Protein AF-A0A959DQ41-F1 (afdb_monomer_lite)

Sequence (509 aa):
MAPIRQLAAILFADIMGFTALMGDDEVLALSLRDKLKGKLEAEAREHNGRIVKFMGDGALCSFTSASEAVRAAIAVQRVMLQEPKVPVRIGIHQADVVFEEADVHGDGVNIASRLESLAVPGSILISSKVVDDIKNQKDIQAVSLGLYSLKNVREPMEIFAISNPGLEVPVGKVLQGKAEKYKEQKPVGKRILTGSKIGIPLIIIALAAWLIVTPWLKKQDARYELIPAIQDELSLNYIPSVKAFDLAREAKQIIPDDSLLTDLWQTIATTLTIETDPPGAELFWKDYSTPDAEWRSAGITPLVDVQLPRAYLRVEFRKQGYQTLEYAGPGFLSNLKPDLTHLKLDATGSIPEQMARIPGRTVYFDLPSLQNVEGKLVPEFLMDKYEVTNSQYKAFVDAGGYTNPAYWTEPILVDGKEITIDEAVKLFVDRTGRPGPAGWEGGIYPAGLENHPVTGVSWYEAAAYAVYVHKKLPTIYEWSRTAATARTEFMVPLSNFNGVSTVEVGSLP

Radius of gyration: 32.06 Å; chains: 1; bounding box: 81×55×89 Å

Foldseek 3Di:
DPKDKDKKKKKKKAFPCLVVCCVVPVVVSVVLLVLLVVLLCVLCVVLVKDFLDADRSMTIIIHNALQSSVVSVVSSLLSCCDPVHTQMFMFIEIDTWIDDDSDIDDPRNLRRVQQRQQGGRQWYKYWPRSCVRCVPPPQWDKDWLAWKDDDPDPDTTIMIITDHPPTDGQRPHRGHHDIDHDDDDDPDDDPDDDDPDCVVVVVVVVVVCCVPVVLVVLLVCLVVPLLVVLVVQVVVDPFRDVVSVVSLVVSCVSCVPDPSSVVSLVRFKDWDFAAEVVWFWWKWKDAQVCQPDDTDTQGTPRDGRGIDTLAFMWMWTDDPQFQIAIDTDSPPPVLPVVPGNYHYTHGVPNDPNQKHKFAWDFFAAPDVPRNPPGTDIDHIDIDGPKAQFQQLLLVCVVVVLLNDCQLQPDFDDDPRDGDDSVVVQQVQADPCSHRHAPCDDPSHHPPPRRQWHDDRDDPRSVQSSQVVVVHGDDDPRSCCSRPNPVCCVSDQVQDLDDVVHGDGMPPTD

pLDDT: mean 86.87, std 13.3, range [33.5, 98.44]

Structure (mmCIF, N/CA/C/O backbone):
data_AF-A0A959DQ41-F1
#
_entry.id   AF-A0A959DQ41-F1
#
loop_
_atom_site.group_PDB
_atom_site.id
_atom_site.type_symbol
_atom_site.label_atom_id
_atom_site.label_alt_id
_atom_site.label_comp_id
_atom_site.label_asym_id
_atom_site.label_entity_id
_atom_site.label_seq_id
_atom_site.pdbx_PDB_ins_code
_atom_site.Cartn_x
_atom_site.Cartn_y
_atom_site.Cartn_z
_atom_site.occupancy
_atom_site.B_iso_or_equiv
_atom_site.auth_seq_id
_atom_site.auth_comp_id
_atom_site.auth_asym_id
_atom_site.auth_atom_id
_atom_site.pdbx_PDB_model_num
ATOM 1 N N . MET A 1 1 ? 7.232 -24.009 8.027 1.00 51.69 1 MET A N 1
ATOM 2 C CA . MET A 1 1 ? 6.955 -25.051 9.051 1.00 51.69 1 MET A CA 1
ATOM 3 C C . MET A 1 1 ? 5.477 -24.982 9.401 1.00 51.69 1 MET A C 1
ATOM 5 O O . MET A 1 1 ? 4.921 -23.901 9.296 1.00 51.69 1 MET A O 1
ATOM 9 N N . ALA A 1 2 ? 4.835 -26.091 9.775 1.00 58.00 2 ALA A N 1
ATOM 10 C CA . ALA A 1 2 ? 3.441 -26.053 10.229 1.00 58.00 2 ALA A CA 1
ATOM 11 C C . ALA A 1 2 ? 3.319 -25.287 11.568 1.00 58.00 2 ALA A C 1
ATOM 13 O O . ALA A 1 2 ? 4.244 -25.384 12.380 1.00 58.00 2 ALA A O 1
ATOM 14 N N . PRO A 1 3 ? 2.215 -24.553 11.809 1.00 71.19 3 PRO A N 1
ATOM 15 C CA . PRO A 1 3 ? 1.998 -23.815 13.052 1.00 71.19 3 PRO A CA 1
ATOM 16 C C . PRO A 1 3 ? 2.019 -24.754 14.264 1.00 71.19 3 PRO A C 1
ATOM 18 O O . PRO A 1 3 ? 1.337 -25.783 14.280 1.00 71.19 3 PRO A O 1
ATOM 21 N N . ILE A 1 4 ? 2.802 -24.406 15.290 1.00 82.19 4 ILE A N 1
ATOM 22 C CA . ILE A 1 4 ? 2.936 -25.218 16.509 1.00 82.19 4 ILE A CA 1
ATOM 23 C C . ILE A 1 4 ? 2.063 -24.609 17.600 1.00 82.19 4 ILE A C 1
ATOM 25 O O . ILE A 1 4 ? 2.316 -23.495 18.062 1.00 82.19 4 ILE A O 1
ATOM 29 N N . ARG A 1 5 ? 1.051 -25.360 18.040 1.00 87.56 5 ARG A N 1
ATOM 30 C CA . ARG A 1 5 ? 0.211 -24.992 19.182 1.00 87.56 5 ARG A CA 1
ATOM 31 C C . ARG A 1 5 ? 0.787 -25.571 20.468 1.00 87.56 5 ARG A C 1
ATOM 33 O O . ARG A 1 5 ? 0.972 -26.782 20.563 1.00 87.56 5 ARG A O 1
ATOM 40 N N . GLN A 1 6 ? 1.038 -24.719 21.456 1.00 90.94 6 GLN A N 1
ATOM 41 C CA . GLN A 1 6 ? 1.535 -25.139 22.766 1.00 90.94 6 GLN A CA 1
ATOM 42 C C . GLN A 1 6 ? 1.068 -24.194 23.875 1.00 90.94 6 GLN A C 1
ATOM 44 O O . GLN A 1 6 ? 0.806 -23.014 23.636 1.00 90.94 6 GLN A O 1
ATOM 49 N N . LEU A 1 7 ? 1.002 -24.714 25.098 1.00 92.69 7 LEU A N 1
ATOM 50 C CA . LEU A 1 7 ? 0.794 -23.912 26.297 1.00 92.69 7 LEU A CA 1
ATOM 51 C C . LEU A 1 7 ? 2.070 -23.109 26.582 1.00 92.69 7 LEU A C 1
ATOM 53 O O . LEU A 1 7 ? 3.148 -23.690 26.696 1.00 92.69 7 LEU A O 1
ATOM 57 N N . ALA A 1 8 ? 1.956 -21.789 26.711 1.00 95.00 8 ALA A N 1
ATOM 58 C CA . ALA A 1 8 ? 3.087 -20.925 27.036 1.00 95.00 8 ALA A CA 1
ATOM 59 C C . ALA A 1 8 ? 2.681 -19.806 27.998 1.00 95.00 8 ALA A C 1
ATOM 61 O O . ALA A 1 8 ? 1.541 -19.335 27.982 1.00 95.00 8 ALA A O 1
ATOM 62 N N . ALA A 1 9 ? 3.631 -19.370 28.825 1.00 97.19 9 ALA A N 1
ATOM 63 C CA . ALA A 1 9 ? 3.527 -18.144 29.601 1.00 97.19 9 ALA A CA 1
ATOM 64 C C . ALA A 1 9 ? 4.061 -16.978 28.761 1.00 97.19 9 ALA A C 1
ATOM 66 O O . ALA A 1 9 ? 5.229 -16.947 28.374 1.00 97.19 9 ALA A O 1
ATOM 67 N N . ILE A 1 10 ? 3.178 -16.039 28.456 1.00 97.50 10 ILE A N 1
ATOM 68 C CA . ILE A 1 10 ? 3.435 -14.869 27.629 1.00 97.50 10 ILE A CA 1
ATOM 69 C C . ILE A 1 10 ? 3.671 -13.679 28.547 1.00 97.50 10 ILE A C 1
ATOM 71 O O . ILE A 1 10 ? 2.849 -13.396 29.420 1.00 97.50 10 ILE A O 1
ATOM 75 N N . LEU A 1 11 ? 4.790 -12.997 28.333 1.00 98.19 11 LEU A N 1
ATOM 76 C CA . LEU A 1 11 ? 5.197 -11.805 29.061 1.00 98.19 11 LEU A CA 1
ATOM 77 C C . LEU A 1 11 ? 5.274 -10.635 28.084 1.00 98.19 11 LEU A C 1
ATOM 79 O O . LEU A 1 11 ? 5.973 -10.716 27.075 1.00 98.19 11 LEU A O 1
ATOM 83 N N . PHE A 1 12 ? 4.584 -9.550 28.416 1.00 97.81 12 PHE A N 1
ATOM 84 C CA . PHE A 1 12 ? 4.776 -8.246 27.792 1.00 97.81 12 PHE A CA 1
ATOM 85 C C . PHE A 1 12 ? 5.518 -7.331 28.757 1.00 97.81 12 PHE A C 1
ATOM 87 O O . PHE A 1 12 ? 5.206 -7.314 29.948 1.00 97.81 12 PHE A O 1
ATOM 94 N N . ALA A 1 13 ? 6.488 -6.587 28.236 1.00 97.00 13 ALA A N 1
ATOM 95 C CA . ALA A 1 13 ? 7.180 -5.521 28.947 1.00 97.00 13 ALA A CA 1
ATOM 96 C C . ALA A 1 13 ? 7.195 -4.256 28.087 1.00 97.00 13 ALA A C 1
ATOM 98 O O . ALA A 1 13 ? 7.338 -4.372 26.873 1.00 97.00 13 ALA A O 1
ATOM 99 N N . ASP A 1 14 ? 7.070 -3.083 28.704 1.00 95.69 14 ASP A N 1
ATOM 100 C CA . ASP A 1 14 ? 7.001 -1.788 28.011 1.00 95.69 14 ASP A CA 1
ATOM 101 C C . ASP A 1 14 ? 7.549 -0.652 28.886 1.00 95.69 14 ASP A C 1
ATOM 103 O O . ASP A 1 14 ? 7.435 -0.719 30.117 1.00 95.69 14 ASP A O 1
ATOM 107 N N . ILE A 1 15 ? 8.140 0.387 28.282 1.00 94.81 15 ILE A N 1
ATOM 108 C CA . ILE A 1 15 ? 8.659 1.554 29.011 1.00 94.81 15 ILE A CA 1
ATOM 109 C C . ILE A 1 15 ? 7.595 2.655 29.019 1.00 94.81 15 ILE A C 1
ATOM 111 O O . ILE A 1 15 ? 7.331 3.321 28.022 1.00 94.81 15 ILE A O 1
ATOM 115 N N . MET A 1 16 ? 7.019 2.937 30.188 1.00 91.38 16 MET A N 1
ATOM 116 C CA . MET A 1 16 ? 5.994 3.972 30.278 1.00 91.38 16 MET A CA 1
ATOM 117 C C . MET A 1 16 ? 6.558 5.362 29.943 1.00 91.38 16 MET A C 1
ATOM 119 O O . MET A 1 16 ? 7.514 5.825 30.564 1.00 91.38 16 MET A O 1
ATOM 123 N N . GLY A 1 17 ? 5.898 6.066 29.018 1.00 87.31 17 GLY A N 1
ATOM 124 C CA . GLY A 1 17 ? 6.257 7.436 28.641 1.00 87.31 17 GLY A CA 1
ATOM 125 C C . GLY A 1 17 ? 7.462 7.532 27.704 1.00 87.31 17 GLY A C 1
ATOM 126 O O . GLY A 1 17 ? 7.986 8.628 27.515 1.00 87.31 17 GLY A O 1
ATOM 127 N N . PHE A 1 18 ? 7.886 6.417 27.099 1.00 88.12 18 PHE A N 1
ATOM 128 C CA . PHE A 1 18 ? 9.038 6.377 26.204 1.00 88.12 18 PHE A CA 1
ATOM 129 C C . PHE A 1 18 ? 8.938 7.369 25.046 1.00 88.12 18 PHE A C 1
ATOM 131 O O . PHE A 1 18 ? 9.899 8.076 24.786 1.00 88.12 18 PHE A O 1
ATOM 138 N N . THR A 1 19 ? 7.781 7.490 24.387 1.00 85.12 19 THR A N 1
ATOM 139 C CA . THR A 1 19 ? 7.594 8.423 23.260 1.00 85.12 19 THR A CA 1
ATOM 140 C C . THR A 1 19 ? 7.828 9.883 23.656 1.00 85.12 19 THR A C 1
ATOM 142 O O . THR A 1 19 ? 8.432 10.626 22.891 1.00 85.12 19 THR A O 1
ATOM 145 N N . ALA A 1 20 ? 7.395 10.289 24.856 1.00 85.25 20 ALA A N 1
ATOM 146 C CA . ALA A 1 20 ? 7.664 11.632 25.371 1.00 85.25 20 ALA A CA 1
ATOM 147 C C . ALA A 1 20 ? 9.162 11.811 25.664 1.00 85.25 20 ALA A C 1
ATOM 149 O O . ALA A 1 20 ? 9.765 12.778 25.211 1.00 85.25 20 ALA A O 1
ATOM 150 N N . LEU A 1 21 ? 9.784 10.824 26.320 1.00 86.69 21 LEU A N 1
ATOM 151 C CA . LEU A 1 21 ? 11.222 10.834 26.597 1.00 86.69 21 LEU A CA 1
ATOM 152 C C . LEU A 1 21 ? 12.068 10.867 25.314 1.00 86.69 21 LEU A C 1
ATOM 154 O O . LEU A 1 21 ? 13.084 11.544 25.274 1.00 86.69 21 LEU A O 1
ATOM 158 N N . MET A 1 22 ? 11.638 10.165 24.267 1.00 86.56 22 MET A N 1
ATOM 159 C CA . MET A 1 22 ? 12.288 10.112 22.957 1.00 86.56 22 MET A CA 1
ATOM 160 C C . MET A 1 22 ? 12.300 11.483 22.267 1.00 86.56 22 MET A C 1
ATOM 162 O O . MET A 1 22 ? 13.265 11.808 21.582 1.00 86.56 22 MET A O 1
ATOM 166 N N . GLY A 1 23 ? 11.241 12.280 22.452 1.00 84.38 23 GLY A N 1
ATOM 167 C CA . GLY A 1 23 ? 11.159 13.650 21.940 1.00 84.38 23 GLY A CA 1
ATOM 168 C C . GLY A 1 23 ? 11.987 14.656 22.744 1.00 84.38 23 GLY A C 1
ATOM 169 O O . GLY A 1 23 ? 12.504 15.608 22.163 1.00 84.38 23 GLY A O 1
ATOM 170 N N . ASP A 1 24 ? 12.128 14.435 24.054 1.00 88.44 24 ASP A N 1
ATOM 171 C CA . ASP A 1 24 ? 12.853 15.335 24.958 1.00 88.44 24 ASP A CA 1
ATOM 172 C C . ASP A 1 24 ? 14.372 15.064 24.985 1.00 88.44 24 ASP A C 1
ATOM 174 O O . ASP A 1 24 ? 15.173 15.996 24.899 1.00 88.44 24 ASP A O 1
ATOM 178 N N . ASP A 1 25 ? 14.783 13.797 25.114 1.00 90.50 25 ASP A N 1
ATOM 179 C CA . ASP A 1 25 ? 16.183 13.359 25.191 1.00 90.50 25 ASP A CA 1
ATOM 180 C C . ASP A 1 25 ? 16.364 11.980 24.536 1.00 90.50 25 ASP A C 1
ATOM 182 O O . ASP A 1 25 ? 16.238 10.916 25.157 1.00 90.50 25 ASP A O 1
ATOM 186 N N . GLU A 1 26 ? 16.698 12.012 23.246 1.00 92.62 26 GLU A N 1
ATOM 187 C CA . GLU A 1 26 ? 16.869 10.815 22.429 1.00 92.62 26 GLU A CA 1
ATOM 188 C C . GLU A 1 26 ? 17.975 9.882 22.942 1.00 92.62 26 GLU A C 1
ATOM 190 O O . GLU A 1 26 ? 17.810 8.659 22.958 1.00 92.62 26 GLU A O 1
ATOM 195 N N . VAL A 1 27 ? 19.092 10.438 23.412 1.00 93.88 27 VAL A N 1
ATOM 196 C CA . VAL A 1 27 ? 20.239 9.641 23.863 1.00 93.88 27 VAL A CA 1
ATOM 197 C C . VAL A 1 27 ? 19.883 8.881 25.138 1.00 93.88 27 VAL A C 1
ATOM 199 O O . VAL A 1 27 ? 20.165 7.682 25.250 1.00 93.88 27 VAL A O 1
ATOM 202 N N . LEU A 1 28 ? 19.224 9.552 26.086 1.00 91.69 28 LEU A N 1
ATOM 203 C CA . LEU A 1 28 ? 18.749 8.914 27.305 1.00 91.69 28 LEU A CA 1
ATOM 204 C C . LEU A 1 28 ? 17.712 7.834 26.984 1.00 91.69 28 LEU A C 1
ATOM 206 O O . LEU A 1 28 ? 17.869 6.706 27.456 1.00 91.69 28 LEU A O 1
ATOM 210 N N . ALA A 1 29 ? 16.714 8.130 26.146 1.00 90.94 29 ALA A N 1
ATOM 211 C CA . ALA A 1 29 ? 15.678 7.172 25.757 1.00 90.94 29 ALA A CA 1
ATOM 212 C C . ALA A 1 29 ? 16.280 5.880 25.179 1.00 90.94 29 ALA A C 1
ATOM 214 O O . ALA A 1 29 ? 15.994 4.781 25.666 1.00 90.94 29 ALA A O 1
ATOM 215 N N . LEU A 1 30 ? 17.185 6.003 24.202 1.00 93.38 30 LEU A N 1
ATOM 216 C CA . LEU A 1 30 ? 17.863 4.856 23.595 1.00 93.38 30 LEU A CA 1
ATOM 217 C C . LEU A 1 30 ? 18.664 4.050 24.630 1.00 93.38 30 LEU A C 1
ATOM 219 O O . LEU A 1 30 ? 18.587 2.822 24.633 1.00 93.38 30 LEU A O 1
ATOM 223 N N . SER A 1 31 ? 19.351 4.714 25.568 1.00 94.69 31 SER A N 1
ATOM 224 C CA . SER A 1 31 ? 20.112 4.028 26.623 1.00 94.69 31 SER A CA 1
ATOM 225 C C . SER A 1 31 ? 19.228 3.217 27.585 1.00 94.69 31 SER A C 1
ATOM 227 O O . SER A 1 31 ? 19.589 2.101 27.969 1.00 94.69 31 SER A O 1
ATOM 229 N N . LEU A 1 32 ? 18.046 3.734 27.950 1.00 94.62 32 LEU A N 1
ATOM 230 C CA . LEU A 1 32 ? 17.099 3.032 28.825 1.00 94.62 32 LEU A CA 1
ATOM 231 C C . LEU A 1 32 ? 16.461 1.840 28.104 1.00 94.62 32 LEU A C 1
ATOM 233 O O . LEU A 1 32 ? 16.323 0.765 28.694 1.00 94.62 32 LEU A O 1
ATOM 237 N N . ARG A 1 33 ? 16.131 2.007 26.817 1.00 95.38 33 ARG A N 1
ATOM 238 C CA . ARG A 1 33 ? 15.662 0.915 25.956 1.00 95.38 33 ARG A CA 1
ATOM 239 C C . ARG A 1 33 ? 16.691 -0.205 25.888 1.00 95.38 33 ARG A C 1
ATOM 241 O O . ARG A 1 33 ? 16.343 -1.367 26.078 1.00 95.38 33 ARG A O 1
ATOM 248 N N . ASP A 1 34 ? 17.950 0.129 25.635 1.00 95.25 34 ASP A N 1
ATOM 249 C CA . ASP A 1 34 ? 19.008 -0.866 25.474 1.00 95.25 34 ASP A CA 1
ATOM 250 C C . ASP A 1 34 ? 19.311 -1.581 26.805 1.00 95.25 34 ASP A C 1
ATOM 252 O O . ASP A 1 34 ? 19.512 -2.799 26.820 1.00 95.25 34 ASP A O 1
ATOM 256 N N . LYS A 1 35 ? 19.217 -0.868 27.941 1.00 95.69 35 LYS A N 1
ATOM 257 C CA . LYS A 1 35 ? 19.263 -1.458 29.292 1.00 95.69 35 LYS A CA 1
ATOM 258 C C . LYS A 1 35 ? 18.150 -2.495 29.501 1.00 95.69 35 LYS A C 1
ATOM 260 O O . LYS A 1 35 ? 18.429 -3.585 30.006 1.00 95.69 35 LYS A O 1
ATOM 265 N N . LEU A 1 36 ? 16.910 -2.186 29.108 1.00 96.38 36 LEU A N 1
ATOM 266 C CA . LEU A 1 36 ? 15.787 -3.127 29.192 1.00 96.38 36 LEU A CA 1
ATOM 267 C C . LEU A 1 36 ? 15.988 -4.332 28.263 1.00 96.38 36 LEU A C 1
ATOM 269 O O . LEU A 1 36 ? 15.891 -5.471 28.723 1.00 96.38 36 LEU A O 1
ATOM 273 N N . LYS A 1 37 ? 16.310 -4.096 26.984 1.00 96.81 37 LYS A N 1
ATOM 274 C CA . LYS A 1 37 ? 16.507 -5.160 25.986 1.00 96.81 37 LYS A CA 1
ATOM 275 C C . LYS A 1 37 ? 17.584 -6.148 26.415 1.00 96.81 37 LYS A C 1
ATOM 277 O O . LYS A 1 37 ? 17.308 -7.342 26.490 1.00 96.81 37 LYS A O 1
ATOM 282 N N . GLY A 1 38 ? 18.767 -5.655 26.787 1.00 96.31 38 GLY A N 1
ATOM 283 C CA . GLY A 1 38 ? 19.871 -6.516 27.210 1.00 96.31 38 GLY A CA 1
ATOM 284 C C . GLY A 1 38 ? 19.529 -7.347 28.449 1.00 96.31 38 GLY A C 1
ATOM 285 O O . GLY A 1 38 ? 19.891 -8.523 28.532 1.00 96.31 38 GLY A O 1
ATOM 286 N N . LYS A 1 39 ? 18.777 -6.775 29.403 1.00 97.38 39 LYS A N 1
ATOM 287 C CA . LYS A 1 39 ? 18.353 -7.520 30.594 1.00 97.38 39 LYS A CA 1
ATOM 288 C C . LYS A 1 39 ? 17.294 -8.574 30.267 1.00 97.38 39 LYS A C 1
ATOM 290 O O . LYS A 1 39 ? 17.402 -9.690 30.763 1.00 97.38 39 LYS A O 1
ATOM 295 N N . LEU A 1 40 ? 16.311 -8.255 29.426 1.00 97.38 40 LEU A N 1
ATOM 296 C CA . LEU A 1 40 ? 15.298 -9.216 28.981 1.00 97.38 40 LEU A CA 1
ATOM 297 C C . LEU A 1 40 ? 15.912 -10.391 28.221 1.00 97.38 40 LEU A C 1
ATOM 299 O O . LEU A 1 40 ? 15.520 -11.526 28.462 1.00 97.38 40 LEU A O 1
ATOM 303 N N . GLU A 1 41 ? 16.884 -10.149 27.342 1.00 97.00 41 GLU A N 1
ATOM 304 C CA . GLU A 1 41 ? 17.573 -11.217 26.607 1.00 97.00 41 GLU A CA 1
ATOM 305 C C . GLU A 1 41 ? 18.339 -12.163 27.535 1.00 97.00 41 GLU A C 1
ATOM 307 O O . GLU A 1 41 ? 18.295 -13.383 27.349 1.00 97.00 41 GLU A O 1
ATOM 312 N N . ALA A 1 42 ? 19.026 -11.613 28.540 1.00 97.44 42 ALA A N 1
ATOM 313 C CA . ALA A 1 42 ? 19.743 -12.404 29.534 1.00 97.44 42 ALA A CA 1
ATOM 314 C C . ALA A 1 42 ? 18.781 -13.286 30.345 1.00 97.44 42 ALA A C 1
ATOM 316 O O . ALA A 1 42 ? 18.984 -14.495 30.431 1.00 97.44 42 ALA A O 1
ATOM 317 N N . GLU A 1 43 ? 17.705 -12.696 30.867 1.00 97.69 43 GLU A N 1
ATOM 318 C CA . GLU A 1 43 ? 16.728 -13.392 31.712 1.00 97.69 43 GLU A CA 1
ATOM 319 C C . GLU A 1 43 ? 15.867 -14.380 30.919 1.00 97.69 43 GLU A C 1
ATOM 321 O O . GLU A 1 43 ? 15.556 -15.462 31.410 1.00 97.69 43 GLU A O 1
ATOM 326 N N . ALA A 1 44 ? 15.527 -14.069 29.664 1.00 96.06 44 ALA A N 1
ATOM 327 C CA . ALA A 1 44 ? 14.870 -15.023 28.777 1.00 96.06 44 ALA A CA 1
ATOM 328 C C . ALA A 1 44 ? 15.751 -16.262 28.575 1.00 96.06 44 ALA A C 1
ATOM 330 O O . ALA A 1 44 ? 15.264 -17.380 28.694 1.00 96.06 44 ALA A O 1
ATOM 331 N N . ARG A 1 45 ? 17.058 -16.084 28.342 1.00 95.31 45 ARG A N 1
ATOM 332 C CA . ARG A 1 45 ? 17.989 -17.208 28.182 1.00 95.31 45 ARG A CA 1
ATOM 333 C C . ARG A 1 45 ? 18.167 -18.014 29.472 1.00 95.31 45 ARG A C 1
ATOM 335 O O . ARG A 1 45 ? 18.208 -19.238 29.408 1.00 95.31 45 ARG A O 1
ATOM 342 N N . GLU A 1 46 ? 18.282 -17.346 30.617 1.00 96.00 46 GLU A N 1
ATOM 343 C CA . GLU A 1 46 ? 18.482 -17.989 31.925 1.00 96.00 46 GLU A CA 1
ATOM 344 C C . GLU A 1 46 ? 17.257 -18.796 32.381 1.00 96.00 46 GLU A C 1
ATOM 346 O O . GLU A 1 46 ? 17.396 -19.850 32.999 1.00 96.00 46 GLU A O 1
ATOM 351 N N . HIS A 1 47 ? 16.057 -18.344 32.016 1.00 96.06 47 HIS A N 1
ATOM 352 C CA . HIS A 1 47 ? 14.788 -18.928 32.443 1.00 96.06 47 HIS A CA 1
ATOM 353 C C . HIS A 1 47 ? 14.054 -19.697 31.333 1.00 96.06 47 HIS A C 1
ATOM 355 O O . HIS A 1 47 ? 12.827 -19.722 31.316 1.00 96.06 47 HIS A O 1
ATOM 361 N N . ASN A 1 48 ? 14.782 -20.308 30.389 1.00 91.56 48 ASN A N 1
ATOM 362 C CA . ASN A 1 48 ? 14.215 -21.140 29.309 1.00 91.56 48 ASN A CA 1
ATOM 363 C C . ASN A 1 48 ? 13.076 -20.458 28.519 1.00 91.56 48 ASN A C 1
ATOM 365 O O . ASN A 1 48 ? 12.119 -21.091 28.058 1.00 91.56 48 ASN A O 1
ATOM 369 N N . GLY A 1 49 ? 13.176 -19.141 28.384 1.00 94.00 49 GLY A N 1
ATOM 370 C CA . GLY A 1 49 ? 12.310 -18.302 27.582 1.00 94.00 49 GLY A CA 1
ATOM 371 C C . GLY A 1 49 ? 12.938 -17.939 26.243 1.00 94.00 49 GLY A C 1
ATOM 372 O O . GLY A 1 49 ? 14.110 -18.185 25.958 1.00 94.00 49 GLY A O 1
ATOM 373 N N . ARG A 1 50 ? 12.131 -17.301 25.403 1.00 93.38 50 ARG A N 1
ATOM 374 C CA . ARG A 1 50 ? 12.570 -16.686 24.154 1.00 93.38 50 ARG A CA 1
ATOM 375 C C . ARG A 1 50 ? 11.956 -15.309 23.996 1.00 93.38 50 ARG A C 1
ATOM 377 O O . ARG A 1 50 ? 10.787 -15.105 24.332 1.00 93.38 50 ARG A O 1
ATOM 384 N N . ILE A 1 51 ? 12.728 -14.394 23.424 1.00 95.81 51 ILE A N 1
ATOM 385 C CA . ILE A 1 51 ? 12.180 -13.161 22.867 1.00 95.81 51 ILE A CA 1
ATOM 386 C C . ILE A 1 51 ? 11.466 -13.545 21.572 1.00 95.81 51 ILE A C 1
ATOM 388 O O . ILE A 1 51 ? 12.087 -14.112 20.676 1.00 95.81 51 ILE A O 1
ATOM 392 N N . VAL A 1 52 ? 10.159 -13.296 21.498 1.00 93.12 52 VAL A N 1
ATOM 393 C CA . VAL A 1 52 ? 9.382 -13.485 20.265 1.00 93.12 52 VAL A CA 1
ATOM 394 C C . VAL A 1 52 ? 9.644 -12.301 19.343 1.00 93.12 52 VAL A C 1
ATOM 396 O O . VAL A 1 52 ? 10.080 -12.490 18.215 1.00 93.12 52 VAL A O 1
ATOM 399 N N . LYS A 1 53 ? 9.458 -11.075 19.850 1.00 91.75 53 LYS A N 1
ATOM 400 C CA . LYS A 1 53 ? 9.791 -9.841 19.128 1.00 91.75 53 LYS A CA 1
ATOM 401 C C . LYS A 1 53 ? 9.995 -8.653 20.064 1.00 91.75 53 LYS A C 1
ATOM 403 O O . LYS A 1 53 ? 9.442 -8.611 21.164 1.00 91.75 53 LYS A O 1
ATOM 408 N N . PHE A 1 54 ? 10.750 -7.666 19.589 1.00 91.31 54 PHE A N 1
ATOM 409 C CA . PHE A 1 54 ? 10.813 -6.330 20.183 1.00 91.31 54 PHE A CA 1
ATOM 410 C C . PHE A 1 54 ? 9.826 -5.399 19.478 1.00 91.31 54 PHE A C 1
ATOM 412 O O . PHE A 1 54 ? 9.691 -5.447 18.259 1.00 91.31 54 PHE A O 1
ATOM 419 N N . MET A 1 55 ? 9.171 -4.530 20.242 1.00 88.50 55 MET A N 1
ATOM 420 C CA . MET A 1 55 ? 8.168 -3.576 19.763 1.00 88.50 55 MET A CA 1
ATOM 421 C C . MET A 1 55 ? 8.631 -2.151 20.082 1.00 88.50 55 MET A C 1
ATOM 423 O O . MET A 1 55 ? 8.005 -1.448 20.861 1.00 88.50 55 MET A O 1
ATOM 427 N N . GLY A 1 56 ? 9.792 -1.757 19.548 1.00 84.50 56 GLY A N 1
ATOM 428 C CA . GLY A 1 56 ? 10.425 -0.484 19.902 1.00 84.50 56 GLY A CA 1
ATOM 429 C C . GLY A 1 56 ? 11.030 -0.523 21.307 1.00 84.50 56 GLY A C 1
ATOM 430 O O . GLY A 1 56 ? 12.128 -1.067 21.487 1.00 84.50 56 GLY A O 1
ATOM 431 N N . ASP A 1 57 ? 10.320 0.067 22.263 1.00 86.38 57 ASP A N 1
ATOM 432 C CA . ASP A 1 57 ? 10.608 0.142 23.698 1.00 86.38 57 ASP A CA 1
ATOM 433 C C . ASP A 1 57 ? 9.972 -0.978 24.527 1.00 86.38 57 ASP A C 1
ATOM 435 O O . ASP A 1 57 ? 10.389 -1.208 25.664 1.00 86.38 57 ASP A O 1
ATOM 439 N N . GLY A 1 58 ? 9.055 -1.737 23.926 1.00 90.25 58 GLY A N 1
ATOM 440 C CA . GLY A 1 58 ? 8.493 -2.944 24.512 1.00 90.25 58 GLY A CA 1
ATOM 441 C C . GLY A 1 58 ? 9.088 -4.251 23.984 1.00 90.25 58 GLY A C 1
ATOM 442 O O . GLY A 1 58 ? 9.832 -4.303 22.996 1.00 90.25 58 GLY A O 1
ATOM 443 N N . ALA A 1 59 ? 8.723 -5.352 24.634 1.00 94.69 59 ALA A N 1
ATOM 444 C CA . ALA A 1 59 ? 9.104 -6.704 24.249 1.00 94.69 59 ALA A CA 1
ATOM 445 C C . ALA A 1 59 ? 7.977 -7.707 24.505 1.00 94.69 59 ALA A C 1
ATOM 447 O O . ALA A 1 59 ? 7.252 -7.617 25.498 1.00 94.69 59 ALA A O 1
ATOM 448 N N . LEU A 1 60 ? 7.896 -8.698 23.619 1.00 96.06 60 LEU A N 1
ATOM 449 C CA . LEU A 1 60 ? 7.053 -9.875 23.758 1.00 96.06 60 LEU A CA 1
ATOM 450 C C . LEU A 1 60 ? 7.933 -11.101 23.965 1.00 96.06 60 LEU A C 1
ATOM 452 O O . LEU A 1 60 ? 8.700 -11.487 23.080 1.00 96.06 60 LEU A O 1
ATOM 456 N N . CYS A 1 61 ? 7.792 -11.733 25.123 1.00 96.44 61 CYS A N 1
ATOM 457 C CA . CYS A 1 61 ? 8.550 -12.912 25.507 1.00 96.44 61 CYS A CA 1
ATOM 458 C C . CYS A 1 61 ? 7.614 -14.104 25.717 1.00 96.44 61 CYS A C 1
ATOM 460 O O . CYS A 1 61 ? 6.485 -13.964 26.189 1.00 96.44 61 CYS A O 1
ATOM 462 N N . SER A 1 62 ? 8.110 -15.296 25.405 1.00 95.81 62 SER A N 1
ATOM 463 C CA . SER A 1 62 ? 7.417 -16.557 25.648 1.00 95.81 62 SER A CA 1
ATOM 464 C C . SER A 1 62 ? 8.283 -17.454 26.515 1.00 95.81 62 SER A C 1
ATOM 466 O O . SER A 1 62 ? 9.448 -17.678 26.202 1.00 95.81 62 SER A O 1
ATOM 468 N N . PHE A 1 63 ? 7.681 -18.046 27.536 1.00 96.31 63 PHE A N 1
ATOM 469 C CA . PHE A 1 63 ? 8.303 -19.002 28.443 1.00 96.31 63 PHE A CA 1
ATOM 470 C C . PHE A 1 63 ? 7.503 -20.299 28.449 1.00 96.31 63 PHE A C 1
ATOM 472 O O . PHE A 1 63 ? 6.283 -20.297 28.277 1.00 96.31 63 PHE A O 1
ATOM 479 N N . THR A 1 64 ? 8.189 -21.415 28.666 1.00 91.69 64 THR A N 1
ATOM 480 C CA . THR A 1 64 ? 7.534 -22.728 28.772 1.00 91.69 64 THR A CA 1
ATOM 481 C C . THR A 1 64 ? 6.886 -22.951 30.145 1.00 91.69 64 THR A C 1
ATOM 483 O O . THR A 1 64 ? 6.019 -23.809 30.284 1.00 91.69 64 THR A O 1
ATOM 486 N N . SER A 1 65 ? 7.245 -22.137 31.147 1.00 94.38 65 SER A N 1
ATOM 487 C CA . SER A 1 65 ? 6.759 -22.217 32.528 1.00 94.38 65 SER A CA 1
ATOM 488 C C . SER A 1 65 ? 6.338 -20.847 33.066 1.00 94.38 65 SER A C 1
ATOM 490 O O . SER A 1 65 ? 7.061 -19.858 32.933 1.00 94.38 65 SER A O 1
ATOM 492 N N . ALA A 1 66 ? 5.186 -20.792 33.744 1.00 96.44 66 ALA A N 1
ATOM 493 C CA . ALA A 1 66 ? 4.698 -19.576 34.404 1.00 96.44 66 ALA A CA 1
ATOM 494 C C . ALA A 1 66 ? 5.653 -19.102 35.511 1.00 96.44 66 ALA A C 1
ATOM 496 O O . ALA A 1 66 ? 5.922 -17.910 35.646 1.00 96.44 66 ALA A O 1
ATOM 497 N N . SER A 1 67 ? 6.208 -20.042 36.282 1.00 96.62 67 SER A N 1
ATOM 498 C CA . SER A 1 67 ? 7.154 -19.724 37.359 1.00 96.62 67 SER A CA 1
ATOM 499 C C . SER A 1 67 ? 8.472 -19.146 36.837 1.00 96.62 67 SER A C 1
ATOM 501 O O . SER A 1 67 ? 9.044 -18.264 37.472 1.00 96.62 67 SER A O 1
ATOM 503 N N . GLU A 1 68 ? 8.934 -19.596 35.669 1.00 97.12 68 GLU A N 1
ATOM 504 C CA . GLU A 1 68 ? 10.127 -19.059 35.008 1.00 97.12 68 GLU A CA 1
ATOM 505 C C . GLU A 1 68 ? 9.882 -17.651 34.466 1.00 97.12 68 GLU A C 1
ATOM 507 O O . GLU A 1 68 ? 10.678 -16.755 34.740 1.00 97.12 68 GLU A O 1
ATOM 512 N N . ALA A 1 69 ? 8.737 -17.422 33.810 1.00 98.00 69 ALA A N 1
ATOM 513 C CA . ALA A 1 69 ? 8.341 -16.089 33.353 1.00 98.00 69 ALA A CA 1
ATOM 514 C C . ALA A 1 69 ? 8.301 -15.076 34.507 1.00 98.00 69 ALA A C 1
ATOM 516 O O . ALA A 1 69 ? 8.799 -13.957 34.381 1.00 98.00 69 ALA A O 1
ATOM 517 N N . VAL A 1 70 ? 7.734 -15.470 35.652 1.00 98.25 70 VAL A N 1
ATOM 518 C CA . VAL A 1 70 ? 7.642 -14.599 36.831 1.00 98.25 70 VAL A CA 1
ATOM 519 C C . VAL A 1 70 ? 9.020 -14.323 37.438 1.00 98.25 70 VAL A C 1
ATOM 521 O O . VAL A 1 70 ? 9.294 -13.182 37.803 1.00 98.25 70 VAL A O 1
ATOM 524 N N . ARG A 1 71 ? 9.917 -15.315 37.518 1.00 97.88 71 ARG A N 1
ATOM 525 C CA . ARG A 1 71 ? 11.291 -15.100 38.012 1.00 97.88 71 ARG A CA 1
ATOM 526 C C . ARG A 1 71 ? 12.084 -14.162 37.109 1.00 97.88 71 ARG A C 1
ATOM 528 O O . ARG A 1 71 ? 12.658 -13.201 37.622 1.00 97.88 71 ARG A O 1
ATOM 535 N N . ALA A 1 72 ? 12.015 -14.377 35.796 1.00 98.12 72 ALA A N 1
ATOM 536 C CA . ALA A 1 72 ? 12.617 -13.491 34.807 1.00 98.12 72 ALA A CA 1
ATOM 537 C C . ALA A 1 72 ? 12.091 -12.057 34.967 1.00 98.12 72 ALA A C 1
ATOM 539 O O . ALA A 1 72 ? 12.868 -11.110 35.061 1.00 98.12 72 ALA A O 1
ATOM 540 N N . ALA A 1 73 ? 10.771 -11.885 35.097 1.00 98.19 73 ALA A N 1
ATOM 541 C CA . ALA A 1 73 ? 10.161 -10.576 35.313 1.00 98.19 73 ALA A CA 1
ATOM 542 C C . ALA A 1 73 ? 10.647 -9.899 36.604 1.00 98.19 73 ALA A C 1
ATOM 544 O O . ALA A 1 73 ? 10.993 -8.720 36.586 1.00 98.19 73 ALA A O 1
ATOM 545 N N . ILE A 1 74 ? 10.725 -10.635 37.720 1.00 98.12 74 ILE A N 1
ATOM 546 C CA . ILE A 1 74 ? 11.249 -10.120 38.995 1.00 98.12 74 ILE A CA 1
ATOM 547 C C . ILE A 1 74 ? 12.701 -9.653 38.828 1.00 98.12 74 ILE A C 1
ATOM 549 O O . ILE A 1 74 ? 13.069 -8.585 39.326 1.00 98.12 74 ILE A O 1
ATOM 553 N N . ALA A 1 75 ? 13.532 -10.437 38.140 1.00 97.56 75 ALA A N 1
ATOM 554 C CA . ALA A 1 75 ? 14.939 -10.124 37.920 1.00 97.56 75 ALA A CA 1
ATOM 555 C C . ALA A 1 75 ? 15.133 -8.904 37.004 1.00 97.56 75 ALA A C 1
ATOM 557 O O . ALA A 1 75 ? 15.939 -8.025 37.325 1.00 97.56 75 ALA A O 1
ATOM 558 N N . VAL A 1 76 ? 14.354 -8.797 35.921 1.00 97.88 76 VAL A N 1
ATOM 559 C CA . VAL A 1 76 ? 14.306 -7.606 35.057 1.00 97.88 76 VAL A CA 1
ATOM 560 C C . VAL A 1 76 ? 13.917 -6.384 35.882 1.00 97.88 76 VAL A C 1
ATOM 562 O O . VAL A 1 76 ? 14.668 -5.409 35.938 1.00 97.88 76 VAL A O 1
ATOM 565 N N . GLN A 1 77 ? 12.787 -6.452 36.587 1.00 97.44 77 GLN A N 1
ATOM 566 C CA . GLN A 1 77 ? 12.222 -5.299 37.278 1.00 97.44 77 GLN A CA 1
ATOM 567 C C . GLN A 1 77 ? 13.143 -4.761 38.377 1.00 97.44 77 GLN A C 1
ATOM 569 O O . GLN A 1 77 ? 13.293 -3.549 38.526 1.00 97.44 77 GLN A O 1
ATOM 574 N N . ARG A 1 78 ? 13.843 -5.646 39.096 1.00 96.31 78 ARG A N 1
ATOM 575 C CA . ARG A 1 78 ? 14.849 -5.252 40.095 1.00 96.31 78 ARG A CA 1
ATOM 576 C C . ARG A 1 78 ? 15.978 -4.410 39.506 1.00 96.31 78 ARG A C 1
ATOM 578 O O . ARG A 1 78 ? 16.435 -3.488 40.173 1.00 96.31 78 ARG A O 1
ATOM 585 N N . VAL A 1 79 ? 16.425 -4.706 38.285 1.00 96.88 79 VAL A N 1
ATOM 586 C CA . VAL A 1 79 ? 17.472 -3.921 37.608 1.00 96.88 79 VAL A CA 1
ATOM 587 C C . VAL A 1 79 ? 16.908 -2.613 37.052 1.00 96.88 79 VAL A C 1
ATOM 589 O O . VAL A 1 79 ? 17.579 -1.582 37.102 1.00 96.88 79 VAL A O 1
ATOM 592 N N . MET A 1 80 ? 15.667 -2.624 36.563 1.00 96.94 80 MET A N 1
ATOM 593 C CA . MET A 1 80 ? 14.998 -1.420 36.054 1.00 96.94 80 MET A CA 1
ATOM 594 C C . MET A 1 80 ? 14.694 -0.401 37.159 1.00 96.94 80 MET A C 1
ATOM 596 O O . MET A 1 80 ? 14.669 0.797 36.901 1.00 96.94 80 MET A O 1
ATOM 600 N N . LEU A 1 81 ? 14.540 -0.853 38.404 1.00 94.06 81 LEU A N 1
ATOM 601 C CA . LEU A 1 81 ? 14.356 0.012 39.573 1.00 94.06 81 LEU A CA 1
ATOM 602 C C . LEU A 1 81 ? 15.665 0.617 40.122 1.00 94.06 81 LEU A C 1
ATOM 604 O O . LEU A 1 81 ? 15.609 1.483 40.999 1.00 94.06 81 LEU A O 1
ATOM 608 N N . GLN A 1 82 ? 16.830 0.197 39.616 1.00 93.69 82 GLN A N 1
ATOM 609 C CA . GLN A 1 82 ? 18.136 0.784 39.943 1.00 93.69 82 GLN A CA 1
ATOM 610 C C . GLN A 1 82 ? 18.489 1.919 38.980 1.00 93.69 82 GLN A C 1
ATOM 612 O O . GLN A 1 82 ? 18.125 1.868 37.805 1.00 93.69 82 GLN A O 1
ATOM 617 N N . GLU A 1 83 ? 19.259 2.904 39.450 1.00 90.06 83 GLU A N 1
ATOM 618 C CA . GLU A 1 83 ? 19.661 4.050 38.628 1.00 90.06 83 GLU A CA 1
ATOM 619 C C . GLU A 1 83 ? 20.538 3.639 37.418 1.00 90.06 83 GLU A C 1
ATOM 621 O O . GLU A 1 83 ? 21.404 2.770 37.557 1.00 90.06 83 GLU A O 1
ATOM 626 N N . PRO A 1 84 ? 20.330 4.227 36.222 1.00 91.38 84 PRO A N 1
ATOM 627 C CA . PRO A 1 84 ? 19.199 5.089 35.871 1.00 91.38 84 PRO A CA 1
ATOM 628 C C . PRO A 1 84 ? 17.898 4.275 35.810 1.00 91.38 84 PRO A C 1
ATOM 630 O O . PRO A 1 84 ? 17.851 3.221 35.162 1.00 91.38 84 PRO A O 1
ATOM 633 N N . LYS A 1 85 ? 16.858 4.734 36.515 1.00 93.25 85 LYS A N 1
ATOM 634 C CA . LYS A 1 85 ? 15.582 4.009 36.593 1.00 93.25 85 LYS A CA 1
ATOM 635 C C . LYS A 1 85 ? 14.891 3.953 35.236 1.00 93.25 85 LYS A C 1
ATOM 637 O O . LYS A 1 85 ? 14.803 4.955 34.536 1.00 93.25 85 LYS A O 1
ATOM 642 N N . VAL A 1 86 ? 14.336 2.791 34.913 1.00 95.25 86 VAL A N 1
ATOM 643 C CA . VAL A 1 86 ? 13.510 2.579 33.724 1.00 95.25 86 VAL A CA 1
ATOM 644 C C . VAL A 1 86 ? 12.078 2.298 34.192 1.00 95.25 86 VAL A C 1
ATOM 646 O O . VAL A 1 86 ? 11.872 1.333 34.935 1.00 95.25 86 VAL A O 1
ATOM 649 N N . PRO A 1 87 ? 11.076 3.115 33.814 1.00 93.62 87 PRO A N 1
ATOM 650 C CA . PRO A 1 87 ? 9.689 2.966 34.260 1.00 93.62 87 PRO A CA 1
ATOM 651 C C . PRO A 1 87 ? 8.973 1.817 33.531 1.00 93.62 87 PRO A C 1
ATOM 653 O O . PRO A 1 87 ? 8.000 2.024 32.810 1.00 93.62 87 PRO A O 1
ATOM 656 N N . VAL A 1 88 ? 9.464 0.592 33.718 1.00 96.12 88 VAL A N 1
ATOM 657 C CA . VAL A 1 88 ? 8.959 -0.598 33.025 1.00 96.12 88 VAL A CA 1
ATOM 658 C C . VAL A 1 88 ? 7.675 -1.105 33.665 1.00 96.12 88 VAL A C 1
ATOM 660 O O . VAL A 1 88 ? 7.578 -1.198 34.895 1.00 96.12 88 VAL A O 1
ATOM 663 N N . ARG A 1 89 ? 6.713 -1.458 32.818 1.00 96.38 89 ARG A N 1
ATOM 664 C CA . ARG A 1 89 ? 5.496 -2.205 33.140 1.00 96.38 89 ARG A CA 1
ATOM 665 C C . ARG A 1 89 ? 5.627 -3.629 32.627 1.00 96.38 89 ARG A C 1
ATOM 667 O O . ARG A 1 89 ? 6.154 -3.822 31.536 1.00 96.38 89 ARG A O 1
ATOM 674 N N . ILE A 1 90 ? 5.159 -4.617 33.393 1.00 98.19 90 ILE A N 1
ATOM 675 C CA . ILE A 1 90 ? 5.184 -6.024 32.971 1.00 98.19 90 ILE A CA 1
ATOM 676 C C . ILE A 1 90 ? 3.823 -6.687 33.203 1.00 98.19 90 ILE A C 1
ATOM 678 O O . ILE A 1 90 ? 3.236 -6.558 34.278 1.00 98.19 90 ILE A O 1
ATOM 682 N N . GLY A 1 91 ? 3.355 -7.446 32.213 1.00 97.94 91 GLY A N 1
ATOM 683 C CA . GLY A 1 91 ? 2.139 -8.259 32.268 1.00 97.94 91 GLY A CA 1
ATOM 684 C C . GLY A 1 91 ? 2.397 -9.706 31.869 1.00 97.94 91 GLY A C 1
ATOM 685 O O . GLY A 1 91 ? 3.050 -9.948 30.856 1.00 97.94 91 GLY A O 1
ATOM 686 N N . ILE A 1 92 ? 1.880 -10.671 32.641 1.00 98.31 92 ILE A N 1
ATOM 687 C CA . ILE A 1 92 ? 2.090 -12.105 32.385 1.00 98.31 92 ILE A CA 1
ATOM 688 C C . ILE A 1 92 ? 0.772 -12.881 32.408 1.00 98.31 92 ILE A C 1
ATOM 690 O O . ILE A 1 92 ? 0.012 -12.850 33.383 1.00 98.31 92 ILE A O 1
ATOM 694 N N . HIS A 1 93 ? 0.531 -13.653 31.351 1.00 97.19 93 HIS A N 1
ATOM 695 C CA . HIS A 1 93 ? -0.580 -14.597 31.269 1.00 97.19 93 HIS A CA 1
ATOM 696 C C . HIS A 1 93 ? -0.144 -15.902 30.606 1.00 97.19 93 HIS A C 1
ATOM 698 O O . HIS A 1 93 ? 0.765 -15.912 29.785 1.00 97.19 93 HIS A O 1
ATOM 704 N N . GLN A 1 94 ? -0.802 -17.010 30.937 1.00 95.38 94 GLN A N 1
ATOM 705 C CA . GLN A 1 94 ? -0.497 -18.323 30.378 1.00 95.38 94 GLN A CA 1
ATOM 706 C C . GLN A 1 94 ? -1.695 -18.873 29.621 1.00 95.38 94 GLN A C 1
ATOM 708 O O . GLN A 1 94 ? -2.786 -18.957 30.178 1.00 95.38 94 GLN A O 1
ATOM 713 N N . ALA A 1 95 ? -1.492 -19.295 28.378 1.00 91.69 95 ALA A N 1
ATOM 714 C CA . ALA A 1 95 ? -2.558 -19.825 27.537 1.00 91.69 95 ALA A CA 1
ATOM 715 C C . ALA A 1 95 ? -2.013 -20.739 26.439 1.00 91.69 95 ALA A C 1
ATOM 717 O O . ALA A 1 95 ? -0.810 -20.759 26.173 1.00 91.69 95 ALA A O 1
ATOM 718 N N . ASP A 1 96 ? -2.917 -21.477 25.795 1.00 91.25 96 ASP A N 1
ATOM 719 C CA . ASP A 1 96 ? -2.608 -22.132 24.530 1.00 91.25 96 ASP A CA 1
ATOM 720 C C . ASP A 1 96 ? -2.422 -21.068 23.454 1.00 91.25 96 ASP A C 1
ATOM 722 O O . ASP A 1 96 ? -3.334 -20.286 23.171 1.00 91.25 96 ASP A O 1
ATOM 726 N N . VAL A 1 97 ? -1.245 -21.061 22.846 1.00 91.31 97 VAL A N 1
ATOM 727 C CA . VAL A 1 97 ? -0.875 -20.123 21.791 1.00 91.31 97 VAL A CA 1
ATOM 728 C C . VAL A 1 97 ? -0.355 -20.878 20.577 1.00 91.31 97 VAL A C 1
ATOM 730 O O . VAL A 1 97 ? 0.120 -22.012 20.682 1.00 91.31 97 VAL A O 1
ATOM 733 N N . VAL A 1 98 ? -0.472 -20.253 19.412 1.00 89.44 98 VAL A N 1
ATOM 734 C CA . VAL A 1 98 ? -0.000 -20.785 18.135 1.00 89.44 98 VAL A CA 1
ATOM 735 C C . VAL A 1 98 ? 1.213 -19.971 17.712 1.00 89.44 98 VAL A C 1
ATOM 737 O O . VAL A 1 98 ? 1.141 -18.745 17.644 1.00 89.44 98 VAL A O 1
ATOM 740 N N . PHE A 1 99 ? 2.326 -20.652 17.456 1.00 85.69 99 PHE A N 1
ATOM 741 C CA . PHE A 1 99 ? 3.538 -20.037 16.928 1.00 85.69 99 PHE A CA 1
ATOM 742 C C . PHE A 1 99 ? 3.600 -20.204 15.413 1.00 85.69 99 PHE A C 1
ATOM 744 O O . PHE A 1 99 ? 3.559 -21.333 14.914 1.00 85.69 99 PHE A O 1
ATOM 751 N N . GLU A 1 100 ? 3.748 -19.083 14.714 1.00 82.88 100 GLU A N 1
ATOM 752 C CA . GLU A 1 100 ? 3.921 -19.000 13.264 1.00 82.88 100 GLU A CA 1
ATOM 753 C C . GLU A 1 100 ? 5.189 -18.200 12.976 1.00 82.88 100 GLU A C 1
ATOM 755 O O . GLU A 1 100 ? 5.283 -17.031 13.334 1.00 82.88 100 GLU A O 1
ATOM 760 N N . GLU A 1 101 ? 6.186 -18.859 12.378 1.00 74.31 101 GLU A N 1
ATOM 761 C CA . GLU A 1 101 ? 7.508 -18.300 12.052 1.00 74.31 101 GLU A CA 1
ATOM 762 C C . GLU A 1 101 ? 8.199 -17.580 13.227 1.00 74.31 101 GLU A C 1
ATOM 764 O O . GLU A 1 101 ? 8.928 -18.221 13.990 1.00 74.31 101 GLU A O 1
ATOM 769 N N . ALA A 1 102 ? 7.966 -16.271 13.370 1.00 72.50 102 ALA A N 1
ATOM 770 C CA . ALA A 1 102 ? 8.541 -15.384 14.380 1.00 72.50 102 ALA A CA 1
ATOM 771 C C . ALA A 1 102 ? 7.489 -14.647 15.239 1.00 72.50 102 ALA A C 1
ATOM 773 O O . ALA A 1 102 ? 7.850 -13.749 15.998 1.00 72.50 102 ALA A O 1
ATOM 774 N N . ASP A 1 103 ? 6.205 -15.009 15.154 1.00 80.62 103 ASP A N 1
ATOM 775 C CA . ASP A 1 103 ? 5.137 -14.396 15.951 1.00 80.62 103 ASP A CA 1
ATOM 776 C C . ASP A 1 103 ? 4.324 -15.428 16.751 1.00 80.62 103 ASP A C 1
ATOM 778 O O . ASP A 1 103 ? 4.448 -16.649 16.587 1.00 80.62 103 ASP A O 1
ATOM 782 N N . VAL A 1 104 ? 3.520 -14.921 17.686 1.00 85.88 104 VAL A N 1
ATOM 783 C CA . VAL A 1 104 ? 2.651 -15.724 18.546 1.00 85.88 104 VAL A CA 1
ATOM 784 C C . VAL A 1 104 ? 1.231 -15.172 18.541 1.00 85.88 104 VAL A C 1
ATOM 786 O O . VAL A 1 104 ? 0.993 -13.997 18.819 1.00 85.88 104 VAL A O 1
ATOM 789 N N . HIS A 1 105 ? 0.269 -16.051 18.268 1.00 82.69 105 HIS A N 1
ATOM 790 C CA . HIS A 1 105 ? -1.147 -15.712 18.174 1.00 82.69 105 HIS A CA 1
ATOM 791 C C . HIS A 1 105 ? -1.980 -16.497 19.190 1.00 82.69 105 HIS A C 1
ATOM 793 O O . HIS A 1 105 ? -1.679 -17.640 19.542 1.00 82.69 105 HIS A O 1
ATOM 799 N N . GLY A 1 106 ? -3.060 -15.874 19.654 1.00 83.50 106 GLY A N 1
ATOM 800 C CA . GLY A 1 106 ? -4.039 -16.483 20.548 1.00 83.50 106 GLY A CA 1
ATOM 801 C C . GLY A 1 106 ? -4.615 -15.484 21.545 1.00 83.50 106 GLY A C 1
ATOM 802 O O . GLY A 1 106 ? -4.001 -14.462 21.855 1.00 83.50 106 GLY A O 1
ATOM 803 N N . ASP A 1 107 ? -5.786 -15.804 22.095 1.00 82.38 107 ASP A N 1
ATOM 804 C CA . ASP A 1 107 ? -6.475 -14.945 23.068 1.00 82.38 107 ASP A CA 1
ATOM 805 C C . ASP A 1 107 ? -5.604 -14.631 24.292 1.00 82.38 107 ASP A C 1
ATOM 807 O O . ASP A 1 107 ? -5.679 -13.537 24.851 1.00 82.38 107 ASP A O 1
ATOM 811 N N . GLY A 1 108 ? -4.716 -15.554 24.675 1.00 84.06 108 GLY A N 1
ATOM 812 C CA . GLY A 1 108 ? -3.807 -15.350 25.796 1.00 84.06 108 GLY A CA 1
ATOM 813 C C . GLY A 1 108 ? -2.745 -14.274 25.583 1.00 84.06 108 GLY A C 1
ATOM 814 O O . GLY A 1 108 ? -2.353 -13.619 26.549 1.00 84.06 108 GLY A O 1
ATOM 815 N N . VAL A 1 109 ? -2.331 -14.032 24.335 1.00 90.00 109 VAL A N 1
ATOM 816 C CA . VAL A 1 109 ? -1.403 -12.942 23.990 1.00 90.00 109 VAL A CA 1
ATOM 817 C C . VAL A 1 109 ? -2.074 -11.595 24.273 1.00 90.00 109 VAL A C 1
ATOM 819 O O . VAL A 1 109 ? -1.486 -10.724 24.909 1.00 90.00 109 VAL A O 1
ATOM 822 N N . ASN A 1 110 ? -3.354 -11.472 23.908 1.00 90.06 110 ASN A N 1
ATOM 823 C CA . ASN A 1 110 ? -4.160 -10.276 24.160 1.00 90.06 110 ASN A CA 1
ATOM 824 C C . ASN A 1 110 ? -4.424 -10.033 25.654 1.00 90.06 110 ASN A C 1
ATOM 826 O O . ASN A 1 110 ? -4.621 -8.893 26.070 1.00 90.06 110 ASN A O 1
ATOM 830 N N . ILE A 1 111 ? -4.483 -11.086 26.472 1.00 92.19 111 ILE A N 1
ATOM 831 C CA . ILE A 1 111 ? -4.639 -10.945 27.926 1.00 92.19 111 ILE A CA 1
ATOM 832 C C . ILE A 1 111 ? -3.330 -10.457 28.553 1.00 92.19 111 ILE A C 1
ATOM 834 O O . ILE A 1 111 ? -3.367 -9.522 29.350 1.00 92.19 111 ILE A O 1
ATOM 838 N N . ALA A 1 112 ? -2.183 -11.035 28.175 1.00 94.31 112 ALA A N 1
ATOM 839 C CA . ALA A 1 112 ? -0.877 -10.629 28.699 1.00 94.31 112 ALA A CA 1
ATOM 840 C C . ALA A 1 112 ? -0.568 -9.150 28.408 1.00 94.31 112 ALA A C 1
ATOM 842 O O . ALA A 1 112 ? -0.168 -8.426 29.319 1.00 94.31 112 ALA A O 1
ATOM 843 N N . SER A 1 113 ? -0.830 -8.677 27.183 1.00 93.81 113 SER A N 1
ATOM 844 C CA . SER A 1 113 ? -0.628 -7.264 26.827 1.00 93.81 113 SER A CA 1
ATOM 845 C C . SER A 1 113 ? -1.541 -6.327 27.617 1.00 93.81 113 SER A C 1
ATOM 847 O O . SER A 1 113 ? -1.111 -5.278 28.076 1.00 93.81 113 SER A O 1
ATOM 849 N N . ARG A 1 114 ? -2.791 -6.722 27.882 1.00 92.06 114 ARG A N 1
ATOM 850 C CA . ARG A 1 114 ? -3.704 -5.927 28.722 1.00 92.06 114 ARG A CA 1
ATOM 851 C C . ARG A 1 114 ? -3.269 -5.863 30.177 1.00 92.06 114 ARG A C 1
ATOM 853 O O . ARG A 1 114 ? -3.472 -4.834 30.812 1.00 92.06 114 ARG A O 1
ATOM 860 N N . LEU A 1 115 ? -2.708 -6.945 30.713 1.00 94.75 115 LEU A N 1
ATOM 861 C CA . LEU A 1 115 ? -2.142 -6.938 32.060 1.00 94.75 115 LEU A CA 1
ATOM 862 C C . LEU A 1 115 ? -0.942 -5.993 32.148 1.00 94.75 115 LEU A C 1
ATOM 864 O O . LEU A 1 115 ? -0.838 -5.266 33.129 1.00 94.75 115 LEU A O 1
ATOM 868 N N . GLU A 1 116 ? -0.081 -5.969 31.126 1.00 95.50 116 GLU A N 1
ATOM 869 C CA . GLU A 1 116 ? 1.037 -5.020 31.042 1.00 95.50 116 GLU A CA 1
ATOM 870 C C . GLU A 1 116 ? 0.501 -3.592 31.034 1.00 95.50 116 GLU A C 1
ATOM 872 O O . GLU A 1 116 ? 0.884 -2.791 31.882 1.00 95.50 116 GLU A O 1
ATOM 877 N N . SER A 1 117 ? -0.462 -3.304 30.159 1.00 91.75 117 SER A N 1
ATOM 878 C CA . SER A 1 117 ? -0.980 -1.949 30.018 1.00 91.75 117 SER A CA 1
ATOM 879 C C . SER A 1 117 ? -1.671 -1.455 31.290 1.00 91.75 117 SER A C 1
ATOM 881 O O . SER A 1 117 ? -1.643 -0.256 31.538 1.00 91.75 117 SER A O 1
ATOM 883 N N . LEU A 1 118 ? -2.251 -2.369 32.092 1.00 90.88 118 LEU A N 1
ATOM 884 C CA . LEU A 1 118 ? -2.842 -2.099 33.411 1.00 90.88 118 LEU A CA 1
ATOM 885 C C . LEU A 1 118 ? -1.828 -1.854 34.527 1.00 90.88 118 LEU A C 1
ATOM 887 O O . LEU A 1 118 ? -2.181 -1.288 35.570 1.00 90.88 118 LEU A O 1
ATOM 891 N N . ALA A 1 119 ? -0.595 -2.316 34.344 1.00 91.81 119 ALA A N 1
ATOM 892 C CA . ALA A 1 119 ? 0.448 -2.188 35.338 1.00 91.81 119 ALA A CA 1
ATOM 893 C C . ALA A 1 119 ? 0.832 -0.715 35.535 1.00 91.81 119 ALA A C 1
ATOM 895 O O . ALA A 1 119 ? 0.703 0.131 34.653 1.00 91.81 119 ALA A O 1
ATOM 896 N N . VAL A 1 120 ? 1.329 -0.395 36.724 1.00 91.56 120 VAL A N 1
ATOM 897 C CA . VAL A 1 120 ? 2.017 0.878 36.971 1.00 91.56 120 VAL A CA 1
ATOM 898 C C . VAL A 1 120 ? 3.525 0.679 36.781 1.00 91.56 120 VAL A C 1
ATOM 900 O O . VAL A 1 120 ? 4.004 -0.451 36.953 1.00 91.56 120 VAL A O 1
ATOM 903 N N . PRO A 1 121 ? 4.304 1.729 36.463 1.00 92.81 121 PRO A N 1
ATOM 904 C CA . PRO A 1 121 ? 5.759 1.624 36.395 1.00 92.81 121 PRO A CA 1
ATOM 905 C C . PRO A 1 121 ? 6.324 1.009 37.666 1.00 92.81 121 PRO A C 1
ATOM 907 O O . PRO A 1 121 ? 5.959 1.420 38.767 1.00 92.81 121 PRO A O 1
ATOM 910 N N . GLY A 1 122 ? 7.204 0.023 37.528 1.00 93.88 122 GLY A N 1
ATOM 911 C CA . GLY A 1 122 ? 7.744 -0.683 38.688 1.00 93.88 122 GLY A CA 1
ATOM 912 C C . GLY A 1 122 ? 7.059 -2.021 38.988 1.00 93.88 122 GLY A C 1
ATOM 913 O O . GLY A 1 122 ? 7.633 -2.812 39.736 1.00 93.88 122 GLY A O 1
ATOM 914 N N . SER A 1 123 ? 5.862 -2.268 38.444 1.00 95.62 123 SER A N 1
ATOM 915 C CA . SER A 1 123 ? 5.009 -3.392 38.847 1.00 95.62 123 SER A CA 1
ATOM 916 C C . SER A 1 123 ? 4.920 -4.502 37.801 1.00 95.62 123 SER A C 1
ATOM 918 O O . SER A 1 123 ? 5.096 -4.282 36.602 1.00 95.62 123 SER A O 1
ATOM 920 N N . ILE A 1 124 ? 4.624 -5.708 38.290 1.00 98.12 124 ILE A N 1
ATOM 921 C CA . ILE A 1 124 ? 4.411 -6.913 37.486 1.00 98.12 124 ILE A CA 1
ATOM 922 C C . ILE A 1 124 ? 3.000 -7.414 37.784 1.00 98.12 124 ILE A C 1
ATOM 924 O O . ILE A 1 124 ? 2.726 -7.833 38.914 1.00 98.12 124 ILE A O 1
ATOM 928 N N . LEU A 1 125 ? 2.115 -7.374 36.788 1.00 97.69 125 LEU A N 1
ATOM 929 C CA . LEU A 1 125 ? 0.753 -7.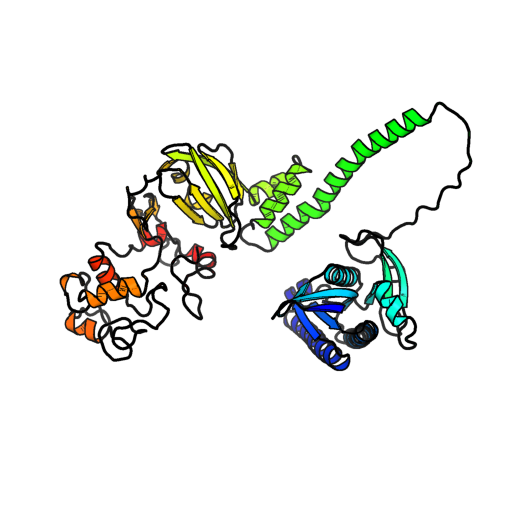887 36.900 1.00 97.69 125 LEU A CA 1
ATOM 930 C C . LEU A 1 125 ? 0.624 -9.268 36.267 1.00 97.69 125 LEU A C 1
ATOM 932 O O . LEU A 1 125 ? 1.137 -9.531 35.181 1.00 97.69 125 LEU A O 1
ATOM 936 N N . ILE A 1 126 ? -0.099 -10.154 36.945 1.00 97.94 126 ILE A N 1
ATOM 937 C CA . ILE A 1 126 ? -0.314 -11.532 36.513 1.00 97.94 126 ILE A CA 1
ATOM 938 C C . ILE A 1 126 ? -1.792 -11.917 36.626 1.00 97.94 126 ILE A C 1
ATOM 940 O O . ILE A 1 126 ? -2.521 -11.438 37.496 1.00 97.94 126 ILE A O 1
ATOM 944 N N . SER A 1 127 ? -2.240 -12.808 35.744 1.00 96.75 127 SER A N 1
ATOM 945 C CA . SER A 1 127 ? -3.588 -13.395 35.823 1.00 96.75 127 SER A CA 1
ATOM 946 C C . SER A 1 127 ? -3.720 -14.441 36.938 1.00 96.75 127 SER A C 1
ATOM 948 O O . SER A 1 127 ? -2.732 -15.087 37.296 1.00 96.75 127 SER A O 1
ATOM 950 N N . SER A 1 128 ? -4.953 -14.719 37.374 1.00 93.69 128 SER A N 1
ATOM 951 C CA . SER A 1 128 ? -5.285 -15.850 38.261 1.00 93.69 128 SER A CA 1
ATOM 952 C C . SER A 1 128 ? -4.704 -17.194 37.800 1.00 93.69 128 SER A C 1
ATOM 954 O O . SER A 1 128 ? -4.189 -17.955 38.614 1.00 93.69 128 SER A O 1
ATOM 956 N N . LYS A 1 129 ? -4.685 -17.459 36.489 1.00 93.88 129 LYS A N 1
ATOM 957 C CA . LYS A 1 129 ? -4.113 -18.690 35.923 1.00 93.88 129 LYS A CA 1
ATOM 958 C C . LYS A 1 129 ? -2.610 -18.837 36.189 1.00 93.88 129 LYS A C 1
ATOM 960 O O . LYS A 1 129 ? -2.143 -19.934 36.457 1.00 93.88 129 LYS A O 1
ATOM 965 N N . VAL A 1 130 ? -1.862 -17.735 36.146 1.00 97.06 130 VAL A N 1
ATOM 966 C CA . VAL A 1 130 ? -0.428 -17.734 36.484 1.00 97.06 130 VAL A CA 1
ATOM 967 C C . VAL A 1 130 ? -0.242 -17.923 37.990 1.00 97.06 130 VAL A C 1
ATOM 969 O O . VAL A 1 130 ? 0.661 -18.643 38.404 1.00 97.06 130 VAL A O 1
ATOM 972 N N . VAL A 1 131 ? -1.120 -17.338 38.816 1.00 96.06 131 VAL A N 1
ATOM 973 C CA . VAL A 1 131 ? -1.112 -17.554 40.274 1.00 96.06 131 VAL A CA 1
ATOM 974 C C . VAL A 1 131 ? -1.304 -19.024 40.625 1.00 96.06 131 VAL A C 1
ATOM 976 O O . VAL A 1 131 ? -0.585 -19.543 41.478 1.00 96.06 131 VAL A O 1
ATOM 979 N N . ASP A 1 132 ? -2.229 -19.708 39.956 1.00 93.19 132 ASP A N 1
ATOM 980 C CA . ASP A 1 132 ? -2.481 -21.127 40.193 1.00 93.19 132 ASP A CA 1
ATOM 981 C C . ASP A 1 132 ? -1.244 -22.004 39.979 1.00 93.19 132 ASP A C 1
ATOM 983 O O . ASP A 1 132 ? -1.017 -22.931 40.763 1.00 93.19 132 ASP A O 1
ATOM 987 N N . ASP A 1 133 ? -0.414 -21.662 38.994 1.00 93.19 133 ASP A N 1
ATOM 988 C CA . ASP A 1 133 ? 0.799 -22.404 38.648 1.00 93.19 133 ASP A CA 1
ATOM 989 C C . ASP A 1 133 ? 2.002 -22.041 39.546 1.00 93.19 133 ASP A C 1
ATOM 991 O O . ASP A 1 133 ? 2.932 -22.839 39.696 1.00 93.19 133 ASP A O 1
ATOM 995 N N . ILE A 1 134 ? 1.992 -20.869 40.199 1.00 94.88 134 ILE A N 1
ATOM 996 C CA . ILE A 1 134 ? 3.101 -20.400 41.054 1.00 94.88 134 ILE A CA 1
ATOM 997 C C . ILE A 1 134 ? 2.801 -20.421 42.558 1.00 94.88 134 ILE A C 1
ATOM 999 O O . ILE A 1 134 ? 3.722 -20.224 43.343 1.00 94.88 134 ILE A O 1
ATOM 1003 N N . LYS A 1 135 ? 1.564 -20.687 43.001 1.00 89.94 135 LYS A N 1
ATOM 1004 C CA . LYS A 1 135 ? 1.164 -20.604 44.427 1.00 89.94 135 LYS A CA 1
ATOM 1005 C C . LYS A 1 135 ? 1.983 -21.467 45.395 1.00 89.94 135 LYS A C 1
ATOM 1007 O O . LYS A 1 135 ? 2.022 -21.184 46.587 1.00 89.94 135 LYS A O 1
ATOM 1012 N N . ASN A 1 136 ? 2.641 -22.510 44.889 1.00 90.38 136 ASN A N 1
ATOM 1013 C CA . ASN A 1 136 ? 3.508 -23.395 45.673 1.00 90.38 136 ASN A CA 1
ATOM 1014 C C . ASN A 1 136 ? 4.990 -22.959 45.683 1.00 90.38 136 ASN A C 1
ATOM 1016 O O . ASN A 1 136 ? 5.811 -23.590 46.352 1.00 90.38 136 ASN A O 1
ATOM 1020 N N . GLN A 1 137 ? 5.353 -21.905 44.946 1.00 92.69 137 GLN A N 1
ATOM 1021 C CA . GLN A 1 137 ? 6.717 -21.386 44.842 1.00 92.69 137 GLN A CA 1
ATOM 1022 C C . GLN A 1 137 ? 6.991 -20.425 46.003 1.00 92.69 137 GLN A C 1
ATOM 1024 O O . GLN A 1 137 ? 6.468 -19.316 46.051 1.00 92.69 137 GLN A O 1
ATOM 1029 N N . LYS A 1 138 ? 7.819 -20.846 46.965 1.00 90.12 138 LYS A N 1
ATOM 1030 C CA . LYS A 1 138 ? 8.088 -20.070 48.194 1.00 90.12 138 LYS A CA 1
ATOM 1031 C C . LYS A 1 138 ? 8.845 -18.763 47.945 1.00 90.12 138 LYS A C 1
ATOM 1033 O O . LYS A 1 138 ? 8.830 -17.876 48.793 1.00 90.12 138 LYS A O 1
ATOM 1038 N N . ASP A 1 139 ? 9.541 -18.672 46.819 1.00 93.19 139 ASP A N 1
ATOM 1039 C CA . ASP A 1 139 ? 10.326 -17.514 46.405 1.00 93.19 139 ASP A CA 1
ATOM 1040 C C . ASP A 1 139 ? 9.490 -16.430 45.711 1.00 93.19 139 ASP A C 1
ATOM 1042 O O . ASP A 1 139 ? 10.003 -15.336 45.479 1.00 93.19 139 ASP A O 1
ATOM 1046 N N . ILE A 1 140 ? 8.212 -16.690 45.413 1.00 95.38 140 ILE A N 1
ATOM 1047 C CA . ILE A 1 140 ? 7.324 -15.763 44.709 1.00 95.38 140 ILE A CA 1
ATOM 1048 C C . ILE A 1 140 ? 6.168 -15.364 45.627 1.00 95.38 140 ILE A C 1
ATOM 1050 O O . ILE A 1 140 ? 5.493 -16.207 46.211 1.00 95.38 140 ILE A O 1
ATOM 1054 N N . GLN A 1 141 ? 5.930 -14.060 45.748 1.00 93.19 141 GLN A N 1
ATOM 1055 C CA . GLN A 1 141 ? 4.823 -13.502 46.519 1.00 93.19 141 GLN A CA 1
ATOM 1056 C C . GLN A 1 141 ? 3.895 -12.744 45.576 1.00 93.19 141 GLN A C 1
ATOM 1058 O O . GLN A 1 141 ? 4.364 -12.020 44.700 1.00 93.19 141 GLN A O 1
ATOM 1063 N N . ALA A 1 142 ? 2.585 -12.895 45.753 1.00 94.81 142 ALA A N 1
ATOM 1064 C CA . ALA A 1 142 ? 1.587 -12.185 44.967 1.00 94.81 142 ALA A CA 1
ATOM 1065 C C . ALA A 1 142 ? 0.412 -11.749 45.845 1.00 94.81 142 ALA A C 1
ATOM 1067 O O . ALA A 1 142 ? 0.037 -12.445 46.790 1.00 94.81 142 ALA A O 1
ATOM 1068 N N . VAL A 1 143 ? -0.191 -10.611 45.509 1.00 93.75 143 VAL A N 1
ATOM 1069 C CA . VAL A 1 143 ? -1.385 -10.080 46.175 1.00 93.75 143 VAL A CA 1
ATOM 1070 C C . VAL A 1 143 ? -2.480 -9.811 45.151 1.00 93.75 143 VAL A C 1
ATOM 1072 O O . VAL A 1 143 ? -2.209 -9.280 44.074 1.00 93.75 143 VAL A O 1
ATOM 1075 N N . SER A 1 144 ? -3.720 -10.182 45.480 1.00 93.62 144 SER A N 1
ATOM 1076 C CA . SER A 1 144 ? -4.875 -9.897 44.624 1.00 93.62 144 SER A CA 1
ATOM 1077 C C . SER A 1 144 ? -5.173 -8.399 44.599 1.00 93.62 144 SER A C 1
ATOM 1079 O O . SER A 1 144 ? -5.223 -7.736 45.638 1.00 93.62 144 SER A O 1
ATOM 1081 N N . LEU A 1 145 ? -5.406 -7.869 43.400 1.00 89.62 145 LEU A N 1
ATOM 1082 C CA . LEU A 1 145 ? -5.914 -6.518 43.162 1.00 89.62 145 LEU A CA 1
ATOM 1083 C C . LEU A 1 145 ? -7.447 -6.507 42.985 1.00 89.62 145 LEU A C 1
ATOM 1085 O O . LEU A 1 145 ? -8.073 -5.437 42.994 1.00 89.62 145 LEU A O 1
ATOM 1089 N N . GLY A 1 146 ? -8.058 -7.692 42.889 1.00 89.06 146 GLY A N 1
ATOM 1090 C CA . GLY A 1 146 ? -9.487 -7.928 42.701 1.00 89.06 146 GLY A CA 1
ATOM 1091 C C . GLY A 1 146 ? -9.858 -8.367 41.282 1.00 89.06 146 GLY A C 1
ATOM 1092 O O . GLY A 1 146 ? -8.999 -8.597 40.431 1.00 89.06 146 GLY A O 1
ATOM 1093 N N . LEU A 1 147 ? -11.166 -8.479 41.041 1.00 88.88 147 LEU A N 1
ATOM 1094 C CA . LEU A 1 147 ? -11.738 -8.836 39.743 1.00 88.88 147 LEU A CA 1
ATOM 1095 C C . LEU A 1 147 ? -11.782 -7.624 38.807 1.00 88.88 147 LEU A C 1
ATOM 1097 O O . LEU A 1 147 ? -12.223 -6.542 39.199 1.00 88.88 147 LEU A O 1
ATOM 1101 N N . TYR A 1 148 ? -11.380 -7.826 37.557 1.00 87.88 148 TYR A N 1
ATOM 1102 C CA . TYR A 1 148 ? -11.392 -6.824 36.496 1.00 87.88 148 TYR A CA 1
ATOM 1103 C C . TYR A 1 148 ? -12.067 -7.377 35.242 1.00 87.88 148 TYR A C 1
ATOM 1105 O O . TYR A 1 148 ? -11.888 -8.540 34.881 1.00 87.88 148 TYR A O 1
ATOM 1113 N N . SER A 1 149 ? -12.829 -6.526 34.559 1.00 85.50 149 SER A N 1
ATOM 1114 C CA . SER A 1 149 ? -13.359 -6.827 33.229 1.00 85.50 149 SER A CA 1
ATOM 1115 C C . SER A 1 149 ? -12.347 -6.392 32.168 1.00 85.50 149 SER A C 1
ATOM 1117 O O . SER A 1 149 ? -12.019 -5.208 32.073 1.00 85.50 149 SER A O 1
ATOM 1119 N N . LEU A 1 150 ? -11.820 -7.346 31.393 1.00 83.38 150 LEU A N 1
ATOM 1120 C CA . LEU A 1 150 ? -10.826 -7.105 30.340 1.00 83.38 150 LEU A CA 1
ATOM 1121 C C . LEU A 1 150 ? -11.488 -7.138 28.954 1.00 83.38 150 LEU A C 1
ATOM 1123 O O . LEU A 1 150 ? -12.287 -8.025 28.667 1.00 83.38 150 LEU A O 1
ATOM 1127 N N . LYS A 1 151 ? -11.093 -6.225 28.054 1.00 72.69 151 LYS A N 1
ATOM 1128 C CA . LYS A 1 151 ? -11.828 -5.882 26.815 1.00 72.69 151 LYS A CA 1
ATOM 1129 C C . LYS A 1 151 ? -12.298 -7.010 25.877 1.00 72.69 151 LYS A C 1
ATOM 1131 O O . LYS A 1 151 ? -13.140 -6.741 25.074 1.00 72.69 151 LYS A O 1
ATOM 1136 N N . ASN A 1 152 ? -11.858 -8.250 25.862 1.00 67.19 152 ASN A N 1
ATOM 1137 C CA . ASN A 1 152 ? -12.445 -9.299 24.992 1.00 67.19 152 ASN A CA 1
ATOM 1138 C C . ASN A 1 152 ? -12.413 -10.627 25.749 1.00 67.19 152 ASN A C 1
ATOM 1140 O O . ASN A 1 152 ? -12.147 -11.679 25.182 1.00 67.19 152 ASN A O 1
ATOM 1144 N N . VAL A 1 153 ? -12.577 -10.546 27.069 1.00 76.12 153 VAL A N 1
ATOM 1145 C CA . VAL A 1 153 ? -12.566 -11.680 27.984 1.00 76.12 153 VAL A CA 1
ATOM 1146 C C . VAL A 1 153 ? -13.976 -11.778 28.544 1.00 76.12 153 VAL A C 1
ATOM 1148 O O . VAL A 1 153 ? -14.471 -10.830 29.145 1.00 76.12 153 VAL A O 1
ATOM 1151 N N . ARG A 1 154 ? -14.657 -12.896 28.268 1.00 73.19 154 ARG A N 1
ATOM 1152 C CA . ARG A 1 154 ? -16.091 -13.058 28.570 1.00 73.19 154 ARG A CA 1
ATOM 1153 C C . ARG A 1 154 ? -16.396 -12.991 30.065 1.00 73.19 154 ARG A C 1
ATOM 1155 O O . ARG A 1 154 ? -17.462 -12.518 30.442 1.00 73.19 154 ARG A O 1
ATOM 1162 N N . GLU A 1 155 ? -15.476 -13.480 30.889 1.00 80.31 155 GLU A N 1
ATOM 1163 C CA . GLU A 1 155 ? -15.627 -13.541 32.339 1.00 80.31 155 GLU A CA 1
ATOM 1164 C C . GLU A 1 155 ? -14.643 -12.579 33.019 1.00 80.31 155 GLU A C 1
ATOM 1166 O O . GLU A 1 155 ? -13.493 -12.477 32.576 1.00 80.31 155 GLU A O 1
ATOM 1171 N N . PRO A 1 156 ? -15.062 -11.868 34.085 1.00 84.81 156 PRO A N 1
ATOM 1172 C CA . PRO A 1 156 ? -14.152 -11.066 34.891 1.00 84.81 156 PRO A CA 1
ATOM 1173 C C . PRO A 1 156 ? -12.978 -11.909 35.389 1.00 84.81 156 PRO A C 1
ATOM 1175 O O . PRO A 1 156 ? -13.160 -13.010 35.904 1.00 84.81 156 PRO A O 1
ATOM 1178 N N . MET A 1 157 ? -11.771 -11.372 35.253 1.00 89.44 157 MET A N 1
ATOM 1179 C CA . MET A 1 157 ? -10.538 -12.041 35.644 1.00 89.44 157 MET A CA 1
ATOM 1180 C C . MET A 1 157 ? -9.986 -11.408 36.912 1.00 89.44 157 MET A C 1
ATOM 1182 O O . MET A 1 157 ? -9.911 -10.185 37.026 1.00 89.44 157 MET A O 1
ATOM 1186 N N . GLU A 1 158 ? -9.563 -12.237 37.861 1.00 93.06 158 GLU A N 1
ATOM 1187 C CA . GLU A 1 158 ? -8.826 -11.749 39.020 1.00 93.06 158 GLU A CA 1
ATOM 1188 C C . GLU A 1 158 ? -7.378 -11.445 38.621 1.00 93.06 158 GLU A C 1
ATOM 1190 O O . GLU A 1 158 ? -6.691 -12.284 38.028 1.00 93.06 158 GLU A O 1
ATOM 1195 N N . ILE A 1 159 ? -6.939 -10.224 38.922 1.00 94.88 159 ILE A N 1
ATOM 1196 C CA . ILE A 1 159 ? -5.591 -9.735 38.630 1.00 94.88 159 ILE A CA 1
ATOM 1197 C C . ILE A 1 159 ? -4.800 -9.684 39.927 1.00 94.88 159 ILE A C 1
ATOM 1199 O O . ILE A 1 159 ? -5.299 -9.225 40.955 1.00 94.88 159 ILE A O 1
ATOM 1203 N N . PHE A 1 160 ? -3.543 -10.101 39.862 1.00 96.06 160 PHE A N 1
ATOM 1204 C CA . PHE A 1 160 ? -2.617 -10.073 40.981 1.00 96.06 160 PHE A CA 1
ATOM 1205 C C . PHE A 1 160 ? -1.388 -9.245 40.625 1.00 96.06 160 PHE A C 1
ATOM 1207 O O . PHE A 1 160 ? -0.986 -9.186 39.465 1.00 96.06 160 PHE A O 1
ATOM 1214 N N . ALA A 1 161 ? -0.773 -8.632 41.629 1.00 96.56 161 ALA A N 1
ATOM 1215 C CA . ALA A 1 161 ? 0.548 -8.030 41.512 1.00 96.56 161 ALA A CA 1
ATOM 1216 C C . ALA A 1 161 ? 1.578 -8.902 42.224 1.00 96.56 161 ALA A C 1
ATOM 1218 O O . ALA A 1 161 ? 1.316 -9.383 43.330 1.00 96.56 161 ALA A O 1
ATOM 1219 N N . ILE A 1 162 ? 2.759 -9.065 41.626 1.00 97.50 162 ILE A N 1
ATOM 1220 C CA . ILE A 1 162 ? 3.900 -9.663 42.322 1.00 97.50 162 ILE A CA 1
ATOM 1221 C C . ILE A 1 162 ? 4.345 -8.716 43.439 1.00 97.50 162 ILE A C 1
ATOM 1223 O O . ILE A 1 162 ? 4.656 -7.554 43.194 1.00 97.50 162 ILE A O 1
ATOM 1227 N N . SER A 1 163 ? 4.383 -9.224 44.668 1.00 95.25 163 SER A N 1
ATOM 1228 C CA . SER A 1 163 ? 4.640 -8.458 45.889 1.00 95.25 163 SER A CA 1
ATOM 1229 C C . SER A 1 163 ? 5.972 -8.804 46.555 1.00 95.25 163 SER A C 1
ATOM 1231 O O . SER A 1 163 ? 6.145 -8.577 47.752 1.00 95.25 163 SER A O 1
ATOM 1233 N N . ASN A 1 164 ? 6.914 -9.381 45.802 1.00 94.56 164 ASN A N 1
ATOM 1234 C CA . ASN A 1 164 ? 8.267 -9.636 46.286 1.00 94.56 164 ASN A CA 1
ATOM 1235 C C . ASN A 1 164 ? 8.931 -8.334 46.789 1.00 94.56 164 ASN A C 1
ATOM 1237 O O . ASN A 1 164 ? 8.755 -7.282 46.168 1.00 94.56 164 ASN A O 1
ATOM 1241 N N . PRO A 1 165 ? 9.749 -8.390 47.861 1.00 89.38 165 PRO A N 1
ATOM 1242 C CA . PRO A 1 165 ? 10.429 -7.209 48.385 1.00 89.38 165 PRO A CA 1
ATOM 1243 C C . PRO A 1 165 ? 11.220 -6.457 47.309 1.00 89.38 165 PRO A C 1
ATOM 1245 O O . PRO A 1 165 ? 11.992 -7.062 46.557 1.00 89.38 165 PRO A O 1
ATOM 1248 N N . GLY A 1 166 ? 11.036 -5.135 47.268 1.00 84.81 166 GLY A N 1
ATOM 1249 C CA . GLY A 1 166 ? 11.711 -4.238 46.329 1.00 84.81 166 GLY A CA 1
ATOM 1250 C C . GLY A 1 166 ? 10.987 -4.010 45.000 1.00 84.81 166 GLY A C 1
ATOM 1251 O O . GLY A 1 166 ? 11.551 -3.329 44.152 1.00 84.81 166 GLY A O 1
ATOM 1252 N N . LEU A 1 167 ? 9.778 -4.547 44.807 1.00 91.56 167 LEU A N 1
ATOM 1253 C CA . LEU A 1 167 ? 8.934 -4.275 43.638 1.00 91.56 167 LEU A CA 1
ATOM 1254 C C . LEU A 1 167 ? 7.775 -3.332 43.978 1.00 91.56 167 LEU A C 1
ATOM 1256 O O . LEU A 1 167 ? 7.320 -3.284 45.123 1.00 91.56 167 LEU A O 1
ATOM 1260 N N . GLU A 1 168 ? 7.283 -2.601 42.977 1.00 90.06 168 GLU A N 1
ATOM 1261 C CA . GLU A 1 168 ? 6.110 -1.740 43.138 1.00 90.06 168 GLU A CA 1
ATOM 1262 C C . GLU A 1 168 ? 4.831 -2.586 43.119 1.00 90.06 168 GLU A C 1
ATOM 1264 O O . GLU A 1 168 ? 4.608 -3.381 42.204 1.00 90.06 168 GLU A O 1
ATOM 1269 N N . VAL A 1 169 ? 3.960 -2.379 44.109 1.00 90.62 169 VAL A N 1
ATOM 1270 C CA . VAL A 1 169 ? 2.681 -3.088 44.224 1.00 90.62 169 VAL A CA 1
ATOM 1271 C C . VAL A 1 169 ? 1.542 -2.063 44.239 1.00 90.62 169 VAL A C 1
ATOM 1273 O O . VAL A 1 169 ? 1.422 -1.304 45.204 1.00 90.62 169 VAL A O 1
ATOM 1276 N N . PRO A 1 170 ? 0.671 -2.016 43.215 1.00 85.62 170 PRO A N 1
ATOM 1277 C CA . PRO A 1 170 ? -0.369 -0.993 43.093 1.00 85.62 170 PRO A CA 1
ATOM 1278 C C . PRO A 1 170 ? -1.602 -1.259 43.980 1.00 85.62 170 PRO A C 1
ATOM 1280 O O . PRO A 1 170 ? -2.742 -1.204 43.522 1.00 85.62 170 PRO A O 1
ATOM 1283 N N . VAL A 1 171 ? -1.413 -1.527 45.275 1.00 72.12 171 VAL A N 1
ATOM 1284 C CA . VAL A 1 171 ? -2.536 -1.693 46.213 1.00 72.12 171 VAL A CA 1
ATOM 1285 C C . VAL A 1 171 ? -3.191 -0.331 46.466 1.00 72.12 171 VAL A C 1
ATOM 1287 O O . VAL A 1 171 ? -2.562 0.586 46.986 1.00 72.12 171 VAL A O 1
ATOM 1290 N N . GLY A 1 172 ? -4.464 -0.182 46.090 1.00 58.84 172 GLY A N 1
ATOM 1291 C CA . GLY A 1 172 ? -5.236 1.050 46.317 1.00 58.84 172 GLY A CA 1
ATOM 1292 C C . GLY A 1 172 ? -4.925 2.208 45.359 1.00 58.84 172 GLY A C 1
ATOM 1293 O O . GLY A 1 172 ? -5.537 3.267 45.482 1.00 58.84 172 GLY A O 1
ATOM 1294 N N . LYS A 1 173 ? -4.026 2.013 44.386 1.00 59.34 173 LYS A N 1
ATOM 1295 C CA . LYS A 1 173 ? -3.808 2.948 43.274 1.00 59.34 173 LYS A CA 1
ATOM 1296 C C . LYS A 1 173 ? -4.805 2.664 42.145 1.00 59.34 173 LYS A C 1
ATOM 1298 O O . LYS A 1 173 ? -5.251 1.531 41.965 1.00 59.34 173 LYS A O 1
ATOM 1303 N N . VAL A 1 174 ? -5.159 3.698 41.382 1.00 59.88 174 VAL A N 1
ATOM 1304 C CA . VAL A 1 174 ? -5.924 3.531 40.139 1.00 59.88 174 VAL A CA 1
ATOM 1305 C C . VAL A 1 174 ? -4.993 2.867 39.125 1.00 59.88 174 VAL A C 1
ATOM 1307 O O . VAL A 1 174 ? -3.995 3.469 38.733 1.00 59.88 174 VAL A O 1
ATOM 1310 N N . LEU A 1 175 ? -5.285 1.617 38.754 1.00 70.44 175 LEU A N 1
ATOM 1311 C CA . LEU A 1 175 ? -4.609 0.961 37.632 1.00 70.44 175 LEU A CA 1
ATOM 1312 C C . LEU A 1 175 ? -4.879 1.773 36.364 1.00 70.44 175 LEU A C 1
ATOM 1314 O O . LEU A 1 175 ? -5.990 2.268 36.169 1.00 70.44 175 LEU A O 1
ATOM 1318 N N . GLN A 1 176 ? -3.864 1.951 35.531 1.00 59.62 176 GLN A N 1
ATOM 1319 C CA . GLN A 1 176 ? -3.970 2.772 34.329 1.00 59.62 176 GLN A CA 1
ATOM 1320 C C . GLN A 1 176 ? -4.370 1.875 33.164 1.00 59.62 176 GLN A C 1
ATOM 1322 O O . GLN A 1 176 ? -3.673 0.921 32.909 1.00 59.62 176 GLN A O 1
ATOM 1327 N N . GLY A 1 177 ? -5.474 2.122 32.459 1.00 56.38 177 GLY A N 1
ATOM 1328 C CA . GLY A 1 177 ? -5.849 1.319 31.284 1.00 56.38 177 GLY A CA 1
ATOM 1329 C C . GLY A 1 177 ? -7.350 1.054 31.160 1.00 56.38 177 GLY A C 1
ATOM 1330 O O . GLY A 1 177 ? -8.131 1.362 32.056 1.00 56.38 177 GLY A O 1
ATOM 1331 N N . LYS A 1 178 ? -7.769 0.484 30.022 1.00 53.22 178 LYS A N 1
ATOM 1332 C CA . LYS A 1 178 ? -9.180 0.246 29.649 1.00 53.22 178 LYS A CA 1
ATOM 1333 C C . LYS A 1 178 ? -9.794 -0.996 30.332 1.00 53.22 178 LYS A C 1
ATOM 1335 O O . LYS A 1 178 ? -10.357 -1.849 29.648 1.00 53.22 178 LYS A O 1
ATOM 1340 N N . ALA A 1 179 ? -9.650 -1.143 31.651 1.00 59.34 179 ALA A N 1
ATOM 1341 C CA . ALA A 1 179 ? -10.308 -2.213 32.409 1.00 59.34 179 ALA A CA 1
ATOM 1342 C C . ALA A 1 179 ? -11.048 -1.668 33.631 1.00 59.34 179 ALA A C 1
ATOM 1344 O O . ALA A 1 179 ? -10.499 -0.905 34.424 1.00 59.34 179 ALA A O 1
ATOM 1345 N N . GLU A 1 180 ? -12.292 -2.107 33.810 1.00 66.19 180 GLU A N 1
ATOM 1346 C CA . GLU A 1 180 ? -13.125 -1.701 34.938 1.00 66.19 180 GLU A CA 1
ATOM 1347 C C . GLU A 1 180 ? -13.048 -2.732 36.065 1.00 66.19 180 GLU A C 1
ATOM 1349 O O . GLU A 1 180 ? -13.164 -3.941 35.837 1.00 66.19 180 GLU A O 1
ATOM 1354 N N . LYS A 1 181 ? -12.876 -2.257 37.304 1.00 73.94 181 LYS A N 1
ATOM 1355 C CA . LYS A 1 181 ? -12.917 -3.120 38.488 1.00 73.94 181 LYS A CA 1
ATOM 1356 C C . LYS A 1 181 ? -14.333 -3.673 38.658 1.00 73.94 181 LYS A C 1
ATOM 1358 O O . LYS A 1 181 ? -15.281 -2.914 38.866 1.00 73.94 181 LYS A O 1
ATOM 1363 N N . TYR A 1 182 ? -14.472 -4.992 38.593 1.00 68.50 182 TYR A N 1
ATOM 1364 C CA . TYR A 1 182 ? -15.754 -5.672 38.708 1.00 68.50 182 TYR A CA 1
ATOM 1365 C C . TYR A 1 182 ? -16.280 -5.564 40.145 1.00 68.50 182 TYR A C 1
ATOM 1367 O O . TYR A 1 182 ? -15.612 -5.955 41.106 1.00 68.50 182 TYR A O 1
ATOM 1375 N N . LYS A 1 183 ? -17.489 -5.016 40.303 1.00 63.81 183 LYS A N 1
ATOM 1376 C CA . LYS A 1 183 ? -18.206 -4.977 41.583 1.00 63.81 183 LYS A CA 1
ATOM 1377 C C . LYS A 1 183 ? -19.215 -6.120 41.608 1.00 63.81 183 LYS A C 1
ATOM 1379 O O . LYS A 1 183 ? -20.219 -6.063 40.902 1.00 63.81 183 LYS A O 1
ATOM 1384 N N . GLU A 1 184 ? -18.968 -7.126 42.443 1.00 47.66 184 GLU A N 1
ATOM 1385 C CA . GLU A 1 184 ? -19.944 -8.180 42.729 1.00 47.66 184 GLU A CA 1
ATOM 1386 C C . GLU A 1 184 ? -21.259 -7.560 43.223 1.00 47.66 184 GLU A C 1
ATOM 1388 O O . GLU A 1 184 ? -21.312 -6.884 44.258 1.00 47.66 184 GLU A O 1
ATOM 1393 N N . GLN A 1 185 ? -22.347 -7.794 42.490 1.00 42.88 185 GLN A N 1
ATOM 1394 C CA . GLN A 1 185 ? -23.683 -7.503 42.990 1.00 42.88 185 GLN A CA 1
ATOM 1395 C C . GLN A 1 185 ? -24.041 -8.575 44.024 1.00 42.88 185 GLN A C 1
ATOM 1397 O O . GLN A 1 185 ? -24.292 -9.727 43.674 1.00 42.88 185 GLN A O 1
ATOM 1402 N N . LYS A 1 186 ? -24.058 -8.206 45.312 1.00 34.19 186 LYS A N 1
ATOM 1403 C CA . LYS A 1 186 ? -24.543 -9.099 46.377 1.00 34.19 186 LYS A CA 1
ATOM 1404 C C . LYS A 1 186 ? -25.961 -9.583 46.034 1.00 34.19 186 LYS A C 1
ATOM 1406 O O . LYS A 1 186 ? -26.803 -8.747 45.693 1.00 34.19 186 LYS A O 1
ATOM 1411 N N . PRO A 1 187 ? -26.272 -10.884 46.173 1.00 35.53 187 PRO A N 1
ATOM 1412 C CA . PRO A 1 187 ? -27.615 -11.375 45.923 1.00 35.53 187 PRO A CA 1
ATOM 1413 C C . PRO A 1 187 ? -28.559 -10.768 46.965 1.00 35.53 187 PRO A C 1
ATOM 1415 O O . PRO A 1 187 ? -28.438 -11.013 48.166 1.00 35.53 187 PRO A O 1
ATOM 1418 N N . VAL A 1 188 ? -29.497 -9.942 46.502 1.00 38.72 188 VAL A N 1
ATOM 1419 C CA . VAL A 1 188 ? -30.588 -9.426 47.329 1.00 38.72 188 VAL A CA 1
ATOM 1420 C C . VAL A 1 188 ? -31.419 -10.626 47.772 1.00 38.72 188 VAL A C 1
ATOM 1422 O O . VAL A 1 188 ? -32.011 -11.328 46.950 1.00 38.72 188 VAL A O 1
ATOM 1425 N N . GLY A 1 189 ? -31.423 -10.888 49.079 1.00 35.59 189 GLY A N 1
ATOM 1426 C CA . GLY A 1 189 ? -32.198 -11.964 49.681 1.00 35.59 189 GLY A CA 1
ATOM 1427 C C . GLY A 1 189 ? -33.659 -11.886 49.243 1.00 35.59 189 GLY A C 1
ATOM 1428 O O . GLY A 1 189 ? -34.333 -10.876 49.456 1.00 35.59 189 GLY A O 1
ATOM 1429 N N . LYS A 1 190 ? -34.153 -12.962 48.624 1.00 35.75 190 LYS A N 1
ATOM 1430 C CA . LYS A 1 190 ? -35.563 -13.116 48.262 1.00 35.75 190 LYS A CA 1
ATOM 1431 C C . LYS A 1 190 ? -36.411 -13.147 49.534 1.00 35.75 190 LYS A C 1
ATOM 1433 O O . LYS A 1 190 ? -36.612 -14.199 50.130 1.00 35.75 190 LYS A O 1
ATOM 1438 N N . ARG A 1 191 ? -36.970 -12.000 49.916 1.00 33.50 191 ARG A N 1
ATOM 1439 C CA . ARG A 1 191 ? -38.235 -11.961 50.650 1.00 33.50 191 ARG A CA 1
ATOM 1440 C C . ARG A 1 191 ? -39.355 -11.975 49.619 1.00 33.50 191 ARG A C 1
ATOM 1442 O O . ARG A 1 191 ? -39.567 -11.005 48.899 1.00 33.50 191 ARG A O 1
ATOM 1449 N N . ILE A 1 192 ? -40.029 -13.116 49.527 1.00 38.06 192 ILE A N 1
ATOM 1450 C CA . ILE A 1 192 ? -41.254 -13.278 48.750 1.00 38.06 192 ILE A CA 1
ATOM 1451 C C . ILE A 1 192 ? -42.313 -12.378 49.392 1.00 38.06 192 ILE A C 1
ATOM 1453 O O . ILE A 1 192 ? -42.742 -12.629 50.515 1.00 38.06 192 ILE A O 1
ATOM 1457 N N . LEU A 1 193 ? -42.722 -11.333 48.678 1.00 37.53 193 LEU A N 1
ATOM 1458 C CA . LEU A 1 193 ? -43.968 -10.621 48.931 1.00 37.53 193 LEU A CA 1
ATOM 1459 C C . LEU A 1 193 ? -44.878 -10.860 47.730 1.00 37.53 193 LEU A C 1
ATOM 1461 O O . LEU A 1 193 ? -44.715 -10.300 46.649 1.00 37.53 193 LEU A O 1
ATOM 1465 N N . THR A 1 194 ? -45.818 -11.770 47.951 1.00 40.06 194 THR A N 1
ATOM 1466 C CA . THR A 1 194 ? -47.055 -11.938 47.196 1.00 40.06 194 THR A CA 1
ATOM 1467 C C . THR A 1 194 ? -47.762 -10.594 47.044 1.00 40.06 194 THR A C 1
ATOM 1469 O O . THR A 1 194 ? -48.103 -9.957 48.037 1.00 40.06 194 THR A O 1
ATOM 1472 N N . GLY A 1 195 ? -47.998 -10.168 45.803 1.00 37.19 195 GLY A N 1
ATOM 1473 C CA . GLY A 1 195 ? -48.682 -8.909 45.521 1.00 37.19 195 GLY A CA 1
ATOM 1474 C C . GLY A 1 195 ? -48.742 -8.602 44.032 1.00 37.19 195 GLY A C 1
ATOM 1475 O O . GLY A 1 195 ? -48.023 -7.746 43.527 1.00 37.19 195 GLY A O 1
ATOM 1476 N N . SER A 1 196 ? -49.594 -9.339 43.323 1.00 47.75 196 SER A N 1
ATOM 1477 C CA . SER A 1 196 ? -49.969 -9.079 41.934 1.00 47.75 196 SER A CA 1
ATOM 1478 C C . SER A 1 196 ? -50.469 -7.634 41.778 1.00 47.75 196 SER A C 1
ATOM 1480 O O . SER A 1 196 ? -51.425 -7.267 42.460 1.00 47.75 196 SER A O 1
ATOM 1482 N N . LYS A 1 197 ? -49.778 -6.842 40.930 1.00 47.47 197 LYS A N 1
ATOM 1483 C CA . LYS A 1 197 ? -50.202 -5.622 40.182 1.00 47.47 197 LYS A CA 1
ATOM 1484 C C . LYS A 1 197 ? -49.048 -4.658 39.807 1.00 47.47 197 LYS A C 1
ATOM 1486 O O . LYS A 1 197 ? -49.278 -3.755 39.014 1.00 47.47 197 LYS A O 1
ATOM 1491 N N . ILE A 1 198 ? -47.808 -4.871 40.278 1.00 50.56 198 ILE A N 1
ATOM 1492 C CA . ILE A 1 198 ? -46.649 -3.972 40.005 1.00 50.56 198 ILE A CA 1
ATOM 1493 C C . ILE A 1 198 ? -45.642 -4.558 38.980 1.00 50.56 198 ILE A C 1
ATOM 1495 O O . ILE A 1 198 ? -44.819 -3.841 38.417 1.00 50.56 198 ILE A O 1
ATOM 1499 N N . GLY A 1 199 ? -45.718 -5.858 38.667 1.00 49.94 199 GLY A N 1
ATOM 1500 C CA . GLY A 1 199 ? -44.722 -6.535 37.816 1.00 49.94 199 GLY A CA 1
ATOM 1501 C C . GLY A 1 199 ? -44.706 -6.085 36.351 1.00 49.94 199 GLY A C 1
ATOM 1502 O O . GLY A 1 199 ? -43.639 -5.917 35.773 1.00 49.94 199 GLY A O 1
ATOM 1503 N N . ILE A 1 200 ? -45.876 -5.831 35.760 1.00 59.94 200 ILE A N 1
ATOM 1504 C CA . ILE A 1 200 ? -45.987 -5.383 34.363 1.00 59.94 200 ILE A CA 1
ATOM 1505 C C . ILE A 1 200 ? -45.383 -3.980 34.168 1.00 59.94 200 ILE A C 1
ATOM 1507 O O . ILE A 1 200 ? -44.527 -3.842 33.296 1.00 59.94 200 ILE A O 1
ATOM 1511 N N . PRO A 1 201 ? -45.722 -2.949 34.974 1.00 67.62 201 PRO A N 1
ATOM 1512 C CA . PRO A 1 201 ? -45.096 -1.637 34.822 1.00 67.62 201 PRO A CA 1
ATOM 1513 C C . PRO A 1 201 ? -43.586 -1.656 35.099 1.00 67.62 201 PRO A C 1
ATOM 1515 O O . PRO A 1 201 ? -42.860 -0.947 34.418 1.00 67.62 201 PRO A O 1
ATOM 1518 N N . LEU A 1 202 ? -43.078 -2.500 36.006 1.00 68.81 202 LEU A N 1
ATOM 1519 C CA . LEU A 1 202 ? -41.630 -2.643 36.224 1.00 68.81 202 LEU A CA 1
ATOM 1520 C C . LEU A 1 202 ? -40.903 -3.296 35.044 1.00 68.81 202 LEU A C 1
ATOM 1522 O O . LEU A 1 202 ? -39.802 -2.869 34.713 1.00 68.81 202 LEU A O 1
ATOM 1526 N N . ILE A 1 203 ? -41.508 -4.290 34.389 1.00 75.88 203 ILE A N 1
ATOM 1527 C CA . ILE A 1 203 ? -40.952 -4.889 33.166 1.00 75.88 203 ILE A CA 1
ATOM 1528 C C . ILE A 1 203 ? -40.975 -3.871 32.025 1.00 75.88 203 ILE A C 1
ATOM 1530 O O . ILE A 1 203 ? -39.995 -3.761 31.298 1.00 75.88 203 ILE A O 1
ATOM 1534 N N . ILE A 1 204 ? -42.047 -3.083 31.901 1.00 79.38 204 ILE A N 1
ATOM 1535 C CA . ILE A 1 204 ? -42.133 -2.004 30.909 1.00 79.38 204 ILE A CA 1
ATOM 1536 C C . ILE A 1 204 ? -41.085 -0.922 31.195 1.00 79.38 204 ILE A C 1
ATOM 1538 O O . ILE A 1 204 ? -40.428 -0.474 30.266 1.00 79.38 204 ILE A O 1
ATOM 1542 N N . ILE A 1 205 ? -40.869 -0.539 32.458 1.00 82.88 205 ILE A N 1
ATOM 1543 C CA . ILE A 1 205 ? -39.830 0.425 32.855 1.00 82.88 205 ILE A CA 1
ATOM 1544 C C . ILE A 1 205 ? -38.433 -0.144 32.610 1.00 82.88 205 ILE A C 1
ATOM 1546 O O . ILE A 1 205 ? -37.583 0.571 32.101 1.00 82.88 205 ILE A O 1
ATOM 1550 N N . ALA A 1 206 ? -38.180 -1.414 32.930 1.00 75.94 206 ALA A N 1
ATOM 1551 C CA . ALA A 1 206 ? -36.895 -2.058 32.676 1.00 75.94 206 ALA A CA 1
ATOM 1552 C C . ALA A 1 206 ? -36.620 -2.196 31.172 1.00 75.94 206 ALA A C 1
ATOM 1554 O O . ALA A 1 206 ? -35.502 -1.948 30.734 1.00 75.94 206 ALA A O 1
ATOM 1555 N N . LEU A 1 207 ? -37.640 -2.525 30.375 1.00 82.75 207 LEU A N 1
ATOM 1556 C CA . LEU A 1 207 ? -37.545 -2.591 28.920 1.00 82.75 207 LEU A CA 1
ATOM 1557 C C . LEU A 1 207 ? -37.358 -1.195 28.315 1.00 82.75 207 LEU A C 1
ATOM 1559 O O . LEU A 1 207 ? -36.510 -1.028 27.450 1.00 82.75 207 LEU A O 1
ATOM 1563 N N . ALA A 1 208 ? -38.082 -0.182 28.795 1.00 81.00 208 ALA A N 1
ATOM 1564 C CA . ALA A 1 208 ? -37.914 1.207 28.374 1.00 81.00 208 ALA A CA 1
ATOM 1565 C C . ALA A 1 208 ? -36.532 1.750 28.766 1.00 81.00 208 ALA A C 1
ATOM 1567 O O . ALA A 1 208 ? -35.853 2.354 27.943 1.00 81.00 208 ALA A O 1
ATOM 1568 N N . ALA A 1 209 ? -36.072 1.476 29.988 1.00 79.31 209 ALA A N 1
ATOM 1569 C CA . ALA A 1 209 ? -34.730 1.812 30.440 1.00 79.31 209 ALA A CA 1
ATOM 1570 C C . ALA A 1 209 ? -33.678 1.088 29.597 1.00 79.31 209 ALA A C 1
ATOM 1572 O O . ALA A 1 209 ? -32.723 1.715 29.175 1.00 79.31 209 ALA A O 1
ATOM 1573 N N . TRP A 1 210 ? -33.864 -0.189 29.265 1.00 82.50 210 TRP A N 1
ATOM 1574 C CA . TRP A 1 210 ? -32.959 -0.923 28.381 1.00 82.50 210 TRP A CA 1
ATOM 1575 C C . TRP A 1 210 ? -32.946 -0.350 26.953 1.00 82.50 210 TRP A C 1
ATOM 1577 O O . TRP A 1 210 ? -31.869 -0.129 26.399 1.00 82.50 210 TRP A O 1
ATOM 1587 N N . LEU A 1 211 ? -34.113 -0.021 26.391 1.00 82.88 211 LEU A N 1
ATOM 1588 C CA . LEU A 1 211 ? -34.262 0.610 25.073 1.00 82.88 211 LEU A CA 1
ATOM 1589 C C . LEU A 1 211 ? -33.651 2.018 25.008 1.00 82.88 211 LEU A C 1
ATOM 1591 O O . LEU A 1 211 ? -33.274 2.453 23.927 1.00 82.88 211 LEU A O 1
ATOM 1595 N N . ILE A 1 212 ? -33.535 2.725 26.136 1.00 80.81 212 ILE A N 1
ATOM 1596 C CA . ILE A 1 212 ? -32.939 4.069 26.211 1.00 80.81 212 ILE A CA 1
ATOM 1597 C C . ILE A 1 212 ? -31.447 4.007 26.571 1.00 80.81 212 ILE A C 1
ATOM 1599 O O . ILE A 1 212 ? -30.628 4.686 25.955 1.00 80.81 212 ILE A O 1
ATOM 1603 N N . VAL A 1 213 ? -31.077 3.189 27.556 1.00 78.12 213 VAL A N 1
ATOM 1604 C CA . VAL A 1 213 ? -29.717 3.101 28.102 1.00 78.12 213 VAL A CA 1
ATOM 1605 C C . VAL A 1 213 ? -28.786 2.376 27.140 1.00 78.12 213 VAL A C 1
ATOM 1607 O O . VAL A 1 213 ? -27.649 2.804 26.987 1.00 78.12 213 VAL A O 1
ATOM 1610 N N . THR A 1 214 ? -29.232 1.322 26.446 1.00 81.25 214 THR A N 1
ATOM 1611 C CA . THR A 1 214 ? -28.329 0.589 25.540 1.00 81.25 214 THR A CA 1
ATOM 1612 C C . THR A 1 214 ? -27.893 1.396 24.313 1.00 81.25 214 THR A C 1
ATOM 1614 O O . THR A 1 214 ? -26.694 1.382 24.026 1.00 81.25 214 THR A O 1
ATOM 1617 N N . PRO A 1 215 ? -28.754 2.163 23.608 1.00 78.12 215 PRO A N 1
ATOM 1618 C CA . PRO A 1 215 ? -28.284 3.054 22.550 1.00 78.12 215 PRO A CA 1
ATOM 1619 C C . PRO A 1 215 ? -27.468 4.222 23.105 1.00 78.12 215 PRO A C 1
ATOM 1621 O O . PRO A 1 215 ? -26.522 4.658 22.458 1.00 78.12 215 PRO A O 1
ATOM 1624 N N . TRP A 1 216 ? -27.809 4.723 24.297 1.00 80.75 216 TRP A N 1
ATOM 1625 C CA . TRP A 1 216 ? -27.059 5.797 24.945 1.00 80.75 216 TRP A CA 1
ATOM 1626 C C . TRP A 1 216 ? -25.625 5.372 25.294 1.00 80.75 216 TRP A C 1
ATOM 1628 O O . TRP A 1 216 ? -24.692 6.080 24.925 1.00 80.75 216 TRP A O 1
ATOM 1638 N N . LEU A 1 217 ? -25.444 4.189 25.895 1.00 80.62 217 LEU A N 1
ATOM 1639 C CA . LEU A 1 217 ? -24.125 3.611 26.173 1.00 80.62 217 LEU A CA 1
ATOM 1640 C C . LEU A 1 217 ? -23.339 3.381 24.881 1.00 80.62 217 LEU A C 1
ATOM 1642 O O . LEU A 1 217 ? -22.215 3.846 24.783 1.00 80.62 217 LEU A O 1
ATOM 1646 N N . LYS A 1 218 ? -23.947 2.798 23.837 1.00 81.06 218 LYS A N 1
ATOM 1647 C CA . LYS A 1 218 ? -23.272 2.628 22.535 1.00 81.06 218 LYS A CA 1
ATOM 1648 C C . LYS A 1 218 ? -22.808 3.952 21.925 1.00 81.06 218 LYS A C 1
ATOM 1650 O O . LYS A 1 218 ? -21.713 4.024 21.378 1.00 81.06 218 LYS A O 1
ATOM 1655 N N . LYS A 1 219 ? -23.628 5.007 22.009 1.00 82.12 219 LYS A N 1
ATOM 1656 C CA . LYS A 1 219 ? -23.240 6.355 21.559 1.00 82.12 219 LYS A CA 1
ATOM 1657 C C . LYS A 1 219 ? -22.081 6.911 22.378 1.00 82.12 219 LYS A C 1
ATOM 1659 O O . LYS A 1 219 ? -21.215 7.584 21.828 1.00 82.12 219 LYS A O 1
ATOM 1664 N N . GLN A 1 220 ? -22.074 6.644 23.679 1.00 80.69 220 GLN A N 1
ATOM 1665 C CA . GLN A 1 220 ? -20.987 7.030 24.563 1.00 80.69 220 GLN A CA 1
ATOM 1666 C C . GLN A 1 220 ? -19.699 6.272 24.204 1.00 80.69 220 GLN A C 1
ATOM 1668 O O . GLN A 1 220 ? -18.673 6.906 23.979 1.00 80.69 220 GLN A O 1
ATOM 1673 N N . ASP A 1 221 ? -19.768 4.954 24.036 1.00 78.94 221 ASP A N 1
ATOM 1674 C CA . ASP A 1 221 ? -18.638 4.108 23.644 1.00 78.94 221 ASP A CA 1
ATOM 1675 C C . ASP A 1 221 ? -18.053 4.544 22.295 1.00 78.94 221 ASP A C 1
ATOM 1677 O O . ASP A 1 221 ? -16.844 4.721 22.175 1.00 78.94 221 ASP A O 1
ATOM 1681 N N . ALA A 1 222 ? -18.896 4.834 21.297 1.00 82.06 222 ALA A N 1
ATOM 1682 C CA . ALA A 1 222 ? -18.442 5.358 20.007 1.00 82.06 222 ALA A CA 1
ATOM 1683 C C . ALA A 1 222 ? -17.663 6.681 20.150 1.00 82.06 222 ALA A C 1
ATOM 1685 O O . ALA A 1 222 ? -16.651 6.882 19.479 1.00 82.06 222 ALA A O 1
ATOM 1686 N N . ARG A 1 223 ? -18.084 7.570 21.058 1.00 86.19 223 ARG A N 1
ATOM 1687 C CA . ARG A 1 223 ? -17.387 8.838 21.326 1.00 86.19 223 ARG A CA 1
ATOM 1688 C C . ARG A 1 223 ? -16.051 8.663 22.042 1.00 86.19 223 ARG A C 1
ATOM 1690 O O . ARG A 1 223 ? -15.145 9.444 21.787 1.00 86.19 223 ARG A O 1
ATOM 1697 N N . TYR A 1 224 ? -15.924 7.683 22.935 1.00 84.00 224 TYR A N 1
ATOM 1698 C CA . TYR A 1 224 ? -14.702 7.486 23.729 1.00 84.00 224 TYR A CA 1
ATOM 1699 C C . TYR A 1 224 ? -13.739 6.446 23.149 1.00 84.00 224 TYR A C 1
ATOM 1701 O O . TYR A 1 224 ? -12.572 6.420 23.536 1.00 84.00 224 TYR A O 1
ATOM 1709 N N . GLU A 1 225 ? -14.194 5.595 22.230 1.00 89.25 225 GLU A N 1
ATOM 1710 C CA . GLU A 1 225 ? -13.346 4.606 21.567 1.00 89.25 225 GLU A CA 1
ATOM 1711 C C . GLU A 1 225 ? -13.084 4.935 20.098 1.00 89.25 225 GLU A C 1
ATOM 1713 O O . GLU A 1 225 ? -11.921 4.980 19.701 1.00 89.25 225 GLU A O 1
ATOM 1718 N N . LEU A 1 226 ? -14.130 5.164 19.293 1.00 90.94 226 LEU A N 1
ATOM 1719 C CA . LEU A 1 226 ? -13.973 5.301 17.841 1.00 90.94 226 LEU A CA 1
ATOM 1720 C C . LEU A 1 226 ? -13.412 6.668 17.457 1.00 90.94 226 LEU A C 1
ATOM 1722 O O . LEU A 1 226 ? -12.482 6.725 16.662 1.00 90.94 226 LEU A O 1
ATOM 1726 N N . ILE A 1 227 ? -13.925 7.761 18.033 1.00 91.62 227 ILE A N 1
ATOM 1727 C CA . ILE A 1 227 ? -13.420 9.110 17.727 1.00 91.62 227 ILE A CA 1
ATOM 1728 C C . ILE A 1 227 ? -11.920 9.243 18.057 1.00 91.62 227 ILE A C 1
ATOM 1730 O O . ILE A 1 227 ? -11.176 9.640 17.160 1.00 91.62 227 ILE A O 1
ATOM 1734 N N . PRO A 1 228 ? -11.435 8.873 19.261 1.00 92.19 228 PRO A N 1
ATOM 1735 C CA . PRO A 1 228 ? -10.003 8.901 19.542 1.00 92.19 228 PRO A CA 1
ATOM 1736 C C . PRO A 1 228 ? -9.200 7.986 18.618 1.00 92.19 228 PRO A C 1
ATOM 1738 O O . PRO A 1 228 ? -8.182 8.417 18.103 1.00 92.19 228 PRO A O 1
ATOM 1741 N N . ALA A 1 229 ? -9.682 6.776 18.311 1.00 91.12 229 ALA A N 1
ATOM 1742 C CA . ALA A 1 229 ? -8.982 5.886 17.381 1.00 91.12 229 ALA A CA 1
ATOM 1743 C C . ALA A 1 229 ? -8.861 6.484 15.967 1.00 91.12 229 ALA A C 1
ATOM 1745 O O . ALA A 1 229 ? -7.837 6.320 15.312 1.00 91.12 229 ALA A O 1
ATOM 1746 N N . ILE A 1 230 ? -9.885 7.205 15.499 1.00 92.12 230 ILE A N 1
ATOM 1747 C CA . ILE A 1 230 ? -9.833 7.952 14.237 1.00 92.12 230 ILE A CA 1
ATOM 1748 C C . ILE A 1 230 ? -8.778 9.062 14.316 1.00 92.12 230 ILE A C 1
ATOM 1750 O O . ILE A 1 230 ? -8.000 9.234 13.381 1.00 92.12 230 ILE A O 1
ATOM 1754 N N . GLN A 1 231 ? -8.745 9.817 15.415 1.00 91.06 231 GLN A N 1
ATOM 1755 C CA . GLN A 1 231 ? -7.768 10.890 15.620 1.00 91.06 231 GLN A CA 1
ATOM 1756 C C . GLN A 1 231 ? -6.335 10.353 15.707 1.00 91.06 231 GLN A C 1
ATOM 1758 O O . GLN A 1 231 ? -5.443 10.934 15.094 1.00 91.06 231 GLN A O 1
ATOM 1763 N N . ASP A 1 232 ? -6.129 9.230 16.392 1.00 90.56 232 ASP A N 1
ATOM 1764 C CA . ASP A 1 232 ? -4.841 8.544 16.488 1.00 90.56 232 ASP A CA 1
ATOM 1765 C C . ASP A 1 232 ? -4.356 8.130 15.089 1.00 90.56 232 ASP A C 1
ATOM 1767 O O . ASP A 1 232 ? -3.240 8.469 14.696 1.00 90.56 232 ASP A O 1
ATOM 1771 N N . GLU A 1 233 ? -5.219 7.496 14.286 1.00 89.12 233 GLU A N 1
ATOM 1772 C CA . GLU A 1 233 ? -4.903 7.130 12.897 1.00 89.12 233 GLU A CA 1
ATOM 1773 C C . GLU A 1 233 ? -4.550 8.345 12.028 1.00 89.12 233 GLU A C 1
ATOM 1775 O O . GLU A 1 233 ? -3.641 8.268 11.202 1.00 89.12 233 GLU A O 1
ATOM 1780 N N . LEU A 1 234 ? -5.236 9.475 12.214 1.00 86.31 234 LEU A N 1
ATOM 1781 C CA . LEU A 1 234 ? -4.925 10.719 11.505 1.00 86.31 234 LEU A CA 1
ATOM 1782 C C . LEU A 1 234 ? -3.628 11.377 11.991 1.00 86.31 234 LEU A C 1
ATOM 1784 O O . LEU A 1 234 ? -2.963 12.044 11.209 1.00 86.31 234 LEU A O 1
ATOM 1788 N N . SER A 1 235 ? -3.259 11.212 13.262 1.00 84.25 235 SER A N 1
ATOM 1789 C CA . SER A 1 235 ? -2.031 11.795 13.817 1.00 84.25 235 SER A CA 1
ATOM 1790 C C . SER A 1 235 ? -0.763 11.087 13.331 1.00 84.25 235 SER A C 1
ATOM 1792 O O . SER A 1 235 ? 0.287 11.713 13.204 1.00 84.25 235 SER A O 1
ATOM 1794 N N . LEU A 1 236 ? -0.872 9.790 13.032 1.00 78.12 236 LEU A N 1
ATOM 1795 C CA . LEU A 1 236 ? 0.240 8.946 12.592 1.00 78.12 236 LEU A CA 1
ATOM 1796 C C . LEU A 1 236 ? 0.517 9.040 11.088 1.00 78.12 236 LEU A C 1
ATOM 1798 O O . LEU A 1 236 ? 1.587 8.628 10.646 1.00 78.12 236 LEU A O 1
ATOM 1802 N N . ASN A 1 237 ? -0.427 9.560 10.299 1.00 70.44 237 ASN A N 1
ATOM 1803 C CA . ASN A 1 237 ? -0.352 9.531 8.843 1.00 70.44 237 ASN A CA 1
ATOM 1804 C C . ASN A 1 237 ? -0.575 10.919 8.241 1.00 70.44 237 ASN A C 1
ATOM 1806 O O . ASN A 1 237 ? -1.578 11.574 8.510 1.00 70.44 237 ASN A O 1
ATOM 1810 N N . TYR A 1 238 ? 0.316 11.336 7.339 1.00 71.19 238 TYR A N 1
ATOM 1811 C CA . TYR A 1 238 ? 0.137 12.577 6.578 1.00 71.19 238 TYR A CA 1
ATOM 1812 C C . TYR A 1 238 ? -1.112 12.533 5.673 1.00 71.19 238 TYR A C 1
ATOM 1814 O O . TYR A 1 238 ? -1.762 13.554 5.451 1.00 71.19 238 TYR A O 1
ATOM 1822 N N . ILE A 1 239 ? -1.473 11.341 5.179 1.00 76.88 239 ILE A N 1
ATOM 1823 C CA . ILE A 1 239 ? -2.678 11.077 4.381 1.00 76.88 239 ILE A CA 1
ATOM 1824 C C . ILE A 1 239 ? -3.580 10.111 5.162 1.00 76.88 239 ILE A C 1
ATOM 1826 O O . ILE A 1 239 ? -3.083 9.086 5.627 1.00 76.88 239 ILE A O 1
ATOM 1830 N N . PRO A 1 240 ? -4.893 10.380 5.294 1.00 84.12 240 PRO A N 1
ATOM 1831 C CA . PRO A 1 240 ? -5.808 9.493 6.010 1.00 84.12 240 PRO A CA 1
ATOM 1832 C C . PRO A 1 240 ? -5.775 8.057 5.473 1.00 84.12 240 PRO A C 1
ATOM 1834 O O . PRO A 1 240 ? -5.867 7.849 4.266 1.00 84.12 240 PRO A O 1
ATOM 1837 N N . SER A 1 241 ? -5.702 7.065 6.360 1.00 88.25 241 SER A N 1
ATOM 1838 C CA . SER A 1 241 ? -5.725 5.644 5.989 1.00 88.25 241 SER A CA 1
ATOM 1839 C C . SER A 1 241 ? -7.144 5.158 5.648 1.00 88.25 241 SER A C 1
ATOM 1841 O O . SER A 1 241 ? -8.145 5.732 6.095 1.00 88.25 241 SER A O 1
ATOM 1843 N N . VAL A 1 242 ? -7.272 4.047 4.904 1.00 91.62 242 VAL A N 1
ATOM 1844 C CA . VAL A 1 242 ? -8.583 3.386 4.711 1.00 91.62 242 VAL A CA 1
ATOM 1845 C C . VAL A 1 242 ? -9.168 2.924 6.049 1.00 91.62 242 VAL A C 1
ATOM 1847 O O . VAL A 1 242 ? -10.383 2.966 6.244 1.00 91.62 242 VAL A O 1
ATOM 1850 N N . LYS A 1 243 ? -8.312 2.575 7.014 1.00 92.38 243 LYS A N 1
ATOM 1851 C CA . LYS A 1 243 ? -8.717 2.233 8.380 1.00 92.38 243 LYS A CA 1
ATOM 1852 C C . LYS A 1 243 ? -9.415 3.397 9.090 1.00 92.38 243 LYS A C 1
ATOM 1854 O O . LYS A 1 243 ? -10.453 3.176 9.711 1.00 92.38 243 LYS A O 1
ATOM 1859 N N . ALA A 1 244 ? -8.916 4.629 8.955 1.00 92.81 244 ALA A N 1
ATOM 1860 C CA . ALA A 1 244 ? -9.589 5.812 9.498 1.00 92.81 244 ALA A CA 1
ATOM 1861 C C . ALA A 1 244 ? -10.996 5.991 8.897 1.00 92.81 244 ALA A C 1
ATOM 1863 O O . ALA A 1 244 ? -11.943 6.310 9.616 1.00 92.81 244 ALA A O 1
ATOM 1864 N N . PHE A 1 245 ? -11.158 5.725 7.596 1.00 94.06 245 PHE A N 1
ATOM 1865 C CA . PHE A 1 245 ? -12.464 5.741 6.928 1.00 94.06 245 PHE A CA 1
ATOM 1866 C C . PHE A 1 245 ? -13.402 4.641 7.432 1.00 94.06 245 PHE A C 1
ATOM 1868 O O . PHE A 1 245 ? -14.576 4.913 7.688 1.00 94.06 245 PHE A O 1
ATOM 1875 N N . ASP A 1 246 ? -12.901 3.421 7.625 1.00 94.62 246 ASP A N 1
ATOM 1876 C CA . ASP A 1 246 ? -13.697 2.312 8.154 1.00 94.62 246 ASP A CA 1
ATOM 1877 C C . ASP A 1 246 ? -14.185 2.590 9.586 1.00 94.62 246 ASP A C 1
ATOM 1879 O O . ASP A 1 246 ? -15.378 2.424 9.859 1.00 94.62 246 ASP A O 1
ATOM 1883 N N . LEU A 1 247 ? -13.311 3.111 10.456 1.00 94.69 247 LEU A N 1
ATOM 1884 C CA . LEU A 1 247 ? -13.666 3.544 11.814 1.00 94.69 247 LEU A CA 1
ATOM 1885 C C . LEU A 1 247 ? -14.683 4.692 11.802 1.00 94.69 247 LEU A C 1
ATOM 1887 O O . LEU A 1 247 ? -15.663 4.667 12.547 1.00 94.69 247 LEU A O 1
ATOM 1891 N N . ALA A 1 248 ? -14.491 5.692 10.937 1.00 94.44 248 ALA A N 1
ATOM 1892 C CA . ALA A 1 248 ? -15.427 6.805 10.806 1.00 94.44 248 ALA A CA 1
ATOM 1893 C C . ALA A 1 248 ? -16.802 6.336 10.319 1.00 94.44 248 ALA A C 1
ATOM 1895 O O . ALA A 1 248 ? -17.829 6.823 10.795 1.00 94.44 248 ALA A O 1
ATOM 1896 N N . ARG A 1 249 ? -16.849 5.376 9.386 1.00 94.44 249 ARG A N 1
ATOM 1897 C CA . ARG A 1 249 ? -18.101 4.796 8.885 1.00 94.44 249 ARG A CA 1
ATOM 1898 C C . ARG A 1 249 ? -18.836 4.032 9.983 1.00 94.44 249 ARG A C 1
ATOM 1900 O O . ARG A 1 249 ? -20.051 4.179 10.094 1.00 94.44 249 ARG A O 1
ATOM 1907 N N . GLU A 1 250 ? -18.117 3.260 10.796 1.00 94.31 250 GLU A N 1
ATOM 1908 C CA . GLU A 1 250 ? -18.674 2.593 11.977 1.00 94.31 250 GLU A CA 1
ATOM 1909 C C . GLU A 1 250 ? -19.232 3.618 12.974 1.00 94.31 250 GLU A C 1
ATOM 1911 O O . GLU A 1 250 ? -20.395 3.530 13.372 1.00 94.31 250 GLU A O 1
ATOM 1916 N N . ALA A 1 251 ? -18.457 4.657 13.297 1.00 93.81 251 ALA A N 1
ATOM 1917 C CA . ALA A 1 251 ? -18.896 5.724 14.188 1.00 93.81 251 ALA A CA 1
ATOM 1918 C C . ALA A 1 251 ? -20.164 6.413 13.661 1.00 93.81 251 ALA A C 1
ATOM 1920 O O . ALA A 1 251 ? -21.112 6.622 14.416 1.00 93.81 251 ALA A O 1
ATOM 1921 N N . LYS A 1 252 ? -20.244 6.682 12.353 1.00 93.88 252 LYS A N 1
ATOM 1922 C CA . LYS A 1 252 ? -21.390 7.352 11.716 1.00 93.88 252 LYS A CA 1
ATOM 1923 C C . LYS A 1 252 ? -22.688 6.549 11.811 1.00 93.88 252 LYS A C 1
ATOM 1925 O O . LYS A 1 252 ? -23.757 7.145 11.866 1.00 93.88 252 LYS A O 1
ATOM 1930 N N . GLN A 1 253 ? -22.621 5.218 11.883 1.00 92.69 253 GLN A N 1
ATOM 1931 C CA . GLN A 1 253 ? -23.807 4.378 12.108 1.00 92.69 253 GLN A CA 1
ATOM 1932 C C . GLN A 1 253 ? -24.367 4.512 13.534 1.00 92.69 253 GLN A C 1
ATOM 1934 O O . GLN A 1 253 ? -25.556 4.278 13.753 1.00 92.69 253 GLN A O 1
ATOM 1939 N N . ILE A 1 254 ? -23.529 4.886 14.504 1.00 92.50 254 ILE A N 1
ATOM 1940 C CA . ILE A 1 254 ? -23.887 4.952 15.926 1.00 92.50 254 ILE A CA 1
ATOM 1941 C C . ILE A 1 254 ? -24.203 6.398 16.350 1.00 92.50 254 ILE A C 1
ATOM 1943 O O . ILE A 1 254 ? -25.187 6.649 17.053 1.00 92.50 254 ILE A O 1
ATOM 1947 N N . ILE A 1 255 ? -23.379 7.351 15.910 1.00 92.44 255 ILE A N 1
ATOM 1948 C CA . ILE A 1 255 ? -23.409 8.777 16.268 1.00 92.44 255 ILE A CA 1
ATOM 1949 C C . ILE A 1 255 ? -23.413 9.686 15.013 1.00 92.44 255 ILE A C 1
ATOM 1951 O O . ILE A 1 255 ? -22.508 10.498 14.841 1.00 92.44 255 ILE A O 1
ATOM 1955 N N . PRO A 1 256 ? -24.425 9.584 14.127 1.00 92.31 256 PRO A N 1
ATOM 1956 C CA . PRO A 1 256 ? -24.435 10.269 12.825 1.00 92.31 256 PRO A CA 1
ATOM 1957 C C . PRO A 1 256 ? -24.374 11.801 12.902 1.00 92.31 256 PRO A C 1
ATOM 1959 O O . PRO A 1 256 ? -23.783 12.419 12.023 1.00 92.31 256 PRO A O 1
ATOM 1962 N N . ASP A 1 257 ? -24.956 12.394 13.947 1.00 91.69 257 ASP A N 1
ATOM 1963 C CA . ASP A 1 257 ? -25.069 13.851 14.121 1.00 91.69 257 ASP A CA 1
ATOM 1964 C C . ASP A 1 257 ? -24.001 14.424 15.071 1.00 91.69 257 ASP A C 1
ATOM 1966 O O . ASP A 1 257 ? -24.150 15.524 15.606 1.00 91.69 257 ASP A O 1
ATOM 1970 N N . ASP A 1 258 ? -22.948 13.659 15.368 1.00 93.94 258 ASP A N 1
ATOM 1971 C CA . ASP A 1 258 ? -21.880 14.133 16.241 1.00 93.94 258 ASP A CA 1
ATOM 1972 C C . ASP A 1 258 ? -21.013 15.176 15.524 1.00 93.94 258 ASP A C 1
ATOM 1974 O O . ASP A 1 258 ? -20.520 14.946 14.416 1.00 93.94 258 ASP A O 1
ATOM 1978 N N . SER A 1 259 ? -20.832 16.339 16.153 1.00 92.56 259 SER A N 1
ATOM 1979 C CA . SER A 1 259 ? -20.121 17.464 15.541 1.00 92.56 259 SER A CA 1
ATOM 1980 C C . SER A 1 259 ? -18.658 17.132 15.266 1.00 92.56 259 SER A C 1
ATOM 1982 O O . SER A 1 259 ? -18.156 17.435 14.189 1.00 92.56 259 SER A O 1
ATOM 1984 N N . LEU A 1 260 ? -17.990 16.443 16.196 1.00 91.88 260 LEU A N 1
ATOM 1985 C CA . LEU A 1 260 ? -16.580 16.102 16.039 1.00 91.88 260 LEU A CA 1
ATOM 1986 C C . LEU A 1 260 ? -16.394 15.048 14.946 1.00 91.88 260 LEU A C 1
ATOM 1988 O O . LEU A 1 260 ? -15.482 15.158 14.131 1.00 91.88 260 LEU A O 1
ATOM 1992 N N . LEU A 1 261 ? -17.290 14.059 14.876 1.00 94.00 261 LEU A N 1
ATOM 1993 C CA . LEU A 1 261 ? -17.280 13.106 13.769 1.00 94.00 261 LEU A CA 1
ATOM 1994 C C . LEU A 1 261 ? -17.539 13.796 12.424 1.00 94.00 261 LEU A C 1
ATOM 1996 O O . LEU A 1 261 ? -16.913 13.430 11.434 1.00 94.00 261 LEU A O 1
ATOM 2000 N N . THR A 1 262 ? -18.429 14.789 12.379 1.00 92.62 262 THR A N 1
ATOM 2001 C CA . THR A 1 262 ? -18.717 15.563 11.161 1.00 92.62 262 THR A CA 1
ATOM 2002 C C . THR A 1 262 ? -17.472 16.298 10.666 1.00 92.62 262 THR A C 1
ATOM 2004 O O . THR A 1 262 ? -17.161 16.228 9.476 1.00 92.62 262 THR A O 1
ATOM 2007 N N . ASP A 1 263 ? -16.727 16.933 11.572 1.00 90.56 263 ASP A N 1
ATOM 2008 C CA . ASP A 1 263 ? -15.474 17.621 11.249 1.00 90.56 263 ASP A CA 1
ATOM 2009 C C . ASP A 1 263 ? -14.403 16.632 10.761 1.00 90.56 263 ASP A C 1
ATOM 2011 O O . ASP A 1 263 ? -13.791 16.832 9.711 1.00 90.56 263 ASP A O 1
ATOM 2015 N N . LEU A 1 264 ? -14.225 15.511 11.470 1.00 92.56 264 LEU A N 1
ATOM 2016 C CA . LEU A 1 264 ? -13.294 14.447 11.078 1.00 92.56 264 LEU A CA 1
ATOM 2017 C C . LEU A 1 264 ? -13.660 13.835 9.719 1.00 92.56 264 LEU A C 1
ATOM 2019 O O . LEU A 1 264 ? -12.779 13.550 8.907 1.00 92.56 264 LEU A O 1
ATOM 2023 N N . TRP A 1 265 ? -14.954 13.679 9.432 1.00 91.94 265 TRP A N 1
ATOM 2024 C CA . TRP A 1 265 ? -15.443 13.135 8.166 1.00 91.94 265 TRP A CA 1
ATOM 2025 C C . TRP A 1 265 ? -14.957 13.952 6.966 1.00 91.94 265 TRP A C 1
ATOM 2027 O O . TRP A 1 265 ? -14.580 13.374 5.948 1.00 91.94 265 TRP A O 1
ATOM 2037 N N . GLN A 1 266 ? -14.902 15.283 7.092 1.00 87.06 266 GLN A N 1
ATOM 2038 C CA . GLN A 1 266 ? -14.398 16.168 6.035 1.00 87.06 266 GLN A CA 1
ATOM 2039 C C . GLN A 1 266 ? -12.912 15.961 5.744 1.00 87.06 266 GLN A C 1
ATOM 2041 O O . GLN A 1 266 ? -12.466 16.264 4.641 1.00 87.06 266 GLN A O 1
ATOM 2046 N N . THR A 1 267 ? -12.143 15.445 6.701 1.00 86.88 267 THR A N 1
ATOM 2047 C CA . THR A 1 267 ? -10.719 15.135 6.530 1.00 86.88 267 THR A CA 1
ATOM 2048 C C . THR A 1 267 ? -10.505 13.737 5.964 1.00 86.88 267 THR A C 1
ATOM 2050 O O . THR A 1 267 ? -9.574 13.533 5.194 1.00 86.88 267 THR A O 1
ATOM 2053 N N . ILE A 1 268 ? -11.375 12.788 6.309 1.00 90.56 268 ILE A N 1
ATOM 2054 C CA . ILE A 1 268 ? -11.205 11.355 6.024 1.00 90.56 268 ILE A CA 1
ATOM 2055 C C . ILE A 1 268 ? -11.858 10.939 4.708 1.00 90.56 268 ILE A C 1
ATOM 2057 O O . ILE A 1 268 ? -11.374 10.031 4.032 1.00 90.56 268 ILE A O 1
ATOM 2061 N N . ALA A 1 269 ? -12.966 11.579 4.345 1.00 89.62 269 ALA A N 1
ATOM 2062 C CA . ALA A 1 269 ? -13.791 11.178 3.223 1.00 89.62 269 ALA A CA 1
ATOM 2063 C C . ALA A 1 269 ? -13.952 12.301 2.200 1.00 89.62 269 ALA A C 1
ATOM 2065 O O . ALA A 1 269 ? -13.774 13.493 2.461 1.00 89.62 269 ALA A O 1
ATOM 2066 N N . THR A 1 270 ? -14.310 11.898 0.993 1.00 85.88 270 THR A N 1
ATOM 2067 C CA . THR A 1 270 ? -14.712 12.799 -0.075 1.00 85.88 270 THR A CA 1
ATOM 2068 C C . THR A 1 270 ? -16.075 12.425 -0.601 1.00 85.88 270 THR A C 1
ATOM 2070 O O . THR A 1 270 ? -16.421 11.247 -0.613 1.00 85.88 270 THR A O 1
ATOM 2073 N N . THR A 1 271 ? -16.803 13.422 -1.082 1.00 86.06 271 THR A N 1
ATOM 2074 C CA . THR A 1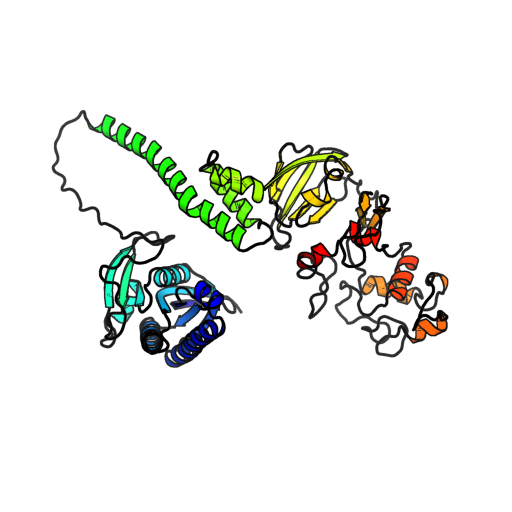 271 ? -18.085 13.242 -1.754 1.00 86.06 271 THR A CA 1
ATOM 2075 C C . THR A 1 271 ? -17.911 13.572 -3.230 1.00 86.06 271 THR A C 1
ATOM 2077 O O . THR A 1 271 ? -17.372 14.629 -3.570 1.00 86.06 271 THR A O 1
ATOM 2080 N N . LEU A 1 272 ? -18.340 12.663 -4.103 1.00 84.12 272 LEU A N 1
ATOM 2081 C CA . LEU A 1 272 ? -18.173 12.778 -5.550 1.00 84.12 272 LEU A CA 1
ATOM 2082 C C . LEU A 1 272 ? -19.469 12.491 -6.302 1.00 84.12 272 LEU A C 1
ATOM 2084 O O . LEU A 1 272 ? -20.303 11.712 -5.853 1.00 84.12 272 LEU A O 1
ATOM 2088 N N . THR A 1 273 ? -19.582 13.082 -7.489 1.00 87.19 273 THR A N 1
ATOM 2089 C CA . THR A 1 273 ? -20.471 12.596 -8.548 1.00 87.19 273 THR A CA 1
ATOM 2090 C C . THR A 1 273 ? -19.595 12.019 -9.652 1.00 87.19 273 THR A C 1
ATOM 2092 O O . THR A 1 273 ? -18.634 12.672 -10.062 1.00 87.19 273 THR A O 1
ATOM 2095 N N . ILE A 1 274 ? -19.876 10.785 -10.069 1.00 88.25 274 ILE A N 1
ATOM 2096 C CA . ILE A 1 274 ? -19.062 10.035 -11.029 1.00 88.25 274 ILE A CA 1
ATOM 2097 C C . ILE A 1 274 ? -19.971 9.481 -12.116 1.00 88.25 274 ILE A C 1
ATOM 2099 O O . ILE A 1 274 ? -20.875 8.691 -11.834 1.00 88.25 274 ILE A O 1
ATOM 2103 N N . GLU A 1 275 ? -19.685 9.836 -13.363 1.00 90.75 275 GLU A N 1
ATOM 2104 C CA . GLU A 1 275 ? -20.385 9.305 -14.526 1.00 90.75 275 GLU A CA 1
ATOM 2105 C C . GLU A 1 275 ? -19.409 8.601 -15.466 1.00 90.75 275 GLU A C 1
ATOM 2107 O O . GLU A 1 275 ? -18.224 8.934 -15.538 1.00 90.75 275 GLU A O 1
ATOM 2112 N N . THR A 1 276 ? -19.919 7.618 -16.202 1.00 92.50 276 THR A N 1
ATOM 2113 C CA . THR A 1 276 ? -19.184 6.975 -17.291 1.00 92.50 276 THR A CA 1
ATOM 2114 C C . THR A 1 276 ? -19.947 7.122 -18.597 1.00 92.50 276 THR A C 1
ATOM 2116 O O . THR A 1 276 ? -21.175 7.197 -18.599 1.00 92.50 276 THR A O 1
ATOM 2119 N N . ASP A 1 277 ? -19.217 7.102 -19.704 1.00 92.12 277 ASP A N 1
ATOM 2120 C CA . ASP A 1 277 ? -19.741 7.004 -21.058 1.00 92.12 277 ASP A CA 1
ATOM 2121 C C . ASP A 1 277 ? -19.279 5.678 -21.697 1.00 92.12 277 ASP A C 1
ATOM 2123 O O . ASP A 1 277 ? -18.081 5.516 -21.956 1.00 92.12 277 ASP A O 1
ATOM 2127 N N . PRO A 1 278 ? -20.190 4.711 -21.923 1.00 95.06 278 PRO A N 1
ATOM 2128 C CA . PRO A 1 278 ? -21.609 4.737 -21.543 1.00 95.06 278 PRO A CA 1
ATOM 2129 C C . PRO A 1 278 ? -21.831 4.589 -20.022 1.00 95.06 278 PRO A C 1
ATOM 2131 O O . PRO A 1 278 ? -20.956 4.079 -19.310 1.00 95.06 278 PRO A O 1
ATOM 2134 N N . PRO A 1 279 ? -23.026 4.940 -19.507 1.00 95.62 279 PRO A N 1
ATOM 2135 C CA . PRO A 1 279 ? -23.365 4.739 -18.100 1.00 95.62 279 PRO A CA 1
ATOM 2136 C C . PRO A 1 279 ? -23.490 3.249 -17.750 1.00 95.62 279 PRO A C 1
ATOM 2138 O O . PRO A 1 279 ? -23.549 2.371 -18.621 1.00 95.62 279 PRO A O 1
ATOM 2141 N N . GLY A 1 280 ? -23.580 2.942 -16.458 1.00 96.50 280 GLY A N 1
ATOM 2142 C CA . GLY A 1 280 ? -23.782 1.584 -15.965 1.00 96.50 280 GLY A CA 1
ATOM 2143 C C . GLY A 1 280 ? -22.490 0.780 -15.851 1.00 96.50 280 GLY A C 1
ATOM 2144 O O . GLY A 1 280 ? -22.478 -0.390 -16.237 1.00 96.50 280 GLY A O 1
ATOM 2145 N N . ALA A 1 281 ? -21.405 1.414 -15.413 1.00 96.62 281 ALA A N 1
ATOM 2146 C CA . ALA A 1 281 ? -20.185 0.739 -14.991 1.00 96.62 281 ALA A CA 1
ATOM 2147 C C . ALA A 1 281 ? -20.162 0.617 -13.470 1.00 96.62 281 ALA A C 1
ATOM 2149 O O . ALA A 1 281 ? -20.528 1.554 -12.764 1.00 96.62 281 ALA A O 1
ATOM 2150 N N . GLU A 1 282 ? -19.739 -0.533 -12.966 1.00 97.56 282 GLU A N 1
ATOM 2151 C CA . GLU A 1 282 ? -19.583 -0.744 -11.534 1.00 97.56 282 GLU A CA 1
ATOM 2152 C C . GLU A 1 282 ? -18.220 -0.221 -11.074 1.00 97.56 282 GLU A C 1
ATOM 2154 O O . GLU A 1 282 ? -17.190 -0.567 -11.657 1.00 97.56 282 GLU A O 1
ATOM 2159 N N . LEU A 1 283 ? -18.227 0.623 -10.043 1.00 94.56 283 LEU A N 1
ATOM 2160 C CA . LEU A 1 283 ? -17.031 1.175 -9.420 1.00 94.56 283 LEU A CA 1
ATOM 2161 C C . LEU A 1 283 ? -16.601 0.293 -8.250 1.00 94.56 283 LEU A C 1
ATOM 2163 O O . LEU A 1 283 ? -17.349 0.111 -7.290 1.00 94.56 283 LEU A O 1
ATOM 2167 N N . PHE A 1 284 ? -15.359 -0.169 -8.293 1.00 95.62 284 PHE A N 1
ATOM 2168 C CA . PHE A 1 284 ? -14.682 -0.860 -7.207 1.00 95.62 284 PHE A CA 1
ATOM 2169 C C . PHE A 1 284 ? -13.499 -0.046 -6.699 1.00 95.62 284 PHE A C 1
ATOM 2171 O O . PHE A 1 284 ? -12.865 0.687 -7.454 1.00 95.62 284 PHE A O 1
ATOM 2178 N N . TRP A 1 285 ? -13.169 -0.200 -5.422 1.00 93.56 285 TRP A N 1
ATOM 2179 C CA . TRP A 1 285 ? -11.995 0.423 -4.822 1.00 93.56 285 TRP A CA 1
ATOM 2180 C C . TRP A 1 285 ? -11.367 -0.462 -3.746 1.00 93.56 285 TRP A C 1
ATOM 2182 O O . TRP A 1 285 ? -12.041 -1.295 -3.136 1.00 93.56 285 TRP A O 1
ATOM 2192 N N . LYS A 1 286 ? -10.073 -0.269 -3.499 1.00 92.81 286 LYS A N 1
ATOM 2193 C CA . LYS A 1 286 ? -9.341 -0.840 -2.360 1.00 92.81 286 LYS A CA 1
ATOM 2194 C C . LYS A 1 286 ? -8.170 0.058 -1.963 1.00 92.81 286 LYS A C 1
ATOM 2196 O O . LYS A 1 286 ? -7.815 0.979 -2.701 1.00 92.81 286 LYS A O 1
ATOM 2201 N N . ASP A 1 287 ? -7.601 -0.197 -0.789 1.00 91.06 287 ASP A N 1
ATOM 2202 C CA . ASP A 1 287 ? -6.373 0.468 -0.349 1.00 91.06 287 ASP A CA 1
ATOM 2203 C C . ASP A 1 287 ? -5.216 0.065 -1.274 1.00 91.06 287 ASP A C 1
ATOM 2205 O O . ASP A 1 287 ? -5.026 -1.118 -1.566 1.00 91.06 287 ASP A O 1
ATOM 2209 N N . TYR A 1 288 ? -4.470 1.052 -1.763 1.00 87.88 288 TYR A N 1
ATOM 2210 C CA . TYR A 1 288 ? -3.339 0.825 -2.656 1.00 87.88 288 TYR A CA 1
ATOM 2211 C C . TYR A 1 288 ? -2.211 0.044 -1.974 1.00 87.88 288 TYR A C 1
ATOM 2213 O O . TYR A 1 288 ? -1.571 -0.780 -2.615 1.00 87.88 288 TYR A O 1
ATOM 2221 N N . SER A 1 289 ? -2.017 0.244 -0.666 1.00 86.31 289 SER A N 1
ATOM 2222 C CA . SER A 1 289 ? -0.962 -0.412 0.118 1.00 86.31 289 SER A CA 1
ATOM 2223 C C . SER A 1 289 ? -1.216 -1.898 0.395 1.00 86.31 289 SER A C 1
ATOM 2225 O O . SER A 1 289 ? -0.313 -2.607 0.834 1.00 86.31 289 SER A O 1
ATOM 2227 N N . THR A 1 290 ? -2.428 -2.390 0.125 1.00 89.00 290 THR A N 1
ATOM 2228 C CA . THR A 1 290 ? -2.818 -3.788 0.339 1.00 89.00 290 THR A CA 1
ATOM 2229 C C . THR A 1 290 ? -3.289 -4.404 -0.983 1.00 89.00 290 THR A C 1
ATOM 2231 O O . THR A 1 290 ? -4.499 -4.525 -1.209 1.00 89.00 290 THR A O 1
ATOM 2234 N N . PRO A 1 291 ? -2.370 -4.779 -1.893 1.00 85.44 291 PRO A N 1
ATOM 2235 C CA . PRO A 1 291 ? -2.727 -5.265 -3.226 1.00 85.44 291 PRO A CA 1
ATOM 2236 C C . PRO A 1 291 ? -3.593 -6.531 -3.194 1.00 85.44 291 PRO A C 1
ATOM 2238 O O . PRO A 1 291 ? -4.467 -6.675 -4.048 1.00 85.44 291 PRO A O 1
ATOM 2241 N N . ASP A 1 292 ? -3.440 -7.378 -2.178 1.00 89.12 292 ASP A N 1
ATOM 2242 C CA . ASP A 1 292 ? -4.211 -8.619 -2.015 1.00 89.12 292 ASP A CA 1
ATOM 2243 C C . ASP A 1 292 ? -5.583 -8.415 -1.354 1.00 89.12 292 ASP A C 1
ATOM 2245 O O . ASP A 1 292 ? -6.346 -9.366 -1.187 1.00 89.12 292 ASP A O 1
ATOM 2249 N N . ALA A 1 293 ? -5.924 -7.185 -0.954 1.00 90.25 293 ALA A N 1
ATOM 2250 C CA . ALA A 1 293 ? -7.222 -6.910 -0.357 1.00 90.25 293 ALA A CA 1
ATOM 2251 C C . ALA A 1 293 ? -8.362 -7.065 -1.374 1.00 90.25 293 ALA A C 1
ATOM 2253 O O . ALA A 1 293 ? -8.252 -6.690 -2.547 1.00 90.25 293 ALA A O 1
ATOM 2254 N N . GLU A 1 294 ? -9.495 -7.553 -0.873 1.00 93.75 294 GLU A N 1
ATOM 2255 C 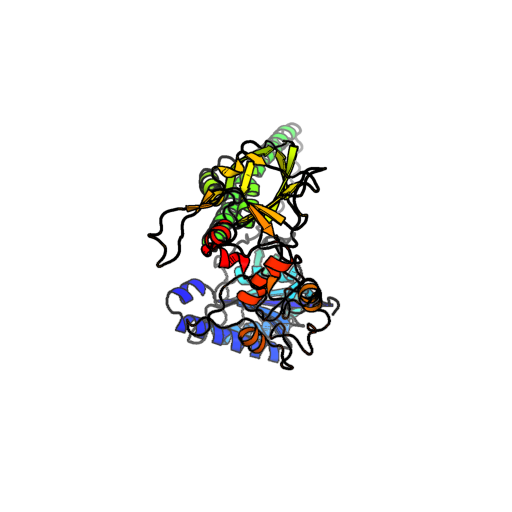CA . GLU A 1 294 ? -10.733 -7.668 -1.636 1.00 93.75 294 GLU A CA 1
ATOM 2256 C C . GLU A 1 294 ? -11.225 -6.305 -2.135 1.00 93.75 294 GLU A C 1
ATOM 2258 O O . GLU A 1 294 ? -11.210 -5.293 -1.423 1.00 93.75 294 GLU A O 1
ATOM 2263 N N . TRP A 1 295 ? -11.719 -6.301 -3.371 1.00 95.00 295 TRP A N 1
ATOM 2264 C CA . TRP A 1 295 ? -12.328 -5.128 -3.983 1.00 95.00 295 TRP A CA 1
ATOM 2265 C C . TRP A 1 295 ? -13.657 -4.779 -3.308 1.00 95.00 295 TRP A C 1
ATOM 2267 O O . TRP A 1 295 ? -14.530 -5.628 -3.131 1.00 95.00 295 TRP A O 1
ATOM 2277 N N . ARG A 1 296 ? -13.853 -3.499 -2.982 1.00 95.00 296 ARG A N 1
ATOM 2278 C CA . ARG A 1 296 ? -15.082 -2.979 -2.370 1.00 95.00 296 ARG A CA 1
ATOM 2279 C C . ARG A 1 296 ? -15.916 -2.259 -3.428 1.00 95.00 296 ARG A C 1
ATOM 2281 O O . ARG A 1 296 ? -15.421 -1.328 -4.054 1.00 95.00 296 ARG A O 1
ATOM 2288 N N . SER A 1 297 ? -17.171 -2.663 -3.626 1.00 96.25 297 SER A N 1
ATOM 2289 C CA . SER A 1 297 ? -18.082 -1.974 -4.556 1.00 96.25 297 SER A CA 1
ATOM 2290 C C . SER A 1 297 ? -18.547 -0.635 -3.967 1.00 96.25 297 SER A C 1
ATOM 2292 O O . SER A 1 297 ? -18.905 -0.551 -2.790 1.00 96.25 297 SER A O 1
ATOM 2294 N N . ALA A 1 298 ? -18.538 0.415 -4.787 1.00 92.62 298 ALA A N 1
ATOM 2295 C CA . ALA A 1 298 ? -19.120 1.727 -4.498 1.00 92.62 298 ALA A CA 1
ATOM 2296 C C . ALA A 1 298 ? -20.452 1.957 -5.239 1.00 92.62 298 ALA A C 1
ATOM 2298 O O . ALA A 1 298 ? -21.095 2.985 -5.031 1.00 92.62 298 ALA A O 1
ATOM 2299 N N . GLY A 1 299 ? -20.876 1.000 -6.074 1.00 95.38 299 GLY A N 1
ATOM 2300 C CA . GLY A 1 299 ? -22.119 1.036 -6.842 1.00 95.38 299 GLY A CA 1
ATOM 2301 C C . GLY A 1 299 ? -21.904 1.200 -8.348 1.00 95.38 299 GLY A C 1
ATOM 2302 O O . GLY A 1 299 ? -20.801 1.036 -8.861 1.00 95.38 299 GLY A O 1
ATOM 2303 N N . ILE A 1 300 ? -22.989 1.505 -9.061 1.00 97.06 300 ILE A N 1
ATOM 2304 C CA . ILE A 1 300 ? -23.047 1.546 -10.527 1.00 97.06 300 ILE A CA 1
ATOM 2305 C C . ILE A 1 300 ? -23.263 2.990 -10.994 1.00 97.06 300 ILE A C 1
ATOM 2307 O O . ILE A 1 300 ? -24.123 3.684 -10.456 1.00 97.06 300 ILE A O 1
ATOM 2311 N N . THR A 1 301 ? -22.508 3.440 -11.997 1.00 94.31 301 THR A N 1
ATOM 2312 C CA . THR A 1 301 ? -22.613 4.800 -12.543 1.00 94.31 301 THR A CA 1
ATOM 2313 C C . THR A 1 301 ? -23.932 5.044 -13.298 1.00 94.31 301 THR A C 1
ATOM 2315 O O . THR A 1 301 ? -24.431 4.134 -13.969 1.00 94.31 301 THR A O 1
ATOM 2318 N N . PRO A 1 302 ? -24.491 6.270 -13.263 1.00 94.38 302 PRO A N 1
ATOM 2319 C CA . PRO A 1 302 ? -23.975 7.454 -12.573 1.00 94.38 302 PRO A CA 1
ATOM 2320 C C . PRO A 1 302 ? -24.138 7.356 -11.048 1.00 94.38 302 PRO A C 1
ATOM 2322 O O . PRO A 1 302 ? -25.199 7.004 -10.539 1.00 94.38 302 PRO A O 1
ATOM 2325 N N . LEU A 1 303 ? -23.067 7.672 -10.323 1.00 91.56 303 LEU A N 1
ATOM 2326 C CA . LEU A 1 303 ? -23.038 7.713 -8.864 1.00 91.56 303 LEU A CA 1
ATOM 2327 C C . LEU A 1 303 ? -23.142 9.167 -8.413 1.00 91.56 303 LEU A C 1
ATOM 2329 O O . LEU A 1 303 ? -22.330 9.986 -8.833 1.00 91.56 303 LEU A O 1
ATOM 2333 N N . VAL A 1 304 ? -24.106 9.475 -7.546 1.00 91.50 304 VAL A N 1
ATOM 2334 C CA . VAL A 1 304 ? -24.313 10.814 -6.972 1.00 91.50 304 VAL A CA 1
ATOM 2335 C C . VAL A 1 304 ? -23.996 10.769 -5.482 1.00 91.50 304 VAL A C 1
ATOM 2337 O O . VAL A 1 304 ? -24.405 9.838 -4.791 1.00 91.50 304 VAL A O 1
ATOM 2340 N N . ASP A 1 305 ? -23.252 11.765 -5.004 1.00 88.75 305 ASP A N 1
ATOM 2341 C CA . ASP A 1 305 ? -22.816 11.910 -3.610 1.00 88.75 305 ASP A CA 1
ATOM 2342 C C . ASP A 1 305 ? -22.134 10.663 -3.012 1.00 88.75 305 ASP A C 1
ATOM 2344 O O . ASP A 1 305 ? -22.236 10.380 -1.813 1.00 88.75 305 ASP A O 1
ATOM 2348 N N . VAL A 1 306 ? -21.390 9.917 -3.837 1.00 89.44 306 VAL A N 1
ATOM 2349 C CA . VAL A 1 306 ? -20.654 8.736 -3.375 1.00 89.44 306 VAL A CA 1
ATOM 2350 C C . VAL A 1 306 ? -19.535 9.151 -2.423 1.00 89.44 306 VAL A C 1
ATOM 2352 O O . VAL A 1 306 ? -18.762 10.067 -2.714 1.00 89.44 306 VAL A O 1
ATOM 2355 N N . GLN A 1 307 ? -19.457 8.472 -1.276 1.00 89.06 307 GLN A N 1
ATOM 2356 C CA . GLN A 1 307 ? -18.458 8.735 -0.243 1.00 89.06 307 GLN A CA 1
ATOM 2357 C C . GLN A 1 307 ? -17.296 7.751 -0.358 1.00 89.06 307 GLN A C 1
ATOM 2359 O O . GLN A 1 307 ? -17.478 6.554 -0.136 1.00 89.06 307 GLN A O 1
ATOM 2364 N N . LEU A 1 308 ? -16.106 8.259 -0.676 1.00 89.69 308 LEU A N 1
ATOM 2365 C CA . LEU A 1 308 ? -14.875 7.467 -0.776 1.00 89.69 308 LEU A CA 1
ATOM 2366 C C . LEU A 1 308 ? -13.827 7.941 0.246 1.00 89.69 308 LEU A C 1
ATOM 2368 O O . LEU A 1 308 ? -13.836 9.119 0.619 1.00 89.69 308 LEU A O 1
ATOM 2372 N N . PRO A 1 309 ? -12.916 7.061 0.698 1.00 91.00 309 PRO A N 1
ATOM 2373 C CA . PRO A 1 309 ? -11.781 7.472 1.517 1.00 91.00 309 PRO A CA 1
ATOM 2374 C C . PRO A 1 309 ? -10.888 8.470 0.771 1.00 91.00 309 PRO A C 1
ATOM 2376 O O . PRO A 1 309 ? -10.695 8.365 -0.439 1.00 91.00 309 PRO A O 1
ATOM 2379 N N . ARG A 1 310 ? -10.276 9.401 1.506 1.00 86.44 310 ARG A N 1
ATOM 2380 C CA . ARG A 1 310 ? -9.191 10.272 1.015 1.00 86.44 310 ARG A CA 1
ATOM 2381 C C . ARG A 1 310 ? -7.807 9.607 1.056 1.00 86.44 310 ARG A C 1
ATOM 2383 O O . ARG A 1 310 ? -6.807 10.289 0.872 1.00 86.44 310 ARG A O 1
ATOM 2390 N N . ALA A 1 311 ? -7.761 8.301 1.305 1.00 86.69 311 ALA A N 1
ATOM 2391 C CA . ALA A 1 311 ? -6.545 7.499 1.263 1.00 86.69 311 ALA A CA 1
ATOM 2392 C C . ALA A 1 311 ? -5.987 7.361 -0.162 1.00 86.69 311 ALA A C 1
ATOM 2394 O O . ALA A 1 311 ? -6.638 7.727 -1.145 1.00 86.69 311 ALA A O 1
ATOM 2395 N N . TYR A 1 312 ? -4.793 6.773 -0.279 1.00 85.31 312 TYR A N 1
ATOM 2396 C CA . TYR A 1 312 ? -4.285 6.302 -1.566 1.00 85.31 312 TYR A CA 1
ATOM 2397 C C . TYR A 1 312 ? -5.028 5.042 -1.980 1.00 85.31 312 TYR A C 1
ATOM 2399 O O . TYR A 1 312 ? -4.887 3.988 -1.367 1.00 85.31 312 TYR A O 1
ATOM 2407 N N . LEU A 1 313 ? -5.859 5.175 -3.011 1.00 88.44 313 LEU A N 1
ATOM 2408 C CA . LEU A 1 313 ? -6.725 4.099 -3.474 1.00 88.44 313 LEU A CA 1
ATOM 2409 C C . LEU A 1 313 ? -6.267 3.573 -4.818 1.00 88.44 313 LEU A C 1
ATOM 2411 O O . LEU A 1 313 ? -5.745 4.323 -5.643 1.00 88.44 313 LEU A O 1
ATOM 2415 N N . ARG A 1 314 ? -6.572 2.299 -5.036 1.00 89.44 314 ARG A N 1
ATOM 2416 C CA . ARG A 1 314 ? -6.723 1.703 -6.358 1.00 89.44 314 ARG A CA 1
ATOM 2417 C C . ARG A 1 314 ? -8.217 1.619 -6.655 1.00 89.44 314 ARG A C 1
ATOM 2419 O O . ARG A 1 314 ? -8.991 1.230 -5.776 1.00 89.44 314 ARG A O 1
ATOM 2426 N N . VAL A 1 315 ? -8.632 1.995 -7.858 1.00 90.06 315 VAL A N 1
ATOM 2427 C CA . VAL A 1 315 ? -10.038 1.963 -8.282 1.00 90.06 315 VAL A CA 1
ATOM 2428 C C . VAL A 1 315 ? -10.184 1.318 -9.649 1.00 90.06 315 VAL A C 1
ATOM 2430 O O . VAL A 1 315 ? -9.336 1.510 -10.515 1.00 90.06 315 VAL A O 1
ATOM 2433 N N . GLU A 1 316 ? -11.281 0.597 -9.846 1.00 92.56 3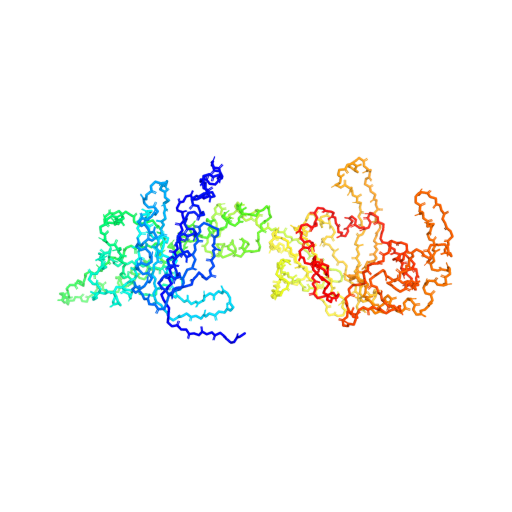16 GLU A N 1
ATOM 2434 C CA . GLU A 1 316 ? -11.629 -0.045 -11.110 1.00 92.56 316 GLU A CA 1
ATOM 2435 C C . GLU A 1 316 ? -13.063 0.288 -11.517 1.00 92.56 316 GLU A C 1
ATOM 2437 O O . GLU A 1 316 ? -13.983 0.212 -10.705 1.00 92.56 316 GLU A O 1
ATOM 2442 N N . PHE A 1 317 ? -13.262 0.584 -12.799 1.00 93.50 317 PHE A N 1
ATOM 2443 C CA . PHE A 1 317 ? -14.574 0.660 -13.429 1.00 93.50 317 PHE A CA 1
ATOM 2444 C C . PHE A 1 317 ? -14.756 -0.556 -14.326 1.00 93.50 317 PHE A C 1
ATOM 2446 O O . PHE A 1 317 ? -14.027 -0.738 -15.305 1.00 93.50 317 PHE A O 1
ATOM 2453 N N . ARG A 1 318 ? -15.737 -1.393 -13.990 1.00 96.56 318 ARG A N 1
ATOM 2454 C CA . ARG A 1 318 ? -16.025 -2.641 -14.701 1.00 96.56 318 ARG A CA 1
ATOM 2455 C C . ARG A 1 318 ? -17.351 -2.529 -15.436 1.00 96.56 318 ARG A C 1
ATOM 2457 O O . ARG A 1 318 ? -18.379 -2.199 -14.845 1.00 96.56 318 ARG A O 1
ATOM 2464 N N . LYS A 1 319 ? -17.344 -2.840 -16.731 1.00 96.81 319 LYS A N 1
ATOM 2465 C CA . LYS A 1 319 ? -18.557 -2.919 -17.549 1.00 96.81 319 LYS A CA 1
ATOM 2466 C C . LYS A 1 319 ? -18.409 -4.010 -18.602 1.00 96.81 319 LYS A C 1
ATOM 2468 O O . LYS A 1 319 ? -17.420 -4.053 -19.324 1.00 96.81 319 LYS A O 1
ATOM 2473 N N . GLN A 1 320 ? -19.407 -4.885 -18.715 1.00 96.94 320 GLN A N 1
ATOM 2474 C CA . GLN A 1 320 ? -19.402 -5.949 -19.720 1.00 96.94 320 GLN A CA 1
ATOM 2475 C C . GLN A 1 320 ? -19.292 -5.367 -21.140 1.00 96.94 320 GLN A C 1
ATOM 2477 O O . GLN A 1 320 ? -20.050 -4.466 -21.497 1.00 96.94 320 GLN A O 1
ATOM 2482 N N . GLY A 1 321 ? -18.370 -5.904 -21.945 1.00 96.06 321 GLY A N 1
ATOM 2483 C CA . GLY A 1 321 ? -18.096 -5.434 -23.311 1.00 96.06 321 GLY A CA 1
ATOM 2484 C C . GLY A 1 321 ? -17.147 -4.232 -23.399 1.00 96.06 321 GLY A C 1
ATOM 2485 O O . GLY A 1 321 ? -16.897 -3.739 -24.498 1.00 96.06 321 GLY A O 1
ATOM 2486 N N . TYR A 1 322 ? -16.616 -3.772 -22.264 1.00 95.56 322 TYR A N 1
ATOM 2487 C CA . TYR A 1 322 ? -15.650 -2.682 -22.169 1.00 95.56 322 TYR A CA 1
ATOM 2488 C C . TYR A 1 322 ? -14.401 -3.156 -21.425 1.00 95.56 322 TYR A C 1
ATOM 2490 O O . TYR A 1 322 ? -14.457 -4.083 -20.615 1.00 95.56 322 TYR A O 1
ATOM 2498 N N . GLN A 1 323 ? -13.257 -2.543 -21.718 1.00 93.06 323 GLN A N 1
ATOM 2499 C CA . GLN A 1 323 ? -12.034 -2.787 -20.960 1.00 93.06 323 GLN A CA 1
ATOM 2500 C C . GLN A 1 323 ? -12.178 -2.225 -19.542 1.00 93.06 323 GLN A C 1
ATOM 2502 O O . GLN A 1 323 ? -12.714 -1.132 -19.355 1.00 93.06 323 GLN A O 1
ATOM 2507 N N . THR A 1 324 ? -11.680 -2.964 -18.547 1.00 92.12 324 THR A N 1
ATOM 2508 C CA . THR A 1 324 ? -11.598 -2.458 -17.173 1.00 92.12 324 THR A CA 1
ATOM 2509 C C . THR A 1 324 ? -10.687 -1.239 -17.146 1.00 92.12 324 THR A C 1
ATOM 2511 O O . THR A 1 324 ? -9.514 -1.312 -17.531 1.00 92.12 324 THR A O 1
ATOM 2514 N N . LEU A 1 325 ? -11.247 -0.123 -16.693 1.00 88.94 325 LEU A N 1
ATOM 2515 C CA . LEU A 1 325 ? -10.523 1.124 -16.511 1.00 88.94 325 LEU A CA 1
ATOM 2516 C C . LEU A 1 325 ? -10.034 1.199 -15.069 1.00 88.94 325 LEU A C 1
ATOM 2518 O O . LEU A 1 325 ? -10.831 1.054 -14.144 1.00 88.94 325 LEU A O 1
ATOM 2522 N N . GLU A 1 326 ? -8.740 1.433 -14.885 1.00 87.38 326 GLU A N 1
ATOM 2523 C CA . GLU A 1 326 ? -8.087 1.391 -13.580 1.00 87.38 326 GLU A CA 1
ATOM 2524 C C . GLU A 1 326 ? -7.322 2.688 -13.293 1.00 87.38 326 GLU A C 1
ATOM 2526 O O . GLU A 1 326 ? -6.692 3.252 -14.190 1.00 87.38 326 GLU A O 1
ATOM 2531 N N . TYR A 1 327 ? -7.366 3.149 -12.040 1.00 84.31 327 TYR A N 1
ATOM 2532 C CA . TYR A 1 327 ? -6.595 4.298 -11.563 1.00 84.31 327 TYR A CA 1
ATOM 2533 C C . TYR A 1 327 ? -6.020 4.067 -10.162 1.00 84.31 327 TYR A C 1
ATOM 2535 O O . TYR A 1 327 ? -6.607 3.349 -9.351 1.00 84.31 327 TYR A O 1
ATOM 2543 N N . ALA A 1 328 ? -4.923 4.765 -9.851 1.00 84.00 328 ALA A N 1
ATOM 2544 C CA . ALA A 1 328 ? -4.310 4.795 -8.525 1.00 84.00 328 ALA A CA 1
ATOM 2545 C C . ALA A 1 328 ? -3.896 6.227 -8.111 1.00 84.00 328 ALA A C 1
ATOM 2547 O O . ALA A 1 328 ? -3.487 7.028 -8.954 1.00 84.00 328 ALA A O 1
ATOM 2548 N N . GLY A 1 329 ? -4.024 6.588 -6.826 1.00 74.81 329 GLY A N 1
ATOM 2549 C CA . GLY A 1 329 ? -3.581 7.902 -6.326 1.00 74.81 329 GLY A CA 1
ATOM 2550 C C . GLY A 1 329 ? -3.996 8.238 -4.882 1.00 74.81 329 GLY A C 1
ATOM 2551 O O . GLY A 1 329 ? -5.083 7.827 -4.480 1.00 74.81 329 GLY A O 1
ATOM 2552 N N . PRO A 1 330 ? -3.258 9.110 -4.145 1.00 52.31 330 PRO A N 1
ATOM 2553 C CA . PRO A 1 330 ? -3.593 9.589 -2.781 1.00 52.31 330 PRO A CA 1
ATOM 2554 C C . PRO A 1 330 ? -4.781 10.551 -2.775 1.00 52.31 330 PRO A C 1
ATOM 2556 O O . PRO A 1 330 ? -5.160 11.141 -1.774 1.00 52.31 330 PRO A O 1
ATOM 2559 N N . GLY A 1 331 ? -5.304 10.794 -3.965 1.00 56.41 331 GLY A N 1
ATOM 2560 C CA . GLY A 1 331 ? -6.224 11.843 -4.294 1.00 56.41 331 GLY A CA 1
ATOM 2561 C C . GLY A 1 331 ? -6.625 11.643 -5.734 1.00 56.41 331 GLY A C 1
ATOM 2562 O O . GLY A 1 331 ? -6.379 12.512 -6.564 1.00 56.41 331 GLY A O 1
ATOM 2563 N N . PHE A 1 332 ? -7.292 10.524 -6.023 1.00 54.94 332 PHE A N 1
ATOM 2564 C CA . PHE A 1 332 ? -8.185 10.446 -7.182 1.00 54.94 332 PHE A CA 1
ATOM 2565 C C . PHE A 1 332 ? -8.916 11.812 -7.340 1.00 54.94 332 PHE A C 1
ATOM 2567 O O . PHE A 1 332 ? -8.862 12.437 -8.381 1.00 54.94 332 PHE A O 1
ATOM 2574 N N . LEU A 1 333 ? -9.341 12.451 -6.247 1.00 47.47 333 LEU A N 1
ATOM 2575 C CA . LEU A 1 333 ? -9.866 13.828 -6.189 1.00 47.47 333 LEU A CA 1
ATOM 2576 C C . LEU A 1 333 ? -8.975 15.001 -6.641 1.00 47.47 333 LEU A C 1
ATOM 2578 O O . LEU A 1 333 ? -9.497 15.951 -7.223 1.00 47.47 333 LEU A O 1
ATOM 2582 N N . SER A 1 334 ? -7.682 15.021 -6.300 1.00 49.19 334 SER A N 1
ATOM 2583 C CA . SER A 1 334 ? -6.802 16.174 -6.559 1.00 49.19 334 SER A CA 1
ATOM 2584 C C . SER A 1 334 ? -6.297 16.181 -8.001 1.00 49.19 334 SER A C 1
ATOM 2586 O O . SER A 1 334 ? -6.152 17.241 -8.610 1.00 49.19 334 SER A O 1
ATOM 2588 N N . ASN A 1 335 ? -6.136 14.996 -8.588 1.00 47.25 335 ASN A N 1
ATOM 2589 C CA . ASN A 1 335 ? -5.741 14.834 -9.983 1.00 47.25 335 ASN A CA 1
ATOM 2590 C C . ASN A 1 335 ? -6.930 14.777 -10.961 1.00 47.25 335 ASN A C 1
ATOM 2592 O O . ASN A 1 335 ? -6.691 14.831 -12.166 1.00 47.25 335 ASN A O 1
ATOM 2596 N N . LEU A 1 336 ? -8.182 14.707 -10.479 1.00 51.53 336 LEU A N 1
ATOM 2597 C CA . LEU A 1 336 ? -9.360 14.462 -11.327 1.00 51.53 336 LEU A CA 1
ATOM 2598 C C . LEU A 1 336 ? -10.510 15.480 -11.234 1.00 51.53 336 LEU A C 1
ATOM 2600 O O . LEU A 1 336 ? -11.614 15.209 -11.705 1.00 51.53 336 LEU A O 1
ATOM 2604 N N . LYS A 1 337 ? -10.280 16.691 -10.721 1.00 48.16 337 LYS A N 1
ATOM 2605 C CA . LYS A 1 337 ? -11.148 17.822 -11.098 1.00 48.16 337 LYS A CA 1
ATOM 2606 C C . LYS A 1 337 ? -10.592 18.468 -12.379 1.00 48.16 337 LYS A C 1
ATOM 2608 O O . LYS A 1 337 ? -9.451 18.931 -12.305 1.00 48.16 337 LYS A O 1
ATOM 2613 N N . PRO A 1 338 ? -11.325 18.534 -13.520 1.00 43.78 338 PRO A N 1
ATOM 2614 C CA . PRO A 1 338 ? -12.717 18.128 -13.820 1.00 43.78 338 PRO A CA 1
ATOM 2615 C C . PRO A 1 338 ? -12.904 16.733 -14.482 1.00 43.78 338 PRO A C 1
ATOM 2617 O O . PRO A 1 338 ? -14.047 16.334 -14.713 1.00 43.78 338 PRO A O 1
ATOM 2620 N N . ASP A 1 339 ? -11.830 15.992 -14.778 1.00 55.16 339 ASP A N 1
ATOM 2621 C CA . ASP A 1 339 ? -11.839 14.839 -15.708 1.00 55.16 339 ASP A CA 1
ATOM 2622 C C . ASP A 1 339 ? -12.649 13.599 -15.265 1.00 55.16 339 ASP A C 1
ATOM 2624 O O . ASP A 1 339 ? -12.929 12.737 -16.091 1.00 55.16 339 ASP A O 1
ATOM 2628 N N . LEU A 1 340 ? -13.053 13.481 -13.993 1.00 56.72 340 LEU A N 1
ATOM 2629 C CA . LEU A 1 340 ? -13.872 12.348 -13.517 1.00 56.72 340 LEU A CA 1
ATOM 2630 C C . LEU A 1 340 ? -15.377 12.533 -13.577 1.00 56.72 340 LEU A C 1
ATOM 2632 O O . LEU A 1 340 ? -16.118 11.579 -13.338 1.00 56.72 340 LEU A O 1
ATOM 2636 N N . THR A 1 341 ? -15.837 13.755 -13.821 1.00 62.91 341 THR A N 1
ATOM 2637 C CA . THR A 1 341 ? -17.281 13.977 -13.934 1.00 62.91 341 THR A CA 1
ATOM 2638 C C . THR A 1 341 ? -17.859 13.159 -15.086 1.00 62.91 341 THR A C 1
ATOM 2640 O O . THR A 1 341 ? -18.989 12.709 -14.974 1.00 62.91 341 THR A O 1
ATOM 2643 N N . HIS A 1 342 ? -17.046 12.861 -16.110 1.00 78.00 342 HIS A N 1
ATOM 2644 C CA . HIS A 1 342 ? -17.384 11.955 -17.201 1.00 78.00 342 HIS A CA 1
ATOM 2645 C C . HIS A 1 342 ? -16.166 11.137 -17.653 1.00 78.00 342 HIS A C 1
ATOM 2647 O O . HIS A 1 342 ? -15.274 11.646 -18.330 1.00 78.00 342 HIS A O 1
ATOM 2653 N N . LEU A 1 343 ? -16.146 9.848 -17.317 1.00 84.88 343 LEU A N 1
ATOM 2654 C CA . LEU A 1 343 ? -15.124 8.902 -17.768 1.00 84.88 343 LEU A CA 1
ATOM 2655 C C . LEU A 1 343 ? -15.554 8.171 -19.035 1.00 84.88 343 LEU A C 1
ATOM 2657 O O . LEU A 1 343 ? -16.568 7.480 -19.043 1.00 84.88 343 LEU A O 1
ATOM 2661 N N . LYS A 1 344 ? -14.739 8.228 -20.083 1.00 89.25 344 LYS A N 1
ATOM 2662 C CA . LYS A 1 344 ? -14.967 7.427 -21.286 1.00 89.25 344 LYS A CA 1
ATOM 2663 C C . LYS A 1 344 ? -14.466 5.997 -21.087 1.00 89.25 344 LYS A C 1
ATOM 2665 O O . LYS A 1 344 ? -13.309 5.797 -20.730 1.00 89.25 344 LYS A O 1
ATOM 2670 N N . LEU A 1 345 ? -15.321 5.016 -21.363 1.00 92.38 345 LEU A N 1
ATOM 2671 C CA . LEU A 1 345 ? -14.952 3.604 -21.372 1.00 92.38 345 LEU A CA 1
ATOM 2672 C C . LEU A 1 345 ? -14.627 3.162 -22.796 1.00 92.38 345 LEU A C 1
ATOM 2674 O O . LEU A 1 345 ? -15.392 3.394 -23.733 1.00 92.38 345 LEU A O 1
ATOM 2678 N N . ASP A 1 346 ? -13.501 2.479 -22.949 1.00 94.38 346 ASP A N 1
ATOM 2679 C CA . ASP A 1 346 ? -13.096 1.884 -24.215 1.00 94.38 346 ASP A CA 1
ATOM 2680 C C . ASP A 1 346 ? -13.746 0.502 -24.370 1.00 94.38 346 ASP A C 1
ATOM 2682 O O . ASP A 1 346 ? -13.690 -0.339 -23.469 1.00 94.38 346 ASP A O 1
ATOM 2686 N N . ALA A 1 347 ? -14.405 0.269 -25.507 1.00 95.75 347 ALA A N 1
ATOM 2687 C CA . ALA A 1 347 ? -14.976 -1.037 -25.816 1.00 95.75 347 ALA A CA 1
ATOM 2688 C C . ALA A 1 347 ? -13.859 -2.090 -25.879 1.00 95.75 347 ALA A C 1
ATOM 2690 O O . ALA A 1 347 ? -12.722 -1.797 -26.253 1.00 95.75 347 ALA A O 1
ATOM 2691 N N . THR A 1 348 ? -14.159 -3.339 -25.530 1.00 94.44 348 THR A N 1
ATOM 2692 C CA . THR A 1 348 ? -13.156 -4.408 -25.602 1.00 94.44 348 THR A CA 1
ATOM 2693 C C . THR A 1 348 ? -12.583 -4.504 -27.022 1.00 94.44 348 THR A C 1
ATOM 2695 O O . THR A 1 348 ? -13.315 -4.725 -27.983 1.00 94.44 348 THR A O 1
ATOM 2698 N N . GLY A 1 349 ? -11.266 -4.315 -27.146 1.00 93.25 349 GLY A N 1
ATOM 2699 C CA . GLY A 1 349 ? -10.543 -4.342 -28.421 1.00 93.25 349 GLY A CA 1
ATOM 2700 C C . GLY A 1 349 ? -10.488 -3.008 -29.179 1.00 93.25 349 GLY A C 1
ATOM 2701 O O . GLY A 1 349 ? -9.872 -2.963 -30.240 1.00 93.25 349 GLY A O 1
ATOM 2702 N N . SER A 1 350 ? -11.082 -1.919 -28.668 1.00 94.81 350 SER A N 1
ATOM 2703 C CA . SER A 1 350 ? -10.996 -0.601 -29.325 1.00 94.81 350 SER A CA 1
ATOM 2704 C C . SER A 1 350 ? -9.661 0.113 -29.103 1.00 94.81 350 SER A C 1
ATOM 2706 O O . SER A 1 350 ? -9.318 1.013 -29.868 1.00 94.81 350 SER A O 1
ATOM 2708 N N . ILE A 1 351 ? -8.912 -0.278 -28.071 1.00 93.50 351 ILE A N 1
ATOM 2709 C CA . ILE A 1 351 ? -7.519 0.117 -27.831 1.00 93.50 351 ILE A CA 1
ATOM 2710 C C . ILE A 1 351 ? -6.677 -1.140 -27.547 1.00 93.50 351 ILE A C 1
ATOM 2712 O O . ILE A 1 351 ? -7.250 -2.169 -27.169 1.00 93.50 351 ILE A O 1
ATOM 2716 N N . PRO A 1 352 ? -5.340 -1.095 -27.709 1.00 92.00 352 PRO A N 1
ATOM 2717 C CA . PRO A 1 352 ? -4.466 -2.214 -27.361 1.00 92.00 352 PRO A CA 1
ATOM 2718 C C . PRO A 1 352 ? -4.690 -2.685 -25.915 1.00 92.00 352 PRO A C 1
ATOM 2720 O O . PRO A 1 352 ? -4.771 -1.869 -25.004 1.00 92.00 352 PRO A O 1
ATOM 2723 N N . GLU A 1 353 ? -4.788 -4.000 -25.706 1.00 82.56 353 GLU A N 1
ATOM 2724 C CA . GLU A 1 353 ? -5.240 -4.629 -24.448 1.00 82.56 353 GLU A CA 1
ATOM 2725 C C . GLU A 1 353 ? -4.431 -4.214 -23.205 1.00 82.56 353 GLU A C 1
ATOM 2727 O O . GLU A 1 353 ? -4.981 -4.044 -22.117 1.00 82.56 353 GLU A O 1
ATOM 2732 N N . GLN A 1 354 ? -3.129 -3.996 -23.386 1.00 87.50 354 GLN A N 1
ATOM 2733 C CA . GLN A 1 354 ? -2.179 -3.649 -22.325 1.00 87.50 354 GLN A CA 1
ATOM 2734 C C . GLN A 1 354 ? -1.946 -2.138 -22.188 1.00 87.50 354 GLN A C 1
ATOM 2736 O O . GLN A 1 354 ? -1.013 -1.718 -21.509 1.00 87.50 354 GLN A O 1
ATOM 2741 N N . MET A 1 355 ? -2.774 -1.309 -22.829 1.00 91.81 355 MET A N 1
ATOM 2742 C CA . MET A 1 355 ? -2.675 0.146 -22.753 1.00 91.81 355 MET A CA 1
ATOM 2743 C C . MET A 1 355 ? -3.868 0.759 -22.024 1.00 91.81 355 MET A C 1
ATOM 2745 O O . MET A 1 355 ? -4.978 0.232 -22.034 1.00 91.81 355 MET A O 1
ATOM 2749 N N . ALA A 1 356 ? -3.630 1.898 -21.387 1.00 89.75 356 ALA A N 1
ATOM 2750 C CA . ALA A 1 356 ? -4.644 2.738 -20.779 1.00 89.75 356 ALA A CA 1
ATOM 2751 C C . ALA A 1 356 ? -4.736 4.072 -21.522 1.00 89.75 356 ALA A C 1
ATOM 2753 O O . ALA A 1 356 ? -3.727 4.637 -21.957 1.00 89.75 356 ALA A O 1
ATOM 2754 N N . ARG A 1 357 ? -5.958 4.594 -21.641 1.00 90.38 357 ARG A N 1
ATOM 2755 C CA . ARG A 1 357 ? -6.208 5.940 -22.151 1.00 90.38 357 ARG A CA 1
ATOM 2756 C C . ARG A 1 357 ? -5.972 6.970 -21.056 1.00 90.38 357 ARG A C 1
ATOM 2758 O O . ARG A 1 357 ? -6.597 6.920 -19.999 1.00 90.38 357 ARG A O 1
ATOM 2765 N N . ILE A 1 358 ? -5.102 7.933 -21.340 1.00 88.19 358 ILE A N 1
ATOM 2766 C CA . ILE A 1 358 ? -4.785 9.045 -20.450 1.00 88.19 358 ILE A CA 1
ATOM 2767 C C . ILE A 1 358 ? -5.458 10.313 -20.989 1.00 88.19 358 ILE A C 1
ATOM 2769 O O . ILE A 1 358 ? -5.068 10.787 -22.059 1.00 88.19 358 ILE A O 1
ATOM 2773 N N . PRO A 1 359 ? -6.448 10.882 -20.272 1.00 84.19 359 PRO A N 1
ATOM 2774 C CA . PRO A 1 359 ? -7.110 12.112 -20.690 1.00 84.19 359 PRO A CA 1
ATOM 2775 C C . PRO A 1 359 ? -6.139 13.290 -20.783 1.00 84.19 359 PRO A C 1
ATOM 2777 O O . PRO A 1 359 ? -5.275 13.483 -19.914 1.00 84.19 359 PRO A O 1
ATOM 2780 N N . GLY A 1 360 ? -6.316 14.096 -21.829 1.00 85.69 360 GLY A N 1
ATOM 2781 C CA . GLY A 1 360 ? -5.509 15.286 -22.062 1.00 85.69 360 GLY A CA 1
ATOM 2782 C C . GLY A 1 360 ? -5.748 16.367 -21.008 1.00 85.69 360 GLY A C 1
ATOM 2783 O O . GLY A 1 360 ? -6.880 16.606 -20.598 1.00 85.69 360 GLY A O 1
ATOM 2784 N N . ARG A 1 361 ? -4.676 17.032 -20.569 1.00 83.81 361 ARG A N 1
ATOM 2785 C CA . ARG A 1 361 ? -4.722 18.097 -19.557 1.00 83.81 361 ARG A CA 1
ATOM 2786 C C . ARG A 1 361 ? -3.516 19.026 -19.684 1.00 83.81 361 ARG A C 1
ATOM 2788 O O . ARG A 1 361 ? -2.451 18.617 -20.142 1.00 83.81 361 ARG A O 1
ATOM 2795 N N . THR A 1 362 ? -3.658 20.271 -19.237 1.00 86.88 362 THR A N 1
ATOM 2796 C CA . THR A 1 362 ? -2.508 21.154 -18.999 1.00 86.88 362 THR A CA 1
ATOM 2797 C C . THR A 1 362 ? -1.698 20.656 -17.803 1.00 86.88 362 THR A C 1
ATOM 2799 O O . THR A 1 362 ? -2.215 20.581 -16.688 1.00 86.88 362 THR A O 1
ATOM 2802 N N . VAL A 1 363 ? -0.436 20.307 -18.045 1.00 82.81 363 VAL A N 1
ATOM 2803 C CA . VAL A 1 363 ? 0.508 19.776 -17.055 1.00 82.81 363 VAL A CA 1
ATOM 2804 C C . VAL A 1 363 ? 1.464 20.876 -16.610 1.00 82.81 363 VAL A C 1
ATOM 2806 O O . VAL A 1 363 ? 1.987 21.614 -17.444 1.00 82.81 363 VAL A O 1
ATOM 2809 N N . TYR A 1 364 ? 1.705 20.945 -15.302 1.00 79.50 364 TYR A N 1
ATOM 2810 C CA . TYR A 1 364 ? 2.653 21.846 -14.647 1.00 79.50 364 TYR A CA 1
ATOM 2811 C C . TYR A 1 364 ? 3.710 21.014 -13.915 1.00 79.50 364 TYR A C 1
ATOM 2813 O O . TYR A 1 364 ? 3.407 19.906 -13.467 1.00 79.50 364 TYR A O 1
ATOM 2821 N N . PHE A 1 365 ? 4.926 21.541 -13.764 1.00 76.06 365 PHE A N 1
ATOM 2822 C CA . PHE A 1 365 ? 5.981 20.866 -13.008 1.00 76.06 365 PHE A CA 1
ATOM 2823 C C . PHE A 1 365 ? 6.048 21.378 -11.575 1.00 76.06 365 PHE A C 1
ATOM 2825 O O . PHE A 1 365 ? 6.284 22.560 -11.341 1.00 76.06 365 PHE A O 1
ATOM 2832 N N . ASP A 1 366 ? 5.918 20.457 -10.624 1.00 63.50 366 ASP A N 1
ATOM 2833 C CA . ASP A 1 366 ? 6.119 20.713 -9.196 1.00 63.50 366 ASP A CA 1
ATOM 2834 C C . ASP A 1 366 ? 7.460 20.115 -8.736 1.00 63.50 366 ASP A C 1
ATOM 2836 O O . ASP A 1 366 ? 7.544 19.276 -7.842 1.00 63.50 366 ASP A O 1
ATOM 2840 N N . LEU A 1 367 ? 8.526 20.469 -9.462 1.00 65.50 367 LEU A N 1
ATOM 2841 C CA . LEU A 1 367 ? 9.894 20.031 -9.193 1.00 65.50 367 LEU A CA 1
ATOM 2842 C C . LEU A 1 367 ? 10.779 21.246 -8.918 1.00 65.50 367 LEU A C 1
ATOM 2844 O O . LEU A 1 367 ? 10.716 22.213 -9.688 1.00 65.50 367 LEU A O 1
ATOM 2848 N N . PRO A 1 368 ? 11.641 21.207 -7.883 1.00 61.09 368 PRO A N 1
ATOM 2849 C CA . PRO A 1 368 ? 12.674 22.219 -7.697 1.00 61.09 368 PRO A CA 1
ATOM 2850 C C . PRO A 1 368 ? 13.423 22.463 -9.015 1.00 61.09 368 PRO A C 1
ATOM 2852 O O . PRO A 1 368 ? 13.745 21.518 -9.731 1.00 61.09 368 PRO A O 1
ATOM 2855 N N . SER A 1 369 ? 13.642 23.735 -9.356 1.00 67.75 369 SER A N 1
ATOM 2856 C CA . SER A 1 369 ? 14.249 24.195 -10.622 1.00 67.75 369 SER A CA 1
ATOM 2857 C C . SER A 1 369 ? 13.375 24.140 -11.888 1.00 67.75 369 SER A C 1
ATOM 2859 O O . SER A 1 369 ? 13.784 24.711 -12.896 1.00 67.75 369 SER A O 1
ATOM 2861 N N . LEU A 1 370 ? 12.166 23.563 -11.853 1.00 69.94 370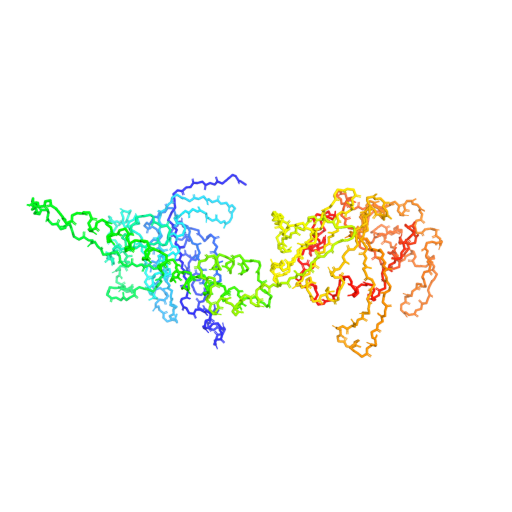 LEU A N 1
ATOM 2862 C CA . LEU A 1 370 ? 11.204 23.576 -12.975 1.00 69.94 370 LEU A CA 1
ATOM 2863 C C . LEU A 1 370 ? 9.881 24.305 -12.660 1.00 69.94 370 LEU A C 1
ATOM 2865 O O . LEU A 1 370 ? 8.989 24.351 -13.501 1.00 69.94 370 LEU A O 1
ATOM 2869 N N . GLN A 1 371 ? 9.769 24.934 -11.487 1.00 67.81 371 GLN A N 1
ATOM 2870 C CA . GLN A 1 371 ? 8.550 25.614 -11.006 1.00 67.81 371 GLN A CA 1
ATOM 2871 C C . GLN A 1 371 ? 8.098 26.803 -11.876 1.00 67.81 371 GLN A C 1
ATOM 2873 O O . GLN A 1 371 ? 6.923 27.151 -11.880 1.00 67.81 371 GLN A O 1
ATOM 2878 N N . ASN A 1 372 ? 9.021 27.426 -12.618 1.00 69.06 372 ASN A N 1
ATOM 2879 C CA . ASN A 1 372 ? 8.737 28.586 -13.475 1.00 69.06 372 ASN A CA 1
ATOM 2880 C C . ASN A 1 372 ? 8.421 28.203 -14.931 1.00 69.06 372 ASN A C 1
ATOM 2882 O O . ASN A 1 372 ? 8.329 29.080 -15.789 1.00 69.06 372 ASN A O 1
ATOM 2886 N N . VAL A 1 373 ? 8.312 26.909 -15.240 1.00 76.50 373 VAL A N 1
ATOM 2887 C CA . VAL A 1 373 ? 7.943 26.446 -16.581 1.00 76.50 373 VAL A CA 1
ATOM 2888 C C . VAL A 1 373 ? 6.433 26.604 -16.754 1.00 76.50 373 VAL A C 1
ATOM 2890 O O . VAL A 1 373 ? 5.655 26.111 -15.937 1.00 76.50 373 VAL A O 1
ATOM 2893 N N . GLU A 1 374 ? 6.010 27.293 -17.817 1.00 80.06 374 GLU A N 1
ATOM 2894 C CA . GLU A 1 374 ? 4.588 27.442 -18.136 1.00 80.06 374 GLU A CA 1
ATOM 2895 C C . GLU A 1 374 ? 3.910 26.081 -18.333 1.00 80.06 374 GLU A C 1
ATOM 2897 O O . GLU A 1 374 ? 4.488 25.136 -18.878 1.00 80.06 374 GLU A O 1
ATOM 2902 N N . GLY A 1 375 ? 2.650 25.993 -17.902 1.00 82.69 375 GLY A N 1
ATOM 2903 C CA . GLY A 1 375 ? 1.857 24.785 -18.081 1.00 82.69 375 GLY A CA 1
ATOM 2904 C C . GLY A 1 375 ? 1.670 24.457 -19.560 1.00 82.69 375 GLY A C 1
ATOM 2905 O O . GLY A 1 375 ? 1.280 25.314 -20.351 1.00 82.69 375 GLY A O 1
ATOM 2906 N N . LYS A 1 376 ? 1.901 23.198 -19.934 1.00 88.44 376 LYS A N 1
ATOM 2907 C CA . LYS A 1 376 ? 1.772 22.729 -21.319 1.00 88.44 376 LYS A CA 1
ATOM 2908 C C . LYS A 1 376 ? 0.563 21.819 -21.464 1.00 88.44 376 LYS A C 1
ATOM 2910 O O . LYS A 1 376 ? 0.416 20.862 -20.705 1.00 88.44 376 LYS A O 1
ATOM 2915 N N . LEU A 1 377 ? -0.277 22.079 -22.466 1.00 90.56 377 LEU A N 1
ATOM 2916 C CA . LEU A 1 377 ? -1.350 21.159 -22.836 1.00 90.56 377 LEU A CA 1
ATOM 2917 C C . LEU A 1 377 ? -0.751 19.856 -23.375 1.00 90.56 377 LEU A C 1
ATOM 2919 O O . LEU A 1 377 ? -0.087 19.848 -24.413 1.00 90.56 377 LEU A O 1
ATOM 2923 N N . VAL A 1 378 ? -1.014 18.760 -22.671 1.00 90.44 378 VAL A N 1
ATOM 2924 C CA . VAL A 1 378 ? -0.760 17.401 -23.145 1.00 90.44 378 VAL A CA 1
ATOM 2925 C C . VAL A 1 378 ? -2.082 16.870 -23.702 1.00 90.44 378 VAL A C 1
ATOM 2927 O O . VAL A 1 378 ? -3.058 16.835 -22.950 1.00 90.44 378 VAL A O 1
ATOM 2930 N N . PRO A 1 379 ? -2.168 16.518 -24.998 1.00 92.00 379 PRO A N 1
ATOM 2931 C CA . PRO A 1 379 ? -3.378 15.925 -25.566 1.00 92.00 379 PRO A CA 1
ATOM 2932 C C . PRO A 1 379 ? -3.635 14.533 -24.972 1.00 92.00 379 PRO A C 1
ATOM 2934 O O . PRO A 1 379 ? -2.792 13.989 -24.270 1.00 92.00 379 PRO A O 1
ATOM 2937 N N . GLU A 1 380 ? -4.799 13.951 -25.254 1.00 91.44 380 GLU A N 1
ATOM 2938 C CA . GLU A 1 380 ? -5.077 12.553 -24.906 1.00 91.44 380 GLU A CA 1
ATOM 2939 C C . GLU A 1 380 ? -4.081 11.606 -25.597 1.00 91.44 380 GLU A C 1
ATOM 2941 O O . GLU A 1 380 ? -3.723 11.809 -26.759 1.00 91.44 380 GLU A O 1
ATOM 2946 N N . PHE A 1 381 ? -3.652 10.558 -24.892 1.00 92.94 381 PHE A N 1
ATOM 2947 C CA . PHE A 1 381 ? -2.751 9.536 -25.427 1.00 92.94 381 PHE A CA 1
ATOM 2948 C C . PHE A 1 381 ? -3.018 8.159 -24.809 1.00 92.94 381 PHE A C 1
ATOM 2950 O O . PHE A 1 381 ? -3.775 8.027 -23.846 1.00 92.94 381 PHE A O 1
ATOM 2957 N N . LEU A 1 382 ? -2.405 7.125 -25.388 1.00 93.94 382 LEU A N 1
ATOM 2958 C CA . LEU A 1 382 ? -2.373 5.775 -24.828 1.00 93.94 382 LEU A CA 1
ATOM 2959 C C . LEU A 1 382 ? -1.002 5.512 -24.203 1.00 93.94 382 LEU A C 1
ATOM 2961 O O . LEU A 1 382 ? 0.018 5.904 -24.771 1.00 93.94 382 LEU A O 1
ATOM 2965 N N . MET A 1 383 ? -0.979 4.831 -23.064 1.00 93.19 383 MET A N 1
ATOM 2966 C CA . MET A 1 383 ? 0.245 4.437 -22.367 1.00 93.19 383 MET A CA 1
ATOM 2967 C C . MET A 1 383 ? 0.154 2.974 -21.949 1.00 93.19 383 MET A C 1
ATOM 2969 O O . MET A 1 383 ? -0.913 2.529 -21.534 1.00 93.19 383 MET A O 1
ATOM 2973 N N . ASP A 1 384 ? 1.251 2.225 -22.076 1.00 93.19 384 ASP A N 1
ATOM 2974 C CA . ASP A 1 384 ? 1.314 0.855 -21.561 1.00 93.19 384 ASP A CA 1
ATOM 2975 C C . ASP A 1 384 ? 1.100 0.843 -20.044 1.00 93.19 384 ASP A C 1
ATOM 2977 O O . ASP A 1 384 ? 1.612 1.703 -19.327 1.00 93.19 384 ASP A O 1
ATOM 2981 N N . LYS A 1 385 ? 0.328 -0.137 -19.568 1.00 89.62 385 LYS A N 1
ATOM 2982 C CA . LYS A 1 385 ? 0.059 -0.358 -18.140 1.00 89.62 385 LYS A CA 1
ATOM 2983 C C . LYS A 1 385 ? 1.265 -0.947 -17.412 1.00 89.62 385 LYS A C 1
ATOM 2985 O O . LYS A 1 385 ? 1.402 -0.763 -16.212 1.00 89.62 385 LYS A O 1
ATOM 2990 N N . TYR A 1 386 ? 2.104 -1.664 -18.150 1.00 91.50 386 TYR A N 1
ATOM 2991 C CA . TYR A 1 386 ? 3.118 -2.551 -17.610 1.00 91.50 386 TYR A CA 1
ATOM 2992 C C . TYR A 1 386 ? 4.479 -2.331 -18.260 1.00 91.50 386 TYR A C 1
ATOM 2994 O O . TYR A 1 386 ? 4.576 -1.867 -19.400 1.00 91.50 386 TYR A O 1
ATOM 3002 N N . GLU A 1 387 ? 5.533 -2.702 -17.539 1.00 93.25 387 GLU A N 1
ATOM 3003 C CA . GLU A 1 387 ? 6.895 -2.685 -18.051 1.00 93.25 387 GLU A CA 1
ATOM 3004 C C . GLU A 1 387 ? 7.120 -3.733 -19.148 1.00 93.25 387 GLU A C 1
ATOM 3006 O O . GLU A 1 387 ? 6.396 -4.719 -19.289 1.00 93.25 387 GLU A O 1
ATOM 3011 N N . VAL A 1 388 ? 8.183 -3.531 -19.926 1.00 96.06 388 VAL A N 1
ATOM 3012 C CA . VAL A 1 388 ? 8.632 -4.501 -20.926 1.00 96.06 388 VAL A CA 1
ATOM 3013 C C . VAL A 1 388 ? 9.298 -5.677 -20.220 1.00 96.06 388 VAL A C 1
ATOM 3015 O O . VAL A 1 388 ? 10.257 -5.500 -19.469 1.00 96.06 388 VAL A O 1
ATOM 3018 N N . THR A 1 389 ? 8.819 -6.885 -20.488 1.00 97.38 389 THR A N 1
ATOM 3019 C CA . THR A 1 389 ? 9.395 -8.126 -19.953 1.00 97.38 389 THR A CA 1
ATOM 3020 C C . THR A 1 389 ? 10.692 -8.519 -20.669 1.00 97.38 389 THR A C 1
ATOM 3022 O O . THR A 1 389 ? 10.931 -8.134 -21.819 1.00 97.38 389 THR A O 1
ATOM 3025 N N . ASN A 1 390 ? 11.514 -9.360 -20.032 1.00 98.06 390 ASN A N 1
ATOM 3026 C CA . ASN A 1 390 ? 12.695 -9.940 -20.678 1.00 98.06 390 ASN A CA 1
ATOM 3027 C C . ASN A 1 390 ? 12.340 -10.705 -21.962 1.00 98.06 390 ASN A C 1
ATOM 3029 O O . ASN A 1 390 ? 13.049 -10.573 -22.958 1.00 98.06 390 ASN A O 1
ATOM 3033 N N . SER A 1 391 ? 11.243 -11.467 -21.971 1.00 98.06 391 SER A N 1
ATOM 3034 C CA . SER A 1 391 ? 10.809 -12.221 -23.156 1.00 98.06 391 SER A CA 1
ATOM 3035 C C . SER A 1 391 ? 10.405 -11.313 -24.327 1.00 98.06 391 SER A C 1
ATOM 3037 O O . SER A 1 391 ? 10.791 -11.566 -25.470 1.00 98.06 391 SER A O 1
ATOM 3039 N N . GLN A 1 392 ? 9.705 -10.206 -24.061 1.00 97.88 392 GLN A N 1
ATOM 3040 C CA . GLN A 1 392 ? 9.368 -9.208 -25.083 1.00 97.88 392 GLN A CA 1
ATOM 3041 C C . GLN A 1 392 ? 10.617 -8.514 -25.631 1.00 97.88 392 GLN A C 1
ATOM 3043 O O . GLN A 1 392 ? 10.778 -8.387 -26.846 1.00 97.88 392 GLN A O 1
ATOM 3048 N N . TYR A 1 393 ? 11.534 -8.105 -24.751 1.00 98.44 393 TYR A N 1
ATOM 3049 C CA . TYR A 1 393 ? 12.788 -7.489 -25.177 1.00 98.44 393 TYR A CA 1
ATOM 3050 C C . TYR A 1 393 ? 13.679 -8.481 -25.941 1.00 98.44 393 TYR A C 1
ATOM 3052 O O . TYR A 1 393 ? 14.366 -8.115 -26.894 1.00 98.44 393 TYR A O 1
ATOM 3060 N N . LYS A 1 394 ? 13.618 -9.773 -25.600 1.00 98.31 394 LYS A N 1
ATOM 3061 C CA . LYS A 1 394 ? 14.326 -10.830 -26.331 1.00 98.31 394 LYS A CA 1
ATOM 3062 C C . LYS A 1 394 ? 13.852 -10.937 -27.775 1.00 98.31 394 LYS A C 1
ATOM 3064 O O . LYS A 1 394 ? 14.688 -11.068 -28.664 1.00 98.31 394 LYS A O 1
ATOM 3069 N N . ALA A 1 395 ? 12.548 -10.805 -28.021 1.00 98.31 395 ALA A N 1
ATOM 3070 C CA . ALA A 1 395 ? 12.010 -10.781 -29.378 1.00 98.31 395 ALA A CA 1
ATOM 3071 C C . ALA A 1 395 ? 12.570 -9.608 -30.205 1.00 98.31 395 ALA A C 1
ATOM 3073 O O . ALA A 1 395 ? 12.852 -9.779 -31.387 1.00 98.31 395 ALA A O 1
ATOM 3074 N N . PHE A 1 396 ? 12.795 -8.443 -29.586 1.00 98.38 396 PHE A N 1
ATOM 3075 C CA . PHE A 1 396 ? 13.482 -7.316 -30.228 1.00 98.38 396 PHE A CA 1
ATOM 3076 C C . PHE A 1 396 ? 14.940 -7.646 -30.575 1.00 98.38 396 PHE A C 1
ATOM 3078 O O . PHE A 1 396 ? 15.371 -7.405 -31.702 1.00 98.38 396 PHE A O 1
ATOM 3085 N N . VAL A 1 397 ? 15.687 -8.246 -29.642 1.00 97.69 397 VAL A N 1
ATOM 3086 C CA . VAL A 1 397 ? 17.069 -8.697 -29.888 1.00 97.69 397 VAL A CA 1
ATOM 3087 C C . VAL A 1 397 ? 17.112 -9.681 -31.064 1.00 97.69 397 VAL A C 1
ATOM 3089 O O . VAL A 1 397 ? 17.904 -9.496 -31.988 1.00 97.69 397 VAL A O 1
ATOM 3092 N N . ASP A 1 398 ? 16.222 -10.678 -31.073 1.00 97.06 398 ASP A N 1
ATOM 3093 C CA . ASP A 1 398 ? 16.141 -11.710 -32.117 1.00 97.06 398 ASP A CA 1
ATOM 3094 C C . ASP A 1 398 ? 15.699 -11.171 -33.478 1.00 97.06 398 ASP A C 1
ATOM 3096 O O . ASP A 1 398 ? 16.134 -11.671 -34.515 1.00 97.06 398 ASP A O 1
ATOM 3100 N N . ALA A 1 399 ? 14.895 -10.108 -33.490 1.00 97.62 399 ALA A N 1
ATOM 3101 C CA . ALA A 1 399 ? 14.514 -9.379 -34.696 1.00 97.62 399 ALA A CA 1
ATOM 3102 C C . ALA A 1 399 ? 15.622 -8.439 -35.219 1.00 97.62 399 ALA A C 1
ATOM 3104 O O . ALA A 1 399 ? 15.371 -7.601 -36.091 1.00 97.62 399 ALA A O 1
ATOM 3105 N N . GLY A 1 400 ? 16.847 -8.555 -34.694 1.00 96.12 400 GLY A N 1
ATOM 3106 C CA . GLY A 1 400 ? 17.990 -7.748 -35.105 1.00 96.12 400 GLY A CA 1
ATOM 3107 C C . GLY A 1 400 ? 17.990 -6.348 -34.498 1.00 96.12 400 GLY A C 1
ATOM 3108 O O . GLY A 1 400 ? 18.479 -5.417 -35.137 1.00 96.12 400 GLY A O 1
ATOM 3109 N N . GLY A 1 401 ? 17.457 -6.180 -33.285 1.00 96.44 401 GLY A N 1
ATOM 3110 C CA . GLY A 1 401 ? 17.330 -4.888 -32.603 1.00 96.44 401 GLY A CA 1
ATOM 3111 C C . GLY A 1 401 ? 18.619 -4.058 -32.544 1.00 96.44 401 GLY A C 1
ATOM 3112 O O . GLY A 1 401 ? 18.591 -2.845 -32.730 1.00 96.44 401 GLY A O 1
ATOM 3113 N N . TYR A 1 402 ? 19.766 -4.723 -32.391 1.00 95.94 402 TYR A N 1
ATOM 3114 C CA . TYR A 1 402 ? 21.095 -4.095 -32.328 1.00 95.94 402 TYR A CA 1
ATOM 3115 C C . TYR A 1 402 ? 21.817 -4.024 -33.683 1.00 95.94 402 TYR A C 1
ATOM 3117 O O . TYR A 1 402 ? 22.931 -3.521 -33.765 1.00 95.94 402 TYR A O 1
ATOM 3125 N N . THR A 1 403 ? 21.213 -4.544 -34.751 1.00 94.06 403 THR A N 1
ATOM 3126 C CA . THR A 1 403 ? 21.813 -4.587 -36.097 1.00 94.06 403 THR A CA 1
ATOM 3127 C C . THR A 1 403 ? 20.994 -3.841 -37.144 1.00 94.06 403 THR A C 1
ATOM 3129 O O . THR A 1 403 ? 21.492 -3.569 -38.231 1.00 94.06 403 THR A O 1
ATOM 3132 N N . ASN A 1 404 ? 19.732 -3.532 -36.849 1.00 95.25 404 ASN A N 1
ATOM 3133 C CA . ASN A 1 404 ? 18.850 -2.817 -37.753 1.00 95.25 404 ASN A CA 1
ATOM 3134 C C . ASN A 1 404 ? 18.847 -1.315 -37.410 1.00 95.25 404 ASN A C 1
ATOM 3136 O O . ASN A 1 404 ? 18.202 -0.919 -36.435 1.00 95.25 404 ASN A O 1
ATOM 3140 N N . PRO A 1 405 ? 19.507 -0.456 -38.210 1.00 92.94 405 PRO A N 1
ATOM 3141 C CA . PRO A 1 405 ? 19.596 0.974 -37.920 1.00 92.94 405 PRO A CA 1
ATOM 3142 C C . PRO A 1 405 ? 18.240 1.688 -37.990 1.00 92.94 405 PRO A C 1
ATOM 3144 O O . PRO A 1 405 ? 18.101 2.765 -37.426 1.00 92.94 405 PRO A O 1
ATOM 3147 N N . ALA A 1 406 ? 17.219 1.094 -38.624 1.00 95.12 406 ALA A N 1
ATOM 3148 C CA . ALA A 1 406 ? 15.888 1.694 -38.717 1.00 95.12 406 ALA A CA 1
ATOM 3149 C C . ALA A 1 406 ? 15.185 1.849 -37.355 1.00 95.12 406 ALA A C 1
ATOM 3151 O O . ALA A 1 406 ? 14.251 2.640 -37.249 1.00 95.12 406 ALA A O 1
ATOM 3152 N N . TYR A 1 407 ? 15.616 1.112 -36.324 1.00 95.94 407 TYR A N 1
ATOM 3153 C CA . TYR A 1 407 ? 15.073 1.249 -34.970 1.00 95.94 407 TYR A CA 1
ATOM 3154 C C . TYR A 1 407 ? 15.720 2.392 -34.176 1.00 95.94 407 TYR A C 1
ATOM 3156 O O . TYR A 1 407 ? 15.129 2.887 -33.225 1.00 95.94 407 TYR A O 1
ATOM 3164 N N . TRP A 1 408 ? 16.910 2.848 -34.565 1.00 95.25 408 TRP A N 1
ATOM 3165 C CA . TRP A 1 408 ? 17.701 3.822 -33.812 1.00 95.25 408 TRP A CA 1
ATOM 3166 C C . TRP A 1 408 ? 17.494 5.229 -34.376 1.00 95.25 408 TRP A C 1
ATOM 3168 O O . TRP A 1 408 ? 18.300 5.731 -35.155 1.00 95.25 408 TRP A O 1
ATOM 3178 N N . THR A 1 409 ? 16.371 5.852 -34.014 1.00 93.62 409 THR A N 1
ATOM 3179 C CA . THR A 1 409 ? 15.941 7.145 -34.580 1.00 93.62 409 THR A CA 1
ATOM 3180 C C . THR A 1 409 ? 16.466 8.369 -33.833 1.00 93.62 409 THR A C 1
ATOM 3182 O O . THR A 1 409 ? 16.412 9.474 -34.368 1.00 93.62 409 THR A O 1
ATOM 3185 N N . GLU A 1 410 ? 16.945 8.190 -32.603 1.00 92.38 410 GLU A N 1
ATOM 3186 C CA . GLU A 1 410 ? 17.404 9.274 -31.730 1.00 92.38 410 GLU A CA 1
ATOM 3187 C C . GLU A 1 410 ? 18.931 9.448 -31.815 1.00 92.38 410 GLU A C 1
ATOM 3189 O O . GLU A 1 410 ? 19.649 8.442 -31.812 1.00 92.38 410 GLU A O 1
ATOM 3194 N N . PRO A 1 411 ? 19.459 10.689 -31.836 1.00 93.06 411 PRO A N 1
ATOM 3195 C CA . PRO A 1 411 ? 20.899 10.932 -31.765 1.00 93.06 411 PRO A CA 1
ATOM 3196 C C . PRO A 1 411 ? 21.500 10.373 -30.470 1.00 93.06 411 PRO A C 1
ATOM 3198 O O . PRO A 1 411 ? 21.036 10.696 -29.374 1.00 93.06 411 PRO A O 1
ATOM 3201 N N . ILE A 1 412 ? 22.555 9.564 -30.583 1.00 94.50 412 ILE A N 1
ATOM 3202 C CA . ILE A 1 412 ? 23.209 8.939 -29.427 1.00 94.50 412 ILE A CA 1
ATOM 3203 C C . ILE A 1 412 ? 24.361 9.822 -28.967 1.00 94.50 412 ILE A C 1
ATOM 3205 O O . ILE A 1 412 ? 25.352 9.980 -29.677 1.00 94.50 412 ILE A O 1
ATOM 3209 N N . LEU A 1 413 ? 24.241 10.376 -27.760 1.00 94.00 413 LEU A N 1
ATOM 3210 C CA . LEU A 1 413 ? 25.247 11.251 -27.166 1.00 94.00 413 LEU A CA 1
ATOM 3211 C C . LEU A 1 413 ? 26.056 10.524 -26.089 1.00 94.00 413 LEU A C 1
ATOM 3213 O O . LEU A 1 413 ? 25.489 10.001 -25.126 1.00 94.00 413 LEU A O 1
ATOM 3217 N N . VAL A 1 414 ? 27.383 10.582 -26.210 1.00 91.81 414 VAL A N 1
ATOM 3218 C CA . VAL A 1 414 ? 28.352 10.177 -25.182 1.00 91.81 414 VAL A CA 1
ATOM 3219 C C . VAL A 1 414 ? 29.229 11.384 -24.865 1.00 91.81 414 VAL A C 1
ATOM 3221 O O . VAL A 1 414 ? 29.813 11.986 -25.764 1.00 91.81 414 VAL A O 1
ATOM 3224 N N . ASP A 1 415 ? 29.259 11.798 -23.595 1.00 90.62 415 ASP A N 1
ATOM 3225 C CA . ASP A 1 415 ? 29.947 13.019 -23.139 1.00 90.62 415 ASP A CA 1
ATOM 3226 C C . ASP A 1 415 ? 29.586 14.275 -23.962 1.00 90.62 415 ASP A C 1
ATOM 3228 O O . ASP A 1 415 ? 30.421 15.136 -24.249 1.00 90.62 415 ASP A O 1
ATOM 3232 N N . GLY A 1 416 ? 28.319 14.366 -24.382 1.00 91.19 416 GLY A N 1
ATOM 3233 C CA . GLY A 1 416 ? 27.791 15.475 -25.182 1.00 91.19 416 GLY A CA 1
ATOM 3234 C C . GLY A 1 416 ? 28.179 15.454 -26.665 1.00 91.19 416 GLY A C 1
ATOM 3235 O O . GLY A 1 416 ? 27.858 16.405 -27.375 1.00 91.19 416 GLY A O 1
ATOM 3236 N N . LYS A 1 417 ? 28.849 14.401 -27.149 1.00 94.19 417 LYS A N 1
ATOM 3237 C CA . LYS A 1 417 ? 29.180 14.211 -28.567 1.00 94.19 417 LYS A CA 1
ATOM 3238 C C . LYS A 1 417 ? 28.326 13.114 -29.179 1.00 94.19 417 LYS A C 1
ATOM 3240 O O . LYS A 1 417 ? 28.180 12.047 -28.592 1.00 94.19 417 LYS A O 1
ATOM 3245 N N . GLU A 1 418 ? 27.801 13.386 -30.367 1.00 95.94 418 GLU A N 1
ATOM 3246 C CA . GLU A 1 418 ? 27.071 12.396 -31.151 1.00 95.94 418 GLU A CA 1
ATOM 3247 C C . GLU A 1 418 ? 28.024 11.327 -31.691 1.00 95.94 418 GLU A C 1
ATOM 3249 O O . GLU A 1 418 ? 29.092 11.650 -32.218 1.00 95.94 418 GLU A O 1
ATOM 3254 N N . ILE A 1 419 ? 27.636 10.063 -31.533 1.00 95.19 419 ILE A N 1
ATOM 3255 C CA . ILE A 1 419 ? 28.356 8.895 -32.046 1.00 95.19 419 ILE A CA 1
ATOM 3256 C C . ILE A 1 419 ? 27.464 8.087 -32.986 1.00 95.19 419 ILE A C 1
ATOM 3258 O O . ILE A 1 419 ? 26.236 8.184 -32.951 1.00 95.19 419 ILE A O 1
ATOM 3262 N N . THR A 1 420 ? 28.081 7.264 -33.829 1.00 93.56 420 THR A N 1
ATOM 3263 C CA . THR A 1 420 ? 27.347 6.385 -34.747 1.00 93.56 420 THR A CA 1
ATOM 3264 C C . THR A 1 420 ? 26.706 5.204 -34.012 1.00 93.56 420 THR A C 1
ATOM 3266 O O . THR A 1 420 ? 27.162 4.791 -32.944 1.00 93.56 420 THR A O 1
ATOM 3269 N N . ILE A 1 421 ? 25.675 4.599 -34.612 1.00 90.50 421 ILE A N 1
ATOM 3270 C CA . ILE A 1 421 ? 25.031 3.387 -34.071 1.00 90.50 421 ILE A CA 1
ATOM 3271 C C . ILE A 1 421 ? 26.054 2.248 -33.927 1.00 90.50 421 ILE 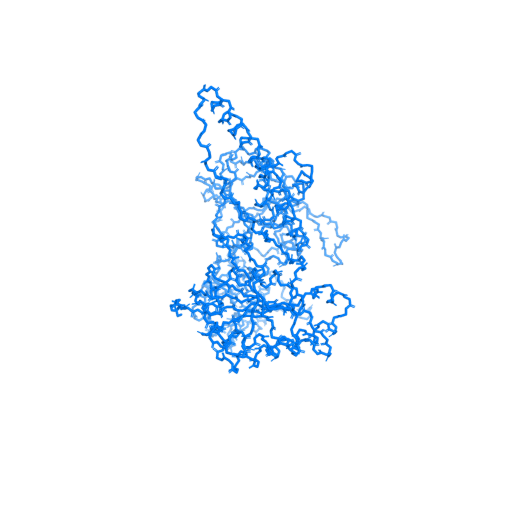A C 1
ATOM 3273 O O . ILE A 1 421 ? 26.084 1.576 -32.900 1.00 90.50 421 ILE A O 1
ATOM 3277 N N . ASP A 1 422 ? 26.950 2.078 -34.904 1.00 91.44 422 ASP A N 1
ATOM 3278 C CA . ASP A 1 422 ? 28.000 1.049 -34.874 1.00 91.44 422 ASP A CA 1
ATOM 3279 C C . ASP A 1 422 ? 28.998 1.238 -33.720 1.00 91.44 422 ASP A C 1
ATOM 3281 O O . ASP A 1 422 ? 29.603 0.274 -33.242 1.00 91.44 422 ASP A O 1
ATOM 3285 N N . GLU A 1 423 ? 29.214 2.477 -33.276 1.00 93.81 423 GLU A N 1
ATOM 3286 C CA . GLU A 1 423 ? 30.008 2.784 -32.085 1.00 93.81 423 GLU A CA 1
ATOM 3287 C C . GLU A 1 423 ? 29.193 2.557 -30.810 1.00 93.81 423 GLU A C 1
ATOM 3289 O O . GLU A 1 423 ? 29.697 1.946 -29.870 1.00 93.81 423 GLU A O 1
ATOM 3294 N N . ALA A 1 424 ? 27.928 2.979 -30.793 1.00 91.81 424 ALA A N 1
ATOM 3295 C CA . ALA A 1 424 ? 27.046 2.859 -29.638 1.00 91.81 424 ALA A CA 1
ATOM 3296 C C . ALA A 1 424 ? 26.738 1.401 -29.270 1.00 91.81 424 ALA A C 1
ATOM 3298 O O . ALA A 1 424 ? 26.813 1.026 -28.103 1.00 91.81 424 ALA A O 1
ATOM 3299 N N . VAL A 1 425 ? 26.475 0.542 -30.257 1.00 91.75 425 VAL A N 1
ATOM 3300 C CA . VAL A 1 425 ? 26.191 -0.889 -30.046 1.00 91.75 425 VAL A CA 1
ATOM 3301 C C . VAL A 1 425 ? 27.373 -1.625 -29.395 1.00 91.75 425 VAL A C 1
ATOM 3303 O O . VAL A 1 425 ? 27.171 -2.619 -28.705 1.00 91.75 425 VAL A O 1
ATOM 3306 N N . LYS A 1 426 ? 28.608 -1.120 -29.534 1.00 94.00 426 LYS A N 1
ATOM 3307 C CA . LYS A 1 426 ? 29.788 -1.661 -28.827 1.00 94.00 426 LYS A CA 1
ATOM 3308 C C . LYS A 1 426 ? 29.830 -1.278 -27.345 1.00 94.00 426 LYS A C 1
ATOM 3310 O O . LYS A 1 426 ? 30.583 -1.889 -26.593 1.00 94.00 426 LYS A O 1
ATOM 3315 N N . LEU A 1 427 ? 29.062 -0.267 -26.939 1.00 94.44 427 LEU A N 1
ATOM 3316 C CA . LEU A 1 427 ? 28.894 0.150 -25.545 1.00 94.44 427 LEU A CA 1
ATOM 3317 C C . LEU A 1 427 ? 27.715 -0.577 -24.881 1.00 94.44 427 LEU A C 1
ATOM 3319 O O . LEU A 1 427 ? 27.748 -0.820 -23.677 1.00 94.44 427 LEU A O 1
ATOM 3323 N N . PHE A 1 428 ? 26.693 -0.940 -25.659 1.00 95.50 428 PHE A N 1
ATOM 3324 C CA . PHE A 1 428 ? 25.490 -1.635 -25.193 1.00 95.50 428 PHE A CA 1
ATOM 3325 C C . PHE A 1 428 ? 25.660 -3.152 -25.267 1.00 95.50 428 PHE A C 1
ATOM 3327 O O . PHE A 1 428 ? 25.097 -3.823 -26.136 1.00 95.50 428 PHE A O 1
ATOM 3334 N N . VAL A 1 429 ? 26.500 -3.677 -24.377 1.00 97.25 429 VAL A N 1
ATOM 3335 C CA . VAL A 1 429 ? 26.876 -5.090 -24.367 1.00 97.25 429 VAL A CA 1
ATOM 3336 C C . VAL A 1 429 ? 26.497 -5.796 -23.072 1.00 97.25 429 VAL A C 1
ATOM 3338 O O . VAL A 1 429 ? 26.544 -5.233 -21.979 1.00 97.25 429 VAL A O 1
ATOM 3341 N N . ASP A 1 430 ? 26.179 -7.075 -23.222 1.00 96.62 430 ASP A N 1
ATOM 3342 C CA . ASP A 1 430 ? 25.951 -8.021 -22.146 1.00 96.62 430 ASP A CA 1
ATOM 3343 C C . ASP A 1 430 ? 27.267 -8.436 -21.457 1.00 96.62 430 ASP A C 1
ATOM 3345 O O . ASP A 1 430 ? 28.370 -8.030 -21.843 1.00 96.62 430 ASP A O 1
ATOM 3349 N N . ARG A 1 431 ? 27.180 -9.310 -20.448 1.00 96.56 431 ARG A N 1
ATOM 3350 C CA . ARG A 1 431 ? 28.351 -9.774 -19.675 1.00 96.56 431 ARG A CA 1
ATOM 3351 C C . ARG A 1 431 ? 29.403 -10.522 -20.497 1.00 96.56 431 ARG A C 1
ATOM 3353 O O . ARG A 1 431 ? 30.534 -10.680 -20.042 1.00 96.56 431 ARG A O 1
ATOM 3360 N N . THR A 1 432 ? 29.044 -10.993 -21.686 1.00 96.56 432 THR A N 1
ATOM 3361 C CA . THR A 1 432 ? 29.929 -11.706 -22.616 1.00 96.56 432 THR A CA 1
ATOM 3362 C C . THR A 1 432 ? 30.504 -10.800 -23.704 1.00 96.56 432 THR A C 1
ATOM 3364 O O . THR A 1 432 ? 31.274 -11.269 -24.543 1.00 96.56 432 THR A O 1
ATOM 3367 N N . GLY A 1 433 ? 30.149 -9.510 -23.703 1.00 95.12 433 GLY A N 1
ATOM 3368 C CA . GLY A 1 433 ? 30.546 -8.547 -24.726 1.00 95.12 433 GLY A CA 1
ATOM 3369 C C . GLY A 1 433 ? 29.700 -8.612 -26.001 1.00 95.12 433 GLY A C 1
ATOM 3370 O O . GLY A 1 433 ? 30.098 -8.049 -27.020 1.00 95.12 433 GLY A O 1
ATOM 3371 N N . ARG A 1 434 ? 28.556 -9.309 -25.984 1.00 95.31 434 ARG A N 1
ATOM 3372 C CA . ARG A 1 434 ? 27.617 -9.336 -27.115 1.00 95.31 434 ARG A CA 1
ATOM 3373 C C . ARG A 1 434 ? 26.617 -8.187 -26.998 1.00 95.31 434 ARG A C 1
ATOM 3375 O O . ARG A 1 434 ? 26.237 -7.871 -25.879 1.00 95.31 434 ARG A O 1
ATOM 3382 N N . PRO A 1 435 ? 26.134 -7.607 -28.110 1.00 95.44 435 PRO A N 1
ATOM 3383 C CA . PRO A 1 435 ? 25.078 -6.600 -28.057 1.00 95.44 435 PRO A CA 1
ATOM 3384 C C . PRO A 1 435 ? 23.840 -7.093 -27.301 1.00 95.44 435 PRO A C 1
ATOM 3386 O O . PRO A 1 435 ? 23.307 -8.159 -27.622 1.00 95.44 435 PRO A O 1
ATOM 3389 N N . GLY A 1 436 ? 23.395 -6.334 -26.302 1.00 96.19 436 GLY A N 1
ATOM 3390 C CA . GLY A 1 436 ? 22.271 -6.714 -25.451 1.00 96.19 436 GLY A CA 1
ATOM 3391 C C . GLY A 1 436 ? 22.283 -6.030 -24.082 1.00 96.19 436 GLY A C 1
ATOM 3392 O O . GLY A 1 436 ? 23.254 -5.350 -23.743 1.00 96.19 436 GLY A O 1
ATOM 3393 N N . PRO A 1 437 ? 21.230 -6.239 -23.270 1.00 97.31 437 PRO A N 1
ATOM 3394 C CA . PRO A 1 437 ? 21.146 -5.679 -21.925 1.00 97.31 437 PRO A CA 1
ATOM 3395 C C . PRO A 1 437 ? 22.330 -6.096 -21.044 1.00 97.31 437 PRO A C 1
ATOM 3397 O O . PRO A 1 437 ? 22.710 -7.267 -21.003 1.00 97.31 437 PRO A O 1
ATOM 3400 N N . ALA A 1 438 ? 22.863 -5.164 -20.253 1.00 96.62 438 ALA A N 1
ATOM 3401 C CA . ALA A 1 438 ? 24.076 -5.369 -19.452 1.00 96.62 438 ALA A CA 1
ATOM 3402 C C . ALA A 1 438 ? 23.955 -6.487 -18.393 1.00 96.62 438 ALA A C 1
ATOM 3404 O O . ALA A 1 438 ? 24.955 -7.033 -17.921 1.00 96.62 438 ALA A O 1
ATOM 3405 N N . GLY A 1 439 ? 22.726 -6.828 -17.991 1.00 92.56 439 GLY A N 1
ATOM 3406 C CA . GLY A 1 439 ? 22.446 -7.910 -17.044 1.00 92.56 439 GLY A CA 1
ATOM 3407 C C . GLY A 1 439 ? 22.418 -9.312 -17.660 1.00 92.56 439 GLY A C 1
ATOM 3408 O O . GLY A 1 439 ? 22.394 -10.288 -16.912 1.00 92.56 439 GLY A O 1
ATOM 3409 N N . TRP A 1 440 ? 22.391 -9.421 -18.989 1.00 96.88 440 TRP A N 1
ATOM 3410 C CA . TRP A 1 440 ? 22.243 -10.684 -19.715 1.00 96.88 440 TRP A CA 1
ATOM 3411 C C . TRP A 1 440 ? 23.590 -11.381 -19.951 1.00 96.88 440 TRP A C 1
ATOM 3413 O O . TRP A 1 440 ? 24.663 -10.815 -19.716 1.00 96.88 440 TRP A O 1
ATOM 3423 N N . GLU A 1 441 ? 23.534 -12.630 -20.415 1.00 96.75 441 GLU A N 1
ATOM 3424 C CA . GLU A 1 441 ? 24.712 -13.432 -20.743 1.00 96.75 441 GLU A CA 1
ATOM 3425 C C . GLU A 1 441 ? 24.498 -14.207 -22.049 1.00 96.75 441 GLU A C 1
ATOM 3427 O O . GLU A 1 441 ? 23.518 -14.935 -22.213 1.00 96.75 441 GLU A O 1
ATOM 3432 N N . GLY A 1 442 ? 25.408 -14.047 -23.011 1.00 94.62 442 GLY A N 1
ATOM 3433 C CA . GLY A 1 442 ? 25.343 -14.746 -24.292 1.00 94.62 442 GLY A CA 1
ATOM 3434 C C . GLY A 1 442 ? 24.145 -14.345 -25.164 1.00 94.62 442 GLY A C 1
ATOM 3435 O O . GLY A 1 442 ? 23.759 -15.113 -26.046 1.00 94.62 442 GLY A O 1
ATOM 3436 N N . GLY A 1 443 ? 23.561 -13.167 -24.933 1.00 92.75 443 GLY A N 1
ATOM 3437 C CA . GLY A 1 443 ? 22.321 -12.695 -25.550 1.00 92.75 443 GLY A CA 1
ATOM 3438 C C . GLY A 1 443 ? 21.043 -13.262 -24.921 1.00 92.75 443 GLY A C 1
ATOM 3439 O O . GLY A 1 443 ? 19.978 -13.130 -25.521 1.00 92.75 443 GLY A O 1
ATOM 3440 N N . ILE A 1 444 ? 21.127 -13.903 -23.750 1.00 95.69 444 ILE A N 1
ATOM 3441 C CA . ILE A 1 444 ? 20.003 -14.536 -23.047 1.00 95.69 444 ILE A CA 1
ATOM 3442 C C . ILE A 1 444 ? 19.808 -13.878 -21.669 1.00 95.69 444 ILE A C 1
ATOM 3444 O O . ILE A 1 444 ? 20.776 -13.606 -20.957 1.00 95.69 444 ILE A O 1
ATOM 3448 N N . TYR A 1 445 ? 18.554 -13.627 -21.285 1.00 95.44 445 TYR A N 1
ATOM 3449 C CA . TYR A 1 445 ? 18.199 -13.167 -19.937 1.00 95.44 445 TYR A CA 1
ATOM 3450 C C . TYR A 1 445 ? 18.406 -14.269 -18.881 1.00 95.44 445 TYR A C 1
ATOM 3452 O O . TYR A 1 445 ? 18.401 -15.453 -19.221 1.00 95.44 445 TYR A O 1
ATOM 3460 N N . PRO A 1 446 ? 18.548 -13.931 -17.586 1.00 93.81 446 PRO A N 1
ATOM 3461 C CA . PRO A 1 446 ? 18.662 -14.942 -16.535 1.00 93.81 446 PRO A CA 1
ATOM 3462 C C . PRO A 1 446 ? 17.450 -15.889 -16.503 1.00 93.81 446 PRO A C 1
ATOM 3464 O O . PRO A 1 446 ? 16.307 -15.447 -16.614 1.00 93.81 446 PRO A O 1
ATOM 3467 N N . ALA A 1 447 ? 17.697 -17.191 -16.344 1.00 94.50 447 ALA A N 1
ATOM 3468 C CA . ALA A 1 447 ? 16.651 -18.214 -16.377 1.00 94.50 447 ALA A CA 1
ATOM 3469 C C . ALA A 1 447 ? 15.564 -17.982 -15.310 1.00 94.50 447 ALA A C 1
ATOM 3471 O O . ALA A 1 447 ? 15.888 -17.667 -14.164 1.00 94.50 447 ALA A O 1
ATOM 3472 N N . GLY A 1 448 ? 14.292 -18.181 -15.676 1.00 95.06 448 GLY A N 1
ATOM 3473 C CA . GLY A 1 448 ? 13.147 -17.990 -14.780 1.00 95.06 448 GLY A CA 1
ATOM 3474 C C . GLY A 1 448 ? 12.680 -16.538 -14.642 1.00 95.06 448 GLY A C 1
ATOM 3475 O O . GLY A 1 448 ? 11.807 -16.267 -13.825 1.00 95.06 448 GLY A O 1
ATOM 3476 N N . LEU A 1 449 ? 13.268 -15.600 -15.398 1.00 95.31 449 LEU A N 1
ATOM 3477 C CA . LEU A 1 449 ? 12.901 -14.179 -15.386 1.00 95.31 449 LEU A CA 1
ATOM 3478 C C . LEU A 1 449 ? 12.173 -13.742 -16.667 1.00 95.31 449 LEU A C 1
ATOM 3480 O O . LEU A 1 449 ? 12.171 -12.558 -17.005 1.00 95.31 449 LEU A O 1
ATOM 3484 N N . GLU A 1 450 ? 11.558 -14.676 -17.396 1.00 97.25 450 GLU A N 1
ATOM 3485 C CA . GLU A 1 450 ? 10.906 -14.437 -18.694 1.00 97.25 450 GLU A CA 1
ATOM 3486 C C . GLU A 1 450 ? 9.851 -13.324 -18.606 1.00 97.25 450 GLU A C 1
ATOM 3488 O O . GLU A 1 450 ? 9.769 -12.468 -19.494 1.00 97.25 450 GLU A O 1
ATOM 3493 N N . ASN A 1 451 ? 9.077 -13.348 -17.517 1.00 96.88 451 ASN A N 1
ATOM 3494 C CA . ASN A 1 451 ? 7.965 -12.441 -17.229 1.00 96.88 451 ASN A CA 1
ATOM 3495 C C . ASN A 1 451 ? 8.369 -11.253 -16.349 1.00 96.88 451 ASN A C 1
ATOM 3497 O O . ASN A 1 451 ? 7.526 -10.431 -16.010 1.00 96.88 451 ASN A O 1
ATOM 3501 N N . HIS A 1 452 ? 9.635 -11.152 -15.949 1.00 96.38 452 HIS A N 1
ATOM 3502 C CA . HIS A 1 452 ? 10.121 -10.034 -15.145 1.00 96.38 452 HIS A CA 1
ATOM 3503 C C . HIS A 1 452 ? 10.504 -8.849 -16.046 1.00 96.38 452 HIS A C 1
ATOM 3505 O O . HIS A 1 452 ? 10.875 -9.076 -17.206 1.00 96.38 452 HIS A O 1
ATOM 3511 N N . PRO A 1 453 ? 10.480 -7.602 -15.533 1.00 95.94 453 PRO A N 1
ATOM 3512 C CA . PRO A 1 453 ? 10.965 -6.437 -16.260 1.00 95.94 453 PRO A CA 1
ATOM 3513 C C . PRO A 1 453 ? 12.387 -6.645 -16.791 1.00 95.94 453 PRO A C 1
ATOM 3515 O O . PRO A 1 453 ? 13.263 -7.157 -16.082 1.00 95.94 453 PRO A O 1
ATOM 3518 N N . VAL A 1 454 ? 12.631 -6.214 -18.029 1.00 96.62 454 VAL A N 1
ATOM 3519 C CA . VAL A 1 454 ? 13.989 -6.142 -18.569 1.00 96.62 454 VAL A CA 1
ATOM 3520 C C . VAL A 1 454 ? 14.791 -5.090 -17.802 1.00 96.62 454 VAL A C 1
ATOM 3522 O O . VAL A 1 454 ? 14.313 -3.987 -17.534 1.00 96.62 454 VAL A O 1
ATOM 3525 N N . THR A 1 455 ? 16.022 -5.433 -17.426 1.00 93.81 455 THR A N 1
ATOM 3526 C CA . THR A 1 455 ? 16.922 -4.548 -16.674 1.00 93.81 455 THR A CA 1
ATOM 3527 C C . THR A 1 455 ? 18.258 -4.390 -17.390 1.00 93.81 455 THR A C 1
ATOM 3529 O O . THR A 1 455 ? 18.621 -5.201 -18.242 1.00 93.81 455 THR A O 1
ATOM 3532 N N . GLY A 1 456 ? 19.006 -3.335 -17.051 1.00 94.12 456 GLY A N 1
ATOM 3533 C CA . GLY A 1 456 ? 20.323 -3.084 -17.645 1.00 94.12 456 GLY A CA 1
ATOM 3534 C C . GLY A 1 456 ? 20.272 -2.593 -19.093 1.00 94.12 456 GLY A C 1
ATOM 3535 O O . GLY A 1 456 ? 21.206 -2.857 -19.842 1.00 94.12 456 GLY A O 1
ATOM 3536 N N . VAL A 1 457 ? 19.197 -1.901 -19.475 1.00 96.31 457 VAL A N 1
ATOM 3537 C CA . VAL A 1 457 ? 19.067 -1.206 -20.762 1.00 96.31 457 VAL A CA 1
ATOM 3538 C C . VAL A 1 457 ? 19.234 0.299 -20.568 1.00 96.31 457 VAL A C 1
ATOM 3540 O O . VAL A 1 457 ? 18.787 0.867 -19.569 1.00 96.31 457 VAL A O 1
ATOM 3543 N N . SER A 1 458 ? 19.878 0.956 -21.522 1.00 95.25 458 SER A N 1
ATOM 3544 C CA . SER A 1 458 ? 19.959 2.412 -21.605 1.00 95.25 458 SER A CA 1
ATOM 3545 C C . SER A 1 458 ? 18.655 3.028 -22.127 1.00 95.25 458 SER A C 1
ATOM 3547 O O . SER A 1 458 ? 17.782 2.352 -22.675 1.00 95.25 458 SER A O 1
ATOM 3549 N N . TRP A 1 459 ? 18.536 4.354 -22.011 1.00 95.19 459 TRP A N 1
ATOM 3550 C CA . TRP A 1 459 ? 17.422 5.090 -22.615 1.00 95.19 459 TRP A CA 1
ATOM 3551 C C . TRP A 1 459 ? 17.370 4.913 -24.143 1.00 95.19 459 TRP A C 1
ATOM 3553 O O . TRP A 1 459 ? 16.286 4.752 -24.698 1.00 95.19 459 TRP A O 1
ATOM 3563 N N . TYR A 1 460 ? 18.527 4.883 -24.815 1.00 95.94 460 TYR A N 1
ATOM 3564 C CA . TYR A 1 460 ? 18.608 4.710 -26.271 1.00 95.94 460 TYR A CA 1
ATOM 3565 C C . TYR A 1 460 ? 18.133 3.321 -26.711 1.00 95.94 460 TYR A C 1
ATOM 3567 O O . TYR A 1 460 ? 17.378 3.198 -27.670 1.00 95.94 460 TYR A O 1
ATOM 3575 N N . GLU A 1 461 ? 18.518 2.281 -25.970 1.00 97.50 461 GLU A N 1
ATOM 3576 C CA . GLU A 1 461 ? 18.037 0.912 -26.174 1.00 97.50 461 GLU A CA 1
ATOM 3577 C C . GLU A 1 461 ? 16.517 0.801 -25.986 1.00 97.50 461 GLU A C 1
ATOM 3579 O O . GLU A 1 461 ? 15.822 0.210 -26.814 1.00 97.50 461 GLU A O 1
ATOM 3584 N N . ALA A 1 462 ? 15.975 1.434 -24.941 1.00 97.50 462 ALA A N 1
ATOM 3585 C CA . ALA A 1 462 ? 14.534 1.488 -24.712 1.00 97.50 462 ALA A CA 1
ATOM 3586 C C . ALA A 1 462 ? 13.790 2.261 -25.820 1.00 97.50 462 ALA A C 1
ATOM 3588 O O . ALA A 1 462 ? 12.694 1.863 -26.221 1.00 97.50 462 ALA A O 1
ATOM 3589 N N . ALA A 1 463 ? 14.382 3.339 -26.347 1.00 97.00 463 ALA A N 1
ATOM 3590 C CA . ALA A 1 463 ? 13.833 4.090 -27.473 1.00 97.00 463 ALA A CA 1
ATOM 3591 C C . ALA A 1 463 ? 13.807 3.241 -28.754 1.00 97.00 463 ALA A C 1
ATOM 3593 O O . ALA A 1 463 ? 12.781 3.197 -29.434 1.00 97.00 463 ALA A O 1
ATOM 3594 N N . ALA A 1 464 ? 14.882 2.500 -29.033 1.00 97.31 464 ALA A N 1
ATOM 3595 C CA . ALA A 1 464 ? 14.946 1.594 -30.176 1.00 97.31 464 ALA A CA 1
ATOM 3596 C C . ALA A 1 464 ? 13.917 0.457 -30.078 1.00 97.31 464 ALA A C 1
ATOM 3598 O O . ALA A 1 464 ? 13.214 0.162 -31.049 1.00 97.31 464 ALA A O 1
ATOM 3599 N N . TYR A 1 465 ? 13.755 -0.129 -28.887 1.00 98.31 465 TYR A N 1
ATOM 3600 C CA . TYR A 1 465 ? 12.686 -1.091 -28.627 1.00 98.31 465 TYR A CA 1
ATOM 3601 C C . TYR A 1 465 ? 11.300 -0.485 -28.890 1.00 98.31 465 TYR A C 1
ATOM 3603 O O . TYR A 1 465 ? 10.462 -1.122 -29.528 1.00 98.31 465 TYR A O 1
ATOM 3611 N N . ALA A 1 466 ? 11.051 0.751 -28.440 1.00 97.62 466 ALA A N 1
ATOM 3612 C CA . ALA A 1 466 ? 9.773 1.418 -28.663 1.00 97.62 466 ALA A CA 1
ATOM 3613 C C . ALA A 1 466 ? 9.465 1.556 -30.163 1.00 97.62 466 ALA A C 1
ATOM 3615 O O . ALA A 1 466 ? 8.361 1.210 -30.580 1.00 97.62 466 ALA A O 1
ATOM 3616 N N . VAL A 1 467 ? 10.445 1.957 -30.984 1.00 97.75 467 VAL A N 1
ATOM 3617 C CA . VAL A 1 467 ? 10.292 2.028 -32.449 1.00 97.75 467 VAL A CA 1
ATOM 3618 C C . VAL A 1 467 ? 9.963 0.655 -33.042 1.00 97.75 467 VAL A C 1
ATOM 3620 O O . VAL A 1 467 ? 9.051 0.554 -33.866 1.00 97.75 467 VAL A O 1
ATOM 3623 N N . TYR A 1 468 ? 10.649 -0.404 -32.596 1.00 98.00 468 TYR A N 1
ATOM 3624 C CA . TYR A 1 468 ? 10.394 -1.781 -33.036 1.00 98.00 468 TYR A CA 1
ATOM 3625 C C . TYR A 1 468 ? 8.942 -2.218 -32.798 1.00 98.00 468 TYR A C 1
ATOM 3627 O O . TYR A 1 468 ? 8.337 -2.832 -33.674 1.00 98.00 468 TYR A O 1
ATOM 3635 N N . VAL A 1 469 ? 8.353 -1.852 -31.657 1.00 96.69 469 VAL A N 1
ATOM 3636 C CA . VAL A 1 469 ? 6.946 -2.163 -31.346 1.00 96.69 469 VAL A CA 1
ATOM 3637 C C . VAL A 1 469 ? 5.957 -1.081 -31.799 1.00 96.69 469 VAL A C 1
ATOM 3639 O O . VAL A 1 469 ? 4.804 -1.089 -31.369 1.00 96.69 469 VAL A O 1
ATOM 3642 N N . HIS A 1 470 ? 6.386 -0.157 -32.666 1.00 95.81 470 HIS A N 1
ATOM 3643 C CA . HIS A 1 470 ? 5.582 0.952 -33.197 1.00 95.81 470 HIS A CA 1
ATOM 3644 C C . HIS A 1 470 ? 5.006 1.887 -32.118 1.00 95.81 470 HIS A C 1
ATOM 3646 O O . HIS A 1 470 ? 3.875 2.367 -32.212 1.00 95.81 470 HIS A O 1
ATOM 3652 N N . LYS A 1 471 ? 5.804 2.154 -31.085 1.00 95.62 471 LYS A N 1
ATOM 3653 C CA . LYS A 1 471 ? 5.521 3.064 -29.969 1.00 95.62 471 LYS A CA 1
ATOM 3654 C C . LYS A 1 471 ? 6.619 4.129 -29.864 1.00 95.62 471 LYS A C 1
ATOM 3656 O O . LYS A 1 471 ? 7.566 4.164 -30.644 1.00 95.62 471 LYS A O 1
ATOM 3661 N N . LYS A 1 472 ? 6.486 5.013 -28.877 1.00 94.88 472 LYS A N 1
ATOM 3662 C CA . LYS A 1 472 ? 7.514 5.979 -28.470 1.00 94.88 472 LYS A CA 1
ATOM 3663 C C . LYS A 1 472 ? 7.671 5.941 -26.953 1.00 94.88 472 LYS A C 1
ATOM 3665 O O . LYS A 1 472 ? 6.725 5.575 -26.254 1.00 94.88 472 LYS A O 1
ATOM 3670 N N . LEU A 1 473 ? 8.824 6.370 -26.448 1.00 94.56 473 LEU A N 1
ATOM 3671 C CA . LEU A 1 473 ? 8.958 6.647 -25.020 1.00 94.56 473 LEU A CA 1
ATOM 3672 C C . LEU A 1 473 ? 8.110 7.873 -24.629 1.00 94.56 473 LEU A C 1
ATOM 3674 O O . LEU A 1 473 ? 7.955 8.790 -25.446 1.00 94.56 473 LEU A O 1
ATOM 3678 N N . PRO A 1 474 ? 7.568 7.922 -23.398 1.00 92.25 474 PRO A N 1
ATOM 3679 C CA . PRO A 1 474 ? 6.803 9.074 -22.950 1.00 92.25 474 PRO A CA 1
ATOM 3680 C C . PRO A 1 474 ? 7.717 10.289 -22.783 1.00 92.25 474 PRO A C 1
ATOM 3682 O O . PRO A 1 474 ? 8.836 10.199 -22.272 1.00 92.25 474 PRO A O 1
ATOM 3685 N N . THR A 1 475 ? 7.217 11.455 -23.168 1.00 89.88 475 THR A N 1
ATOM 3686 C CA . THR A 1 475 ? 7.835 12.739 -22.838 1.00 89.88 475 THR A CA 1
ATOM 3687 C C . THR A 1 475 ? 7.761 13.002 -21.333 1.00 89.88 475 THR A C 1
ATOM 3689 O O . THR A 1 475 ? 6.913 12.455 -20.630 1.00 89.88 475 THR A O 1
ATOM 3692 N N . ILE A 1 476 ? 8.586 13.922 -20.828 1.00 85.19 476 ILE A N 1
ATOM 3693 C CA . ILE A 1 476 ? 8.533 14.338 -19.416 1.00 85.19 476 ILE A CA 1
ATOM 3694 C C . ILE A 1 476 ? 7.151 14.883 -18.997 1.00 85.19 476 ILE A C 1
ATOM 3696 O O . ILE A 1 476 ? 6.744 14.725 -17.850 1.00 85.19 476 ILE A O 1
ATOM 3700 N N . TYR A 1 477 ? 6.395 15.475 -19.928 1.00 86.56 477 TYR A N 1
ATOM 3701 C CA . TYR A 1 477 ? 5.034 15.953 -19.674 1.00 86.56 477 TYR A CA 1
ATOM 3702 C C . TYR A 1 477 ? 4.022 14.803 -19.585 1.00 86.56 477 TYR A C 1
ATOM 3704 O O . TYR A 1 477 ? 3.157 14.820 -18.713 1.00 86.56 477 TYR A O 1
ATOM 3712 N N . GLU A 1 478 ? 4.140 13.798 -20.459 1.00 89.38 478 GLU A N 1
ATOM 3713 C CA . GLU A 1 478 ? 3.319 12.580 -20.406 1.00 89.38 478 GLU A CA 1
ATOM 3714 C C . GLU A 1 478 ? 3.619 11.790 -19.119 1.00 89.38 478 GLU A C 1
ATOM 3716 O O . GLU A 1 478 ? 2.685 11.395 -18.427 1.00 89.38 478 GLU A O 1
ATOM 3721 N N . TRP A 1 479 ? 4.893 11.674 -18.719 1.00 86.00 479 TRP A N 1
ATOM 3722 C CA . TRP A 1 479 ? 5.294 11.098 -17.428 1.00 86.00 479 TRP A CA 1
ATOM 3723 C C . TRP A 1 479 ? 4.746 11.878 -16.235 1.00 86.00 479 TRP A C 1
ATOM 3725 O O . TRP A 1 479 ? 4.184 11.296 -15.315 1.00 86.00 479 TRP A O 1
ATOM 3735 N N . SER A 1 480 ? 4.861 13.206 -16.245 1.00 81.00 480 SER A N 1
ATOM 3736 C CA . SER A 1 480 ? 4.331 14.037 -15.163 1.00 81.00 480 SER A CA 1
ATOM 3737 C C . SER A 1 480 ? 2.801 13.949 -15.063 1.00 81.00 480 SER A C 1
ATOM 3739 O O . SER A 1 480 ? 2.258 14.041 -13.961 1.00 81.00 480 SER A O 1
ATOM 3741 N N . ARG A 1 481 ? 2.105 13.709 -16.186 1.00 81.25 481 ARG A N 1
ATOM 3742 C CA . ARG A 1 481 ? 0.654 13.477 -16.223 1.00 81.25 481 ARG A CA 1
ATOM 3743 C C . ARG A 1 481 ? 0.241 12.148 -15.587 1.00 81.25 481 ARG A C 1
ATOM 3745 O O . ARG A 1 481 ? -0.861 12.094 -15.031 1.00 81.25 481 ARG A O 1
ATOM 3752 N N . THR A 1 482 ? 1.055 11.101 -15.707 1.00 81.06 482 THR A N 1
ATOM 3753 C CA . THR A 1 482 ? 0.702 9.728 -15.300 1.00 81.06 482 THR A CA 1
ATOM 3754 C C . THR A 1 482 ? 1.310 9.319 -13.963 1.00 81.06 482 THR A C 1
ATOM 3756 O O . THR A 1 482 ? 0.608 8.748 -13.135 1.00 81.06 482 THR A O 1
ATOM 3759 N N . ALA A 1 483 ? 2.569 9.673 -13.712 1.00 76.75 483 ALA A N 1
ATOM 3760 C CA . ALA A 1 483 ? 3.339 9.286 -12.534 1.00 76.75 483 ALA A CA 1
ATOM 3761 C C . ALA A 1 483 ? 4.169 10.470 -11.999 1.00 76.75 483 ALA A C 1
ATOM 3763 O O . ALA A 1 483 ? 5.397 10.501 -12.081 1.00 76.75 483 ALA A O 1
ATOM 3764 N N . ALA A 1 484 ? 3.485 11.487 -11.462 1.00 70.62 484 ALA A N 1
ATOM 3765 C CA . ALA A 1 484 ? 4.130 12.670 -10.890 1.00 70.62 484 ALA A CA 1
ATOM 3766 C C . ALA A 1 484 ? 5.116 12.310 -9.759 1.00 70.62 484 ALA A C 1
ATOM 3768 O O . ALA A 1 484 ? 4.809 11.487 -8.899 1.00 70.62 484 ALA A O 1
ATOM 3769 N N . THR A 1 485 ? 6.262 12.994 -9.694 1.00 68.94 485 THR A N 1
ATOM 3770 C CA . THR A 1 485 ? 7.355 12.688 -8.748 1.00 68.94 485 THR A CA 1
ATOM 3771 C C . THR A 1 485 ? 6.930 12.707 -7.276 1.00 68.94 485 THR A C 1
ATOM 3773 O O . THR A 1 485 ? 7.424 11.907 -6.484 1.00 68.94 485 THR A O 1
ATOM 3776 N N . ALA A 1 486 ? 5.950 13.536 -6.908 1.00 69.12 486 ALA A N 1
ATOM 3777 C CA . ALA A 1 486 ? 5.360 13.565 -5.566 1.00 69.12 486 ALA A CA 1
ATOM 3778 C C . ALA A 1 486 ? 4.621 12.266 -5.165 1.00 69.12 486 ALA A C 1
ATOM 3780 O O . ALA A 1 486 ? 4.075 12.187 -4.073 1.00 69.12 486 ALA A O 1
ATOM 3781 N N . ARG A 1 487 ? 4.528 11.262 -6.047 1.00 73.56 487 ARG A N 1
ATOM 3782 C CA . ARG A 1 487 ? 3.872 9.966 -5.791 1.00 73.56 487 ARG A CA 1
ATOM 3783 C C . ARG A 1 487 ? 4.849 8.817 -5.556 1.00 73.56 487 ARG A C 1
ATOM 3785 O O . ARG A 1 487 ? 4.414 7.707 -5.263 1.00 73.56 487 ARG A O 1
ATOM 3792 N N . THR A 1 488 ? 6.148 9.088 -5.653 1.00 77.75 488 THR A N 1
ATOM 3793 C CA . THR A 1 488 ? 7.218 8.086 -5.533 1.00 77.75 488 THR A CA 1
ATOM 3794 C C . THR A 1 488 ? 7.141 7.307 -4.216 1.00 77.75 488 THR A C 1
ATOM 3796 O O . THR A 1 488 ? 7.373 6.103 -4.214 1.00 77.75 488 THR A O 1
ATOM 3799 N N . GLU A 1 489 ? 6.733 7.959 -3.120 1.00 78.31 489 GLU A N 1
ATOM 3800 C CA . GLU A 1 489 ? 6.568 7.339 -1.794 1.00 78.31 489 GLU A CA 1
ATOM 3801 C C . GLU A 1 489 ? 5.555 6.181 -1.765 1.00 78.31 489 GLU A C 1
ATOM 3803 O O . GLU A 1 489 ? 5.677 5.287 -0.933 1.00 78.31 489 GLU A O 1
ATOM 3808 N N . PHE A 1 490 ? 4.599 6.159 -2.699 1.00 79.50 490 PHE A N 1
ATOM 3809 C CA . PHE A 1 490 ? 3.612 5.085 -2.834 1.00 79.50 490 PHE A CA 1
ATOM 3810 C C . PHE A 1 490 ? 4.010 4.068 -3.899 1.00 79.50 490 PHE A C 1
ATOM 3812 O O . PHE A 1 490 ? 3.851 2.871 -3.693 1.00 79.50 490 PHE A O 1
ATOM 3819 N N . MET A 1 491 ? 4.546 4.540 -5.027 1.00 81.75 491 MET A N 1
ATOM 3820 C CA . MET A 1 491 ? 4.871 3.682 -6.168 1.00 81.75 491 MET A CA 1
ATOM 3821 C C . MET A 1 491 ? 6.085 2.787 -5.906 1.00 81.75 491 MET A C 1
ATOM 3823 O O . MET A 1 491 ? 6.088 1.627 -6.291 1.00 81.75 491 MET A O 1
ATOM 3827 N N . VAL A 1 492 ? 7.132 3.310 -5.259 1.00 84.19 492 VAL A N 1
ATOM 3828 C CA . VAL A 1 492 ? 8.391 2.568 -5.083 1.00 84.19 492 VAL A CA 1
ATOM 3829 C C . VAL A 1 492 ? 8.234 1.320 -4.204 1.00 84.19 492 VAL A C 1
ATOM 3831 O O . VAL A 1 492 ? 8.740 0.277 -4.614 1.00 84.19 492 VAL A O 1
ATOM 3834 N N . PRO A 1 493 ? 7.531 1.357 -3.051 1.00 85.19 493 PRO A N 1
ATOM 3835 C CA . PRO A 1 493 ? 7.338 0.164 -2.221 1.00 85.19 493 PRO A CA 1
ATOM 3836 C C . PRO A 1 493 ? 6.620 -0.997 -2.919 1.00 85.19 493 PRO A C 1
ATOM 3838 O O . PRO A 1 493 ? 6.827 -2.146 -2.538 1.00 85.19 493 PRO A O 1
ATOM 3841 N N . LEU A 1 494 ? 5.785 -0.697 -3.918 1.00 85.38 494 LEU A N 1
ATOM 3842 C CA . LEU A 1 494 ? 5.009 -1.676 -4.684 1.00 85.38 494 LEU A CA 1
ATOM 3843 C C . LEU A 1 494 ? 5.491 -1.806 -6.134 1.00 85.38 494 LEU A C 1
ATOM 3845 O O . LEU A 1 494 ? 4.796 -2.364 -6.973 1.00 85.38 494 LEU A O 1
ATOM 3849 N N . SER A 1 495 ? 6.685 -1.300 -6.433 1.00 86.06 495 SER A N 1
ATOM 3850 C CA . SER A 1 495 ? 7.277 -1.400 -7.760 1.00 86.06 495 SER A CA 1
ATOM 3851 C C . SER A 1 495 ? 7.691 -2.837 -8.070 1.00 86.06 495 SER A C 1
ATOM 3853 O O . SER A 1 495 ? 8.192 -3.556 -7.200 1.00 86.06 495 SER A O 1
ATOM 3855 N N . ASN A 1 496 ? 7.616 -3.216 -9.350 1.00 87.81 496 ASN A N 1
ATOM 3856 C CA . ASN A 1 496 ? 8.164 -4.483 -9.840 1.00 87.81 496 ASN A CA 1
ATOM 3857 C C . ASN A 1 496 ? 9.703 -4.562 -9.720 1.00 87.81 496 ASN A C 1
ATOM 3859 O O . ASN A 1 496 ? 10.293 -5.616 -9.962 1.00 87.81 496 ASN A O 1
ATOM 3863 N N . PHE A 1 497 ? 10.350 -3.464 -9.311 1.00 82.06 497 PHE A N 1
ATOM 3864 C CA . PHE A 1 497 ? 11.755 -3.367 -8.930 1.00 82.06 497 PHE A CA 1
ATOM 3865 C C . PHE A 1 497 ? 11.871 -3.211 -7.407 1.00 82.06 497 PHE A C 1
ATOM 3867 O O . PHE A 1 497 ? 11.976 -2.095 -6.895 1.00 82.06 497 PHE A O 1
ATOM 3874 N N . ASN A 1 498 ? 11.882 -4.320 -6.663 1.00 68.56 498 ASN A N 1
ATOM 3875 C CA . ASN A 1 498 ? 12.260 -4.264 -5.253 1.00 68.56 498 ASN A CA 1
ATOM 3876 C C . ASN A 1 498 ? 13.797 -4.237 -5.179 1.00 68.56 498 ASN A C 1
ATOM 3878 O O . ASN A 1 498 ? 14.462 -4.904 -5.960 1.00 68.56 498 ASN A O 1
ATOM 3882 N N . GLY A 1 499 ? 14.412 -3.453 -4.290 1.00 63.66 499 GLY A N 1
ATOM 3883 C CA . GLY A 1 499 ? 15.875 -3.228 -4.270 1.00 63.66 499 GLY A CA 1
ATOM 3884 C C . GLY A 1 499 ? 16.776 -4.472 -4.097 1.00 63.66 499 GLY A C 1
ATOM 3885 O O . GLY A 1 499 ? 17.987 -4.325 -3.960 1.00 63.66 499 GLY A O 1
ATOM 3886 N N . VAL A 1 500 ? 16.199 -5.677 -4.083 1.00 67.88 500 VAL A N 1
ATOM 3887 C CA . VAL A 1 500 ? 16.856 -6.987 -4.009 1.00 67.88 500 VAL A CA 1
ATOM 3888 C C . VAL A 1 500 ? 16.700 -7.777 -5.322 1.00 67.88 500 VAL A C 1
ATOM 3890 O O . VAL A 1 500 ? 17.616 -8.499 -5.711 1.00 67.88 500 VAL A O 1
ATOM 3893 N N . SER A 1 501 ? 15.557 -7.661 -6.009 1.00 80.50 501 SER A N 1
ATOM 3894 C CA . SER A 1 501 ? 15.176 -8.452 -7.187 1.00 80.50 501 SER A CA 1
ATOM 3895 C C . SER A 1 501 ? 13.988 -7.828 -7.935 1.00 80.50 501 SER A C 1
ATOM 3897 O O . SER A 1 501 ? 13.292 -6.953 -7.428 1.00 80.50 501 SER A O 1
ATOM 3899 N N . THR A 1 502 ? 13.707 -8.298 -9.145 1.00 91.06 502 THR A N 1
ATOM 3900 C CA . THR A 1 502 ? 12.439 -7.975 -9.805 1.00 91.06 502 THR A CA 1
ATOM 3901 C C . THR A 1 502 ? 11.369 -9.014 -9.476 1.00 91.06 502 THR A C 1
ATOM 3903 O O . THR A 1 502 ? 11.701 -10.145 -9.122 1.00 91.06 502 THR A O 1
ATOM 3906 N N . VAL A 1 503 ? 10.097 -8.657 -9.636 1.00 93.00 503 VAL A N 1
ATOM 3907 C CA . VAL A 1 503 ? 8.963 -9.602 -9.648 1.00 93.00 503 VAL A CA 1
ATOM 3908 C C . VAL A 1 503 ? 8.329 -9.661 -11.039 1.00 93.00 503 VAL A C 1
ATOM 3910 O O . VAL A 1 503 ? 8.700 -8.881 -11.920 1.00 93.00 503 VAL A O 1
ATOM 3913 N N . GLU A 1 504 ? 7.405 -10.597 -11.260 1.00 94.44 504 GLU A N 1
ATOM 3914 C CA . GLU A 1 504 ? 6.698 -10.706 -12.538 1.00 94.44 504 GLU A CA 1
ATOM 3915 C C . GLU A 1 504 ? 5.917 -9.423 -12.856 1.00 94.44 504 GLU A C 1
ATOM 3917 O O . GLU A 1 504 ? 5.251 -8.838 -11.998 1.00 94.44 504 GLU A O 1
ATOM 3922 N N . VAL A 1 505 ? 5.985 -8.993 -14.113 1.00 93.31 505 VAL A N 1
ATOM 3923 C CA . VAL A 1 505 ? 5.265 -7.826 -14.615 1.00 93.31 505 VAL A CA 1
ATOM 3924 C C . VAL A 1 505 ? 3.761 -8.002 -14.399 1.00 93.31 505 VAL A C 1
ATOM 3926 O O . VAL A 1 505 ? 3.173 -9.010 -14.788 1.00 93.31 505 VAL A O 1
ATOM 3929 N N . GLY A 1 506 ? 3.140 -6.995 -13.784 1.00 87.75 506 GLY A N 1
ATOM 3930 C CA . GLY A 1 506 ? 1.712 -6.985 -13.463 1.00 87.75 506 GLY A CA 1
ATOM 3931 C C . GLY A 1 506 ? 1.315 -7.795 -12.226 1.00 87.75 506 GLY A C 1
ATOM 3932 O O . GLY A 1 506 ? 0.124 -7.878 -11.927 1.00 87.75 506 GLY A O 1
ATOM 3933 N N . SER A 1 507 ? 2.279 -8.369 -11.492 1.00 88.25 507 SER A N 1
ATOM 3934 C CA . SER A 1 507 ? 2.012 -9.001 -10.190 1.00 88.25 507 SER A CA 1
ATOM 3935 C C . SER A 1 507 ? 1.736 -7.978 -9.083 1.00 88.25 507 SER A C 1
ATOM 3937 O O . SER A 1 507 ? 0.983 -8.271 -8.154 1.00 88.25 507 SER A O 1
ATOM 3939 N N . LEU A 1 508 ? 2.298 -6.771 -9.203 1.00 85.50 508 LEU A N 1
ATOM 3940 C CA . LEU A 1 508 ? 2.050 -5.636 -8.317 1.00 85.50 508 LEU A CA 1
ATOM 3941 C C . LEU A 1 508 ? 1.304 -4.494 -9.049 1.00 85.50 508 LEU A C 1
ATOM 3943 O O . LEU A 1 508 ? 1.258 -4.501 -10.283 1.00 85.50 508 LEU A O 1
ATOM 3947 N N . PRO A 1 509 ? 0.654 -3.574 -8.300 1.00 73.19 509 PRO A N 1
ATOM 3948 C CA . PRO A 1 509 ? -0.176 -2.489 -8.840 1.00 73.19 509 PRO A CA 1
ATOM 3949 C C . PRO A 1 509 ? 0.531 -1.448 -9.708 1.00 73.19 509 PRO A C 1
ATOM 3951 O O . PRO A 1 509 ? 1.724 -1.164 -9.462 1.00 73.19 509 PRO A O 1
#

Secondary structure (DSSP, 8-state):
-PPEEEEEEEEEEEETTHHHHHHH-HHHHHHHHHHHHHHHHHHHHHTTEEEEEEETTEEEEEES-HHHHHHHHHHHHHHHTSSSP--EEEEEEEEEEEEETTEEESHHHHHHHHHHHHSPTT-EEEEHHHHHHHTT-TT--EEEEEEEE-TT-SS-EEEEEE--TTS---TTS---SS-EEP-------------TTSHHHHHHHHHHHHHHHHHHHHHHHIIIIIHHHHHHHHHH-SS--HHHHHHHHHHHHH-TT-HHHHHHHHHHEEEEEE-EESS-PEEEEEETT-TTSPPEEEEESSEEEEEEESS-EEEEEE-TTBPPEEEEETTHHHH-TTTTSSEEPPBTTSS-TTEEEE--EEE---STTTTTSPPEEEPPEEEESSPPBHHHHHHHHHTTTTT-GGG--S-EEETTEEE-HHHHTTTSB-TTSSBS-TT-BTTBPPTT-TTSBP-S--HHHHHHHHHHTT--PPPHHHHHHHS-GGGHHHHGGGSSEETTEE--TTS--